Protein AF-A0A956I9Q0-F1 (afdb_monomer_lite)

Structure (mmCIF, N/CA/C/O backbone):
data_AF-A0A956I9Q0-F1
#
_entry.id   AF-A0A956I9Q0-F1
#
loop_
_atom_site.group_PDB
_atom_site.id
_atom_site.type_symbol
_atom_site.label_atom_id
_atom_site.label_alt_id
_atom_site.label_comp_id
_atom_site.label_asym_id
_atom_site.label_entity_id
_atom_site.label_seq_id
_atom_site.pdbx_PDB_ins_code
_atom_site.Cartn_x
_atom_site.Cartn_y
_atom_site.Cartn_z
_atom_site.occupancy
_atom_site.B_iso_or_equiv
_atom_site.auth_seq_id
_atom_site.auth_comp_id
_atom_site.auth_asym_id
_atom_site.auth_atom_id
_atom_site.pdbx_PDB_model_num
ATOM 1 N N . PRO A 1 1 ? -25.399 -12.339 43.043 1.00 72.00 1 PRO A N 1
ATOM 2 C CA . PRO A 1 1 ? -26.840 -12.114 43.314 1.00 72.00 1 PRO A CA 1
ATOM 3 C C . PRO A 1 1 ? -27.707 -13.395 43.262 1.00 72.00 1 PRO A C 1
ATOM 5 O O . PRO A 1 1 ? -27.665 -14.128 42.279 1.00 72.00 1 PRO A O 1
ATOM 8 N N . GLU A 1 2 ? -28.506 -13.649 44.307 1.00 80.75 2 GLU A N 1
ATOM 9 C CA . GLU A 1 2 ? -29.313 -14.880 44.484 1.00 80.75 2 GLU A CA 1
ATOM 10 C C . GLU A 1 2 ? -30.555 -14.966 43.573 1.00 80.75 2 GLU A C 1
ATOM 12 O O . GLU A 1 2 ? -30.972 -16.059 43.200 1.00 80.75 2 GLU A O 1
ATOM 17 N N . ASN A 1 3 ? -31.099 -13.822 43.142 1.00 86.69 3 ASN A N 1
ATOM 18 C CA . ASN A 1 3 ? -32.321 -13.751 42.321 1.00 86.69 3 ASN A CA 1
ATOM 19 C C . ASN A 1 3 ? -32.049 -13.821 40.808 1.00 86.69 3 ASN A C 1
ATOM 21 O O . ASN A 1 3 ? -32.914 -13.501 39.992 1.00 86.69 3 ASN A O 1
ATOM 25 N N . VAL A 1 4 ? -30.835 -14.214 40.416 1.00 90.00 4 VAL A N 1
ATOM 26 C CA . VAL A 1 4 ? -30.433 -14.373 39.016 1.00 90.00 4 VAL A CA 1
ATOM 27 C C . VAL A 1 4 ? -29.860 -15.769 38.820 1.00 90.00 4 VAL A C 1
ATOM 29 O O . VAL A 1 4 ? -28.863 -16.132 39.439 1.00 90.00 4 VAL A O 1
ATOM 32 N N . MET A 1 5 ? -30.474 -16.546 37.932 1.00 90.31 5 MET A N 1
ATOM 33 C CA . MET A 1 5 ? -30.002 -17.879 37.564 1.00 90.31 5 MET A CA 1
ATOM 34 C C . MET A 1 5 ? -29.316 -17.845 36.202 1.00 90.31 5 MET A C 1
ATOM 36 O O . MET A 1 5 ? -29.849 -17.278 35.248 1.00 90.31 5 MET A O 1
ATOM 40 N N . VAL A 1 6 ? -28.158 -18.501 36.112 1.00 91.88 6 VAL A N 1
ATOM 41 C CA . VAL A 1 6 ? -27.412 -18.682 34.863 1.00 91.88 6 VAL A CA 1
ATOM 42 C C . VAL A 1 6 ? -27.541 -20.137 34.412 1.00 91.88 6 VAL A C 1
ATOM 44 O O . VAL A 1 6 ? -27.189 -21.057 35.151 1.00 91.88 6 VAL A O 1
ATOM 47 N N . GLY A 1 7 ? -28.090 -20.341 33.218 1.00 91.12 7 GLY A N 1
ATOM 48 C CA . GLY A 1 7 ? -28.262 -21.646 32.585 1.00 91.12 7 GLY A CA 1
ATOM 49 C C . GLY A 1 7 ? -26.956 -22.231 32.042 1.00 91.12 7 GLY A C 1
ATOM 50 O O . GLY A 1 7 ? -25.926 -21.561 31.958 1.00 91.12 7 GLY A O 1
ATOM 51 N N . ALA A 1 8 ? -27.000 -23.505 31.638 1.00 90.50 8 ALA A N 1
ATOM 52 C CA . ALA A 1 8 ? -25.829 -24.235 31.142 1.00 90.50 8 ALA A CA 1
ATOM 53 C C . ALA A 1 8 ? -25.255 -23.672 29.827 1.00 90.50 8 ALA A C 1
ATOM 55 O O . ALA A 1 8 ? -24.097 -23.945 29.511 1.00 90.50 8 ALA A O 1
ATOM 56 N N . PHE A 1 9 ? -26.036 -22.887 29.078 1.00 90.25 9 PHE A N 1
ATOM 57 C CA . PHE A 1 9 ? -25.613 -22.262 27.825 1.00 90.25 9 PHE A CA 1
ATOM 58 C C . PHE A 1 9 ? -25.485 -20.736 27.944 1.00 90.25 9 PHE A C 1
ATOM 60 O O . PHE A 1 9 ? -25.370 -20.047 26.932 1.00 90.25 9 PHE A O 1
ATOM 67 N N . GLY A 1 10 ? -25.457 -20.206 29.173 1.00 88.50 10 GLY A N 1
ATOM 68 C CA . GLY A 1 10 ? -25.308 -18.776 29.443 1.00 88.50 10 GLY A CA 1
ATOM 69 C C . GLY A 1 10 ? -26.618 -17.987 29.411 1.00 88.50 10 GLY A C 1
ATOM 70 O O . GLY A 1 10 ? -26.581 -16.759 29.390 1.00 88.50 10 GLY A O 1
ATOM 71 N N . GLU A 1 11 ? -27.773 -18.656 29.412 1.00 91.25 11 GLU A N 1
ATOM 72 C CA . GLU A 1 11 ? -29.064 -17.987 29.563 1.00 91.25 11 GLU A CA 1
ATOM 73 C C . GLU A 1 11 ? -29.169 -17.342 30.948 1.00 91.25 11 GLU A C 1
ATOM 75 O O . GLU A 1 11 ? -28.807 -17.961 31.946 1.00 91.25 11 GLU A O 1
ATOM 80 N N . VAL A 1 12 ? -29.691 -16.119 31.026 1.00 91.19 12 VAL A N 1
ATOM 81 C CA . VAL A 1 12 ? -29.843 -15.387 32.290 1.00 91.19 12 VAL A CA 1
ATOM 82 C C . VAL A 1 12 ? -31.328 -15.229 32.598 1.00 91.19 12 VAL A C 1
ATOM 84 O O . VAL A 1 12 ? -32.067 -14.647 31.805 1.00 91.19 12 VAL A O 1
ATOM 87 N N . TYR A 1 13 ? -31.762 -15.739 33.750 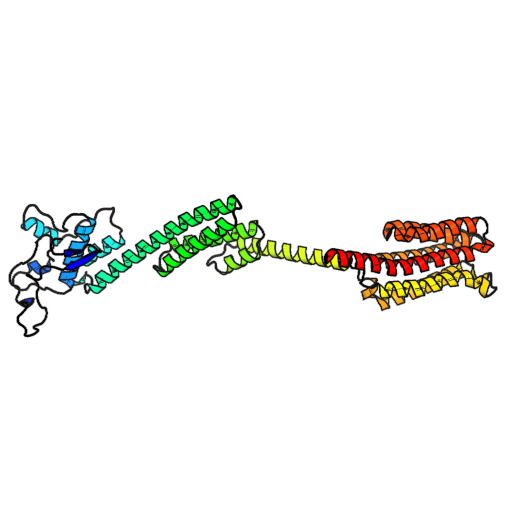1.00 90.06 13 TYR A N 1
ATOM 88 C CA . TYR A 1 13 ? -33.148 -15.673 34.213 1.00 90.06 13 TYR A CA 1
ATOM 89 C C . TYR A 1 13 ? -33.244 -14.854 35.494 1.00 90.06 13 TYR A C 1
ATOM 91 O O . TYR A 1 13 ? -32.544 -15.138 36.466 1.00 90.06 13 TYR A O 1
ATOM 99 N N . VAL A 1 14 ? -34.150 -13.877 35.506 1.00 90.50 14 VAL A N 1
ATOM 100 C CA . VAL A 1 14 ? -34.561 -13.195 36.736 1.00 90.50 14 VAL A CA 1
ATOM 101 C C . VAL A 1 14 ? -35.598 -14.065 37.435 1.00 90.50 14 VAL A C 1
ATOM 103 O O . VAL A 1 14 ? -36.591 -14.479 36.829 1.00 90.50 14 VAL A O 1
ATOM 106 N N . LEU A 1 15 ? -35.335 -14.369 38.698 1.00 88.19 15 LEU A N 1
ATOM 107 C CA . LEU A 1 15 ? -36.171 -15.198 39.551 1.00 88.19 15 LEU A CA 1
ATOM 108 C C . LEU A 1 15 ? -36.739 -14.365 40.703 1.00 88.19 15 LEU A C 1
ATOM 110 O O . LEU A 1 15 ? -36.291 -13.254 40.959 1.00 88.19 15 LEU A O 1
ATOM 114 N N . ASP A 1 16 ? -37.707 -14.955 41.401 1.00 82.62 16 ASP A N 1
ATOM 115 C CA . ASP A 1 16 ? -38.308 -14.424 42.627 1.00 82.62 16 ASP A CA 1
ATOM 116 C C . ASP A 1 16 ? -38.954 -13.031 42.490 1.00 82.62 16 ASP A C 1
ATOM 118 O O . ASP A 1 16 ? -38.408 -11.992 42.855 1.00 82.62 16 ASP A O 1
ATOM 122 N N . TRP A 1 17 ? -40.194 -13.036 41.997 1.00 82.69 17 TRP A N 1
ATOM 123 C CA . TRP A 1 17 ? -41.052 -11.852 41.899 1.00 82.69 17 TRP A CA 1
ATOM 124 C C . TRP A 1 17 ? -41.806 -11.555 43.209 1.00 82.69 17 TRP A C 1
ATOM 126 O O . TRP A 1 17 ? -42.760 -10.779 43.198 1.00 82.69 17 TRP A O 1
ATOM 136 N N . GLY A 1 18 ? -41.424 -12.174 44.336 1.00 80.88 18 GLY A N 1
ATOM 137 C CA . GLY A 1 18 ? -42.166 -12.111 45.602 1.00 80.88 18 GLY A CA 1
ATOM 138 C C . GLY A 1 18 ? -42.280 -10.715 46.228 1.00 80.88 18 GLY A C 1
ATOM 139 O O . GLY A 1 18 ? -43.140 -10.501 47.078 1.00 80.88 18 GLY A O 1
ATOM 140 N N . ILE A 1 19 ? -41.448 -9.768 45.788 1.00 82.44 19 ILE A N 1
ATOM 141 C CA . ILE A 1 19 ? -41.450 -8.359 46.220 1.00 82.44 19 ILE A CA 1
ATOM 142 C C . ILE A 1 19 ? -41.747 -7.380 45.071 1.00 82.44 19 ILE A C 1
ATOM 144 O O . ILE A 1 19 ? -41.508 -6.182 45.203 1.00 82.44 19 ILE A O 1
ATOM 148 N N . ALA A 1 20 ? -42.235 -7.876 43.931 1.00 86.00 20 ALA A N 1
ATOM 149 C CA . ALA A 1 20 ? -42.566 -7.034 42.787 1.00 86.00 20 ALA A CA 1
ATOM 150 C C . ALA A 1 20 ? -43.820 -6.185 43.055 1.00 86.00 20 ALA A C 1
ATOM 152 O O . ALA A 1 20 ? -44.776 -6.639 43.685 1.00 86.00 20 ALA A O 1
ATOM 153 N N . VAL A 1 21 ? -43.824 -4.962 42.525 1.00 85.44 21 VAL A N 1
ATOM 154 C CA . VAL A 1 21 ? -44.939 -4.011 42.629 1.00 85.44 21 VAL A CA 1
ATOM 155 C C . VAL A 1 21 ? -45.351 -3.515 41.243 1.00 85.44 21 VAL A C 1
ATOM 157 O O . VAL A 1 21 ? -44.524 -3.422 40.337 1.00 85.44 21 VAL A O 1
ATOM 160 N N . ALA A 1 22 ? -46.628 -3.183 41.072 1.00 85.44 22 ALA A N 1
ATOM 161 C CA . ALA A 1 22 ? -47.159 -2.578 39.856 1.00 85.44 22 ALA A CA 1
ATOM 162 C C . ALA A 1 22 ? -47.211 -1.048 39.983 1.00 85.44 22 ALA A C 1
ATOM 164 O O . ALA A 1 22 ? -47.628 -0.509 41.007 1.00 85.44 22 ALA A O 1
ATOM 1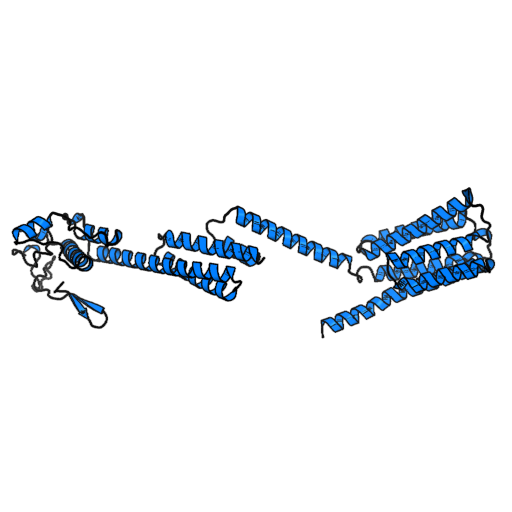65 N N . LEU A 1 23 ? -46.800 -0.330 38.936 1.00 85.06 23 LEU A N 1
ATOM 166 C CA . LEU A 1 23 ? -46.891 1.137 38.897 1.00 85.06 23 LEU A CA 1
ATOM 167 C C . LEU A 1 23 ? -48.314 1.620 38.576 1.00 85.06 23 LEU A C 1
ATOM 169 O O . LEU A 1 23 ? -48.721 2.689 39.023 1.00 85.06 23 LEU A O 1
ATOM 173 N N . GLU A 1 24 ? -49.072 0.815 37.832 1.00 83.50 24 GLU A N 1
ATOM 174 C CA . GLU A 1 24 ? -50.449 1.086 37.424 1.00 83.50 24 GLU A CA 1
ATOM 175 C C . GLU A 1 24 ? -51.358 -0.079 37.823 1.00 83.50 24 GLU A C 1
ATOM 177 O O . GLU A 1 24 ? -50.923 -1.230 37.881 1.00 83.50 24 GLU A O 1
ATOM 182 N N . ASP A 1 25 ? -52.627 0.226 38.097 1.00 81.81 25 ASP A N 1
ATOM 183 C CA . ASP A 1 25 ? -53.637 -0.788 38.395 1.00 81.81 25 ASP A CA 1
ATOM 184 C C . ASP A 1 25 ? -54.151 -1.406 37.093 1.00 81.81 25 ASP A C 1
ATOM 186 O O . ASP A 1 25 ? -54.862 -0.764 36.319 1.00 81.81 25 ASP A O 1
ATOM 190 N N . ASP A 1 26 ? -53.775 -2.660 36.852 1.00 80.94 26 ASP A N 1
ATOM 191 C CA . ASP A 1 26 ? -54.231 -3.442 35.703 1.00 80.94 26 ASP A CA 1
ATOM 192 C C . ASP A 1 26 ? -55.585 -4.137 35.952 1.00 80.94 26 ASP A C 1
ATOM 194 O O . ASP A 1 26 ? -56.075 -4.879 35.096 1.00 80.94 26 ASP A O 1
ATOM 198 N N . GLY A 1 27 ? -56.192 -3.928 37.128 1.00 76.25 27 GLY A N 1
ATOM 199 C CA . GLY A 1 27 ? -57.448 -4.542 37.550 1.00 76.25 27 GLY A CA 1
ATOM 200 C C . GLY A 1 27 ? -57.360 -6.051 37.801 1.00 76.25 27 GLY A C 1
ATOM 201 O O . GLY A 1 27 ? -58.377 -6.678 38.102 1.00 76.25 27 GLY A O 1
ATOM 202 N N . SER A 1 28 ? -56.174 -6.659 37.679 1.00 77.69 28 SER A N 1
ATOM 203 C CA . SER A 1 28 ? -55.968 -8.097 37.873 1.00 77.69 28 SER A CA 1
ATOM 204 C C . SER A 1 28 ? -55.763 -8.473 39.341 1.00 77.69 28 SER A C 1
ATOM 206 O O . SER A 1 28 ? -55.951 -9.636 39.704 1.00 77.69 28 SER A O 1
ATOM 208 N N . GLY A 1 29 ? -55.348 -7.508 40.173 1.00 73.56 29 GLY A N 1
ATOM 209 C CA . GLY A 1 29 ? -55.025 -7.709 41.588 1.00 73.56 29 GLY A CA 1
ATOM 210 C C . GLY A 1 29 ? -53.862 -8.679 41.835 1.00 73.56 29 GLY A C 1
ATOM 211 O O . GLY A 1 29 ? -53.705 -9.165 42.952 1.00 73.56 29 GLY A O 1
ATOM 212 N N . ARG A 1 30 ? -53.074 -9.013 40.801 1.00 78.69 30 ARG A N 1
ATOM 213 C CA . ARG A 1 30 ? -51.969 -9.984 40.895 1.00 78.69 30 ARG A CA 1
ATOM 214 C C . ARG A 1 30 ? -50.727 -9.423 41.575 1.00 78.69 30 ARG A C 1
ATOM 216 O O . ARG A 1 30 ? -50.000 -10.190 42.200 1.00 78.69 30 ARG A O 1
ATOM 223 N N . LEU A 1 31 ? -50.480 -8.124 41.429 1.00 79.25 31 LEU A N 1
ATOM 224 C CA . LEU A 1 31 ? -49.353 -7.418 42.030 1.00 79.25 31 LEU A CA 1
ATOM 225 C C . LEU A 1 31 ? -49.871 -6.270 42.908 1.00 79.25 31 LEU A C 1
ATOM 227 O O . LEU A 1 31 ? -50.819 -5.591 42.508 1.00 79.25 31 LEU A O 1
ATOM 231 N N . PRO A 1 32 ? -49.266 -6.033 44.083 1.00 80.69 32 PRO A N 1
ATOM 232 C CA . PRO A 1 32 ? -49.556 -4.846 44.880 1.00 80.69 32 PRO A CA 1
ATOM 233 C C . PRO A 1 32 ? -49.105 -3.582 44.137 1.00 80.69 32 PRO A C 1
ATOM 235 O O . PRO A 1 32 ? -48.103 -3.605 43.422 1.00 80.69 32 PRO A O 1
ATOM 238 N N . LEU A 1 33 ? -49.821 -2.468 44.309 1.00 80.69 33 LEU A N 1
ATOM 239 C CA . LEU A 1 33 ? -49.414 -1.193 43.714 1.00 80.69 33 LEU A CA 1
ATOM 240 C C . LEU A 1 33 ? -48.217 -0.608 44.469 1.00 80.69 33 LEU A C 1
ATOM 242 O O . LEU A 1 33 ? -48.161 -0.668 45.695 1.00 80.69 33 LEU A O 1
ATOM 246 N N . ALA A 1 34 ? -47.293 0.023 43.746 1.00 78.94 34 ALA A N 1
ATOM 247 C CA . ALA A 1 34 ? -46.089 0.635 44.312 1.00 78.94 34 ALA A CA 1
ATOM 248 C C . ALA A 1 34 ? -46.408 1.669 45.407 1.00 78.94 34 ALA A C 1
ATOM 250 O O . ALA A 1 34 ? -45.725 1.712 46.424 1.00 78.94 34 ALA A O 1
ATOM 251 N N . LYS A 1 35 ? -47.495 2.434 45.237 1.00 74.69 35 LYS A N 1
ATOM 252 C CA . LYS A 1 35 ? -47.996 3.418 46.216 1.00 74.69 35 LYS A CA 1
ATOM 253 C C . LYS A 1 35 ? -48.515 2.799 47.525 1.00 74.69 35 LYS A C 1
ATOM 255 O O . LYS A 1 35 ? -48.644 3.504 48.514 1.00 74.69 35 LYS A O 1
ATOM 260 N N . ASP A 1 36 ? -48.861 1.509 47.508 1.00 73.81 36 ASP A N 1
ATOM 261 C CA . ASP A 1 36 ? -49.438 0.786 48.648 1.00 73.81 36 ASP A CA 1
ATOM 262 C C . ASP A 1 36 ? -48.375 -0.073 49.371 1.00 73.81 36 ASP A C 1
ATOM 264 O O . ASP A 1 36 ? -48.669 -0.754 50.360 1.00 73.81 36 ASP A O 1
ATOM 268 N N . ALA A 1 37 ? -47.125 -0.052 48.892 1.00 70.19 37 ALA A N 1
ATOM 269 C CA . ALA A 1 37 ? -46.004 -0.723 49.533 1.00 70.19 37 ALA A CA 1
ATOM 270 C C . ALA A 1 37 ? -45.640 0.014 50.833 1.00 70.19 37 ALA A C 1
ATOM 272 O O . ALA A 1 37 ? -45.094 1.107 50.808 1.00 70.19 37 ALA A O 1
ATOM 273 N N . THR A 1 38 ? -45.962 -0.579 51.983 1.00 62.34 38 THR A N 1
ATOM 274 C CA . THR A 1 38 ? -45.810 0.053 53.313 1.00 62.34 38 THR A CA 1
ATOM 275 C C . THR A 1 38 ? -44.716 -0.582 54.175 1.00 62.34 38 THR A C 1
ATOM 277 O O . THR A 1 38 ? -44.393 -0.076 55.248 1.00 62.34 38 THR A O 1
ATOM 280 N N . SER A 1 39 ? -44.119 -1.690 53.728 1.00 63.91 39 SER A N 1
ATOM 281 C CA . SER A 1 39 ? -43.009 -2.354 54.411 1.00 63.91 39 SER A CA 1
ATOM 282 C C . SER A 1 39 ? -41.724 -2.260 53.595 1.00 63.91 39 SER A C 1
ATOM 284 O O . SER A 1 39 ? -41.708 -2.493 52.387 1.00 63.91 39 SER A O 1
ATOM 286 N N . VAL A 1 40 ? -40.619 -1.949 54.277 1.00 66.75 40 VAL A N 1
ATOM 287 C CA . VAL A 1 40 ? -39.274 -2.054 53.704 1.00 66.75 40 VAL A CA 1
ATOM 288 C C . VAL A 1 40 ? -39.027 -3.528 53.373 1.00 66.75 40 VAL A C 1
ATOM 290 O O . VAL A 1 40 ? -38.876 -4.354 54.275 1.00 66.75 40 VAL A O 1
ATOM 293 N N . ALA A 1 41 ? -39.027 -3.861 52.084 1.00 67.94 41 ALA A N 1
ATOM 294 C CA . ALA A 1 41 ? -38.857 -5.215 51.573 1.00 67.94 41 ALA A CA 1
ATOM 295 C C . ALA A 1 41 ? -37.655 -5.282 50.621 1.00 67.94 41 ALA A C 1
ATOM 297 O O . ALA A 1 41 ? -37.452 -4.392 49.797 1.00 67.94 41 ALA A O 1
ATOM 298 N N . GLY A 1 42 ? -36.863 -6.349 50.741 1.00 76.25 42 GLY A N 1
ATOM 299 C CA . GLY A 1 42 ? -35.652 -6.578 49.950 1.00 76.25 42 GLY A CA 1
ATOM 300 C C . GLY A 1 42 ? -34.390 -6.726 50.802 1.00 76.25 42 GLY A C 1
ATOM 301 O O . GLY A 1 42 ? -34.422 -6.637 52.029 1.00 76.25 42 GLY A O 1
ATOM 302 N N . THR A 1 43 ? -33.261 -6.971 50.138 1.00 84.12 43 THR A N 1
ATOM 303 C CA . THR A 1 43 ? -31.953 -7.150 50.783 1.00 84.12 43 THR A CA 1
ATOM 304 C C . THR A 1 43 ? -31.313 -5.781 51.045 1.00 84.12 43 THR A C 1
ATOM 306 O O . THR A 1 43 ? -30.970 -5.099 50.076 1.00 84.12 43 THR A O 1
ATOM 309 N N . PRO A 1 44 ? -31.084 -5.362 52.311 1.00 87.12 44 PRO A N 1
ATOM 310 C CA . PRO A 1 44 ? -30.593 -4.014 52.628 1.00 87.12 44 PRO A CA 1
ATOM 311 C C . PRO A 1 44 ? -29.305 -3.604 51.927 1.00 87.12 44 PRO A C 1
ATOM 313 O O . PRO A 1 44 ? -29.130 -2.436 51.605 1.00 87.12 44 PRO A O 1
ATOM 316 N N . ALA A 1 45 ? -28.445 -4.574 51.625 1.00 89.06 45 ALA A N 1
ATOM 317 C CA . ALA A 1 45 ? -27.189 -4.357 50.924 1.00 89.06 45 ALA A CA 1
ATOM 318 C C . ALA A 1 45 ? -27.347 -3.842 49.473 1.00 89.06 45 ALA A C 1
ATOM 320 O O . ALA A 1 45 ? -26.367 -3.392 48.888 1.00 89.06 45 ALA A O 1
ATOM 321 N N . TYR A 1 46 ? -28.554 -3.906 48.896 1.00 90.19 46 TYR A N 1
ATOM 322 C CA . TYR A 1 46 ? -28.852 -3.493 47.518 1.00 90.19 46 TYR A CA 1
ATOM 323 C C . TYR A 1 46 ? -29.904 -2.392 47.411 1.00 90.19 46 TYR A C 1
ATOM 325 O O . TYR A 1 46 ? -30.062 -1.846 46.325 1.00 90.19 46 TYR A O 1
ATOM 333 N N . MET A 1 47 ? -30.625 -2.082 48.494 1.00 89.62 47 MET A N 1
ATOM 334 C CA . MET A 1 47 ? -31.770 -1.167 48.450 1.00 89.62 47 MET A CA 1
ATOM 335 C C . MET A 1 47 ? -31.396 0.202 47.880 1.00 89.62 47 MET A C 1
ATOM 337 O O . MET A 1 47 ? -30.313 0.722 48.144 1.00 89.62 47 MET A O 1
ATOM 341 N N . ALA A 1 48 ? -32.322 0.796 47.129 1.00 91.00 48 ALA A N 1
ATOM 342 C CA . ALA A 1 48 ? -32.206 2.177 46.688 1.00 91.00 48 ALA A CA 1
ATOM 343 C C . ALA A 1 48 ? -32.621 3.144 47.819 1.00 91.00 48 ALA A C 1
ATOM 345 O O . ALA A 1 48 ? -33.530 2.817 48.592 1.00 91.00 48 ALA A O 1
ATOM 346 N N . PRO A 1 49 ? -32.018 4.346 47.924 1.00 89.44 49 PRO A N 1
ATOM 347 C CA . PRO A 1 49 ? -32.310 5.300 49.000 1.00 89.44 49 PRO A CA 1
ATOM 348 C C . PRO A 1 49 ? -33.795 5.657 49.145 1.00 89.44 49 PRO A C 1
ATOM 350 O O . PRO A 1 49 ? -34.291 5.822 50.259 1.00 89.44 49 PRO A O 1
ATOM 353 N N . GLU A 1 50 ? -34.530 5.743 48.035 1.00 87.56 50 GLU A N 1
ATOM 354 C CA . GLU A 1 50 ? -35.957 6.070 48.025 1.00 87.56 50 GLU A CA 1
ATOM 355 C C . GLU A 1 50 ? -36.865 4.970 48.604 1.00 87.56 50 GLU A C 1
ATOM 357 O O . GLU A 1 50 ? -37.986 5.270 49.014 1.00 87.56 50 GLU A O 1
ATOM 362 N N . GLN A 1 51 ? -36.390 3.721 48.697 1.00 86.12 51 GLN A N 1
ATOM 363 C CA . GLN A 1 51 ? -37.147 2.611 49.293 1.00 86.12 51 GLN A CA 1
ATOM 364 C C . GLN A 1 51 ? -37.219 2.701 50.827 1.00 86.12 51 GLN A C 1
ATOM 366 O O . GLN A 1 51 ? -37.999 1.990 51.455 1.00 86.12 51 GLN A O 1
ATOM 371 N N . LEU A 1 52 ? -36.430 3.589 51.443 1.00 80.12 52 LEU A N 1
ATOM 372 C CA . LEU A 1 52 ? -36.406 3.814 52.892 1.00 80.12 52 LEU A CA 1
ATOM 373 C C . LEU A 1 52 ? -37.4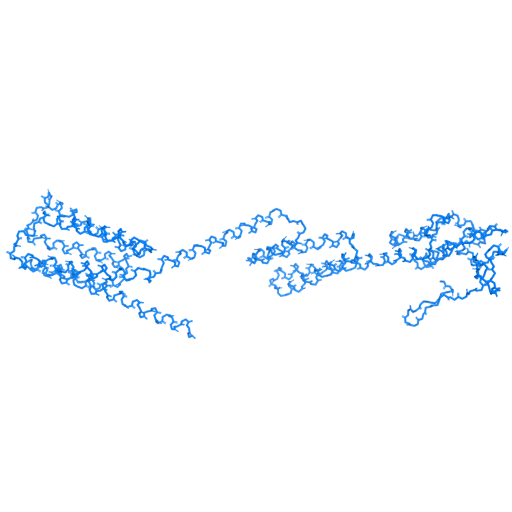72 4.814 53.378 1.00 80.12 52 LEU A C 1
ATOM 375 O O . LEU A 1 52 ? -37.555 5.068 54.577 1.00 80.12 52 LEU A O 1
ATOM 379 N N . GLY A 1 53 ? -38.261 5.399 52.469 1.00 66.06 53 GLY A N 1
ATOM 380 C CA . GLY A 1 53 ? -39.137 6.557 52.707 1.00 66.06 53 GLY A CA 1
ATOM 381 C C . GLY A 1 53 ? -40.312 6.381 53.681 1.00 66.06 53 GLY A C 1
ATOM 382 O O . GLY A 1 53 ? -41.059 7.336 53.881 1.00 66.06 53 GLY A O 1
ATOM 383 N N . GLY A 1 54 ? -40.485 5.218 54.314 1.00 64.31 54 GLY A N 1
ATOM 384 C CA . GLY A 1 54 ? -41.595 4.965 55.238 1.00 64.31 54 GLY A CA 1
ATOM 385 C C . GLY A 1 54 ? -42.927 4.798 54.502 1.00 64.31 54 GLY A C 1
ATOM 386 O O . GLY A 1 54 ? -43.059 3.873 53.709 1.00 64.31 54 GLY A O 1
ATOM 387 N N . ASP A 1 55 ? -43.896 5.679 54.769 1.00 55.66 55 ASP A N 1
ATOM 388 C CA . ASP A 1 55 ? -45.295 5.549 54.316 1.00 55.66 55 ASP A CA 1
ATOM 389 C C . ASP A 1 55 ? -45.537 5.915 52.831 1.00 55.66 55 ASP A C 1
ATOM 391 O O . ASP A 1 55 ? -46.647 5.726 52.339 1.00 55.66 55 ASP A O 1
ATOM 395 N N . ASP A 1 56 ? -44.536 6.448 52.117 1.00 62.31 56 ASP A N 1
ATOM 396 C CA . ASP A 1 56 ? -44.633 6.812 50.688 1.00 62.31 56 ASP A CA 1
ATOM 397 C C . ASP A 1 56 ? -43.318 6.512 49.935 1.00 62.31 56 ASP A C 1
ATOM 399 O O . ASP A 1 56 ? -42.528 7.420 49.628 1.00 62.31 56 ASP A O 1
ATOM 403 N N . PRO A 1 57 ? -42.997 5.229 49.682 1.00 67.62 57 PRO A N 1
ATOM 404 C CA . PRO A 1 57 ? -41.830 4.877 48.892 1.00 67.62 57 PRO A CA 1
ATOM 405 C C . PRO A 1 57 ? -42.069 5.244 47.421 1.00 67.62 57 PRO A C 1
ATOM 407 O O . PRO A 1 57 ? -42.905 4.668 46.726 1.00 67.62 57 PRO A O 1
ATOM 410 N N . ARG A 1 58 ? -41.278 6.197 46.914 1.00 78.38 58 ARG A N 1
ATOM 411 C CA . ARG A 1 58 ? -41.343 6.690 45.524 1.00 78.38 58 ARG A CA 1
ATOM 412 C C . ARG A 1 58 ? -40.659 5.725 44.549 1.00 78.38 58 ARG A C 1
ATOM 414 O O . ARG A 1 58 ? -39.702 6.094 43.868 1.00 78.38 58 ARG A O 1
ATOM 421 N N . ILE A 1 59 ? -41.129 4.480 44.518 1.00 85.50 59 ILE A N 1
ATOM 422 C CA . ILE A 1 59 ? -40.604 3.425 43.646 1.00 85.50 59 ILE A CA 1
ATOM 423 C C . ILE A 1 59 ? -40.956 3.756 42.196 1.00 85.50 59 ILE A C 1
ATOM 425 O O . ILE A 1 59 ? -42.105 4.030 41.856 1.00 85.50 59 ILE A O 1
ATOM 429 N N . THR A 1 60 ? -39.949 3.721 41.331 1.00 89.12 60 THR A N 1
ATOM 430 C CA . THR A 1 60 ? -40.075 3.993 39.892 1.00 89.12 60 THR A CA 1
ATOM 431 C C . THR A 1 60 ? -39.179 3.027 39.111 1.00 89.12 60 THR A C 1
ATOM 433 O O . THR A 1 60 ? -38.353 2.347 39.719 1.00 89.12 60 THR A O 1
ATOM 436 N N . PRO A 1 61 ? -39.223 2.990 37.765 1.00 91.31 61 PRO A N 1
ATOM 437 C CA . PRO A 1 61 ? -38.258 2.204 36.986 1.00 91.31 61 PRO A CA 1
ATOM 438 C C . PRO A 1 61 ? -36.784 2.555 37.276 1.00 91.31 61 PRO A C 1
ATOM 440 O O . PRO A 1 61 ? -35.891 1.733 37.083 1.00 91.31 61 PRO A O 1
ATOM 443 N N . ARG A 1 62 ? -36.508 3.768 37.778 1.00 94.56 62 ARG A N 1
ATOM 444 C CA . ARG A 1 62 ? -35.167 4.207 38.203 1.00 94.56 62 ARG A CA 1
ATOM 445 C C . ARG A 1 62 ? -34.701 3.523 39.496 1.00 94.56 62 ARG A C 1
ATOM 447 O O . ARG A 1 62 ? -33.501 3.510 39.775 1.00 94.56 62 ARG A O 1
ATOM 454 N N . THR A 1 63 ? -35.620 2.954 40.274 1.00 92.75 63 THR A N 1
ATOM 455 C CA . THR A 1 63 ? -35.307 2.095 41.422 1.00 92.75 63 THR A CA 1
ATOM 456 C C . THR A 1 63 ? -34.677 0.793 40.930 1.00 92.75 63 THR A C 1
ATOM 458 O O . THR A 1 63 ? -33.587 0.450 41.377 1.00 92.75 63 THR A O 1
ATOM 461 N N . ASP A 1 64 ? -35.249 0.147 39.908 1.00 93.06 64 ASP A N 1
ATOM 462 C CA . ASP A 1 64 ? -34.648 -1.049 39.295 1.00 93.06 64 ASP A CA 1
ATOM 463 C C . ASP A 1 64 ? -33.281 -0.759 38.661 1.00 93.06 64 ASP A C 1
ATOM 465 O O . ASP A 1 64 ? -32.365 -1.576 38.754 1.00 93.06 64 ASP A O 1
ATOM 469 N N . VAL A 1 65 ? -33.094 0.429 38.072 1.00 96.62 65 VAL A N 1
ATOM 470 C CA . VAL A 1 65 ? -31.779 0.878 37.573 1.00 96.62 65 VAL A CA 1
ATOM 471 C C . VAL A 1 65 ? -30.733 0.898 38.693 1.00 96.62 65 VAL A C 1
ATOM 473 O O . VAL A 1 65 ? -29.604 0.460 38.467 1.00 96.62 65 VAL A O 1
ATOM 476 N N . TYR A 1 66 ? -31.096 1.353 39.895 1.00 95.31 66 TYR A N 1
ATOM 477 C CA . TYR A 1 66 ? -30.200 1.338 41.054 1.00 95.31 66 TYR A CA 1
ATOM 478 C C . TYR A 1 66 ? -29.857 -0.086 41.482 1.00 95.31 66 TYR A C 1
ATOM 480 O O . TYR A 1 66 ? -28.680 -0.406 41.655 1.00 95.31 66 TYR A O 1
ATOM 488 N N . LEU A 1 67 ? -30.866 -0.956 41.597 1.00 93.62 67 LEU A N 1
ATOM 489 C CA . LEU A 1 67 ? -30.684 -2.359 41.983 1.00 93.62 67 LEU A CA 1
ATOM 490 C C . LEU A 1 67 ? -29.770 -3.098 40.991 1.00 93.62 67 LEU A C 1
ATOM 492 O O . LEU A 1 67 ? -28.844 -3.801 41.399 1.00 93.62 67 LEU A O 1
ATOM 496 N N . LEU A 1 68 ? -29.973 -2.888 39.686 1.00 95.25 68 LEU A N 1
ATOM 497 C CA . LEU A 1 68 ? -29.107 -3.423 38.631 1.00 95.25 68 LEU A CA 1
ATOM 498 C C . LEU A 1 68 ? -27.700 -2.814 38.671 1.00 95.25 68 LEU A C 1
ATOM 500 O O . LEU A 1 68 ? -26.722 -3.522 38.437 1.00 95.25 68 LEU A O 1
ATOM 504 N N . GLY A 1 69 ? -27.573 -1.527 39.005 1.00 95.50 69 GLY A N 1
ATOM 505 C CA . GLY A 1 69 ? -26.287 -0.880 39.263 1.00 95.50 69 GLY A CA 1
ATOM 506 C C . GLY A 1 69 ? -25.530 -1.534 40.421 1.00 95.50 69 GLY A C 1
ATOM 507 O O . GLY A 1 69 ? -24.346 -1.836 40.284 1.00 95.50 69 GLY A O 1
ATOM 508 N N . GLY A 1 70 ? -26.226 -1.833 41.521 1.00 93.94 70 GLY A N 1
ATOM 509 C CA . GLY A 1 70 ? -25.679 -2.556 42.670 1.00 93.94 70 GLY A CA 1
ATOM 510 C C . GLY A 1 70 ? -25.281 -3.992 42.339 1.00 93.94 70 GLY A C 1
ATOM 511 O O . GLY A 1 70 ? -24.242 -4.473 42.787 1.00 93.94 70 GLY A O 1
ATOM 512 N N . MET A 1 71 ? -26.056 -4.663 41.489 1.00 93.75 71 MET A N 1
ATOM 513 C CA . MET A 1 71 ? -25.707 -5.980 40.963 1.00 93.75 71 MET A CA 1
ATOM 514 C C . MET A 1 71 ? -24.438 -5.931 40.105 1.00 93.75 71 MET A C 1
ATOM 516 O O . MET A 1 71 ? -23.542 -6.755 40.272 1.00 93.75 71 MET A O 1
ATOM 520 N N . LEU A 1 72 ? -24.334 -4.948 39.207 1.00 94.38 72 LEU A N 1
ATOM 521 C CA . LEU A 1 72 ? -23.141 -4.737 38.392 1.00 94.38 72 LEU A CA 1
ATOM 522 C C . LEU A 1 72 ? -21.922 -4.401 39.263 1.00 94.38 72 LEU A C 1
ATOM 524 O O . LEU A 1 72 ? -20.833 -4.902 38.996 1.00 94.38 72 LEU A O 1
ATOM 528 N N . PHE A 1 73 ? -22.099 -3.614 40.327 1.00 94.19 73 PHE A N 1
ATOM 529 C CA . PHE A 1 73 ? -21.057 -3.364 41.323 1.00 94.19 73 PHE A CA 1
ATOM 530 C C . PHE A 1 73 ? -20.565 -4.667 41.972 1.00 94.19 73 PHE A C 1
ATOM 532 O O . PHE A 1 73 ? -19.354 -4.894 42.045 1.00 94.19 73 PHE A O 1
ATOM 539 N N . GLU A 1 74 ? -21.480 -5.542 42.406 1.00 93.19 74 GLU A N 1
ATOM 540 C CA . GLU A 1 74 ? -21.123 -6.841 42.996 1.00 93.19 74 GLU A CA 1
ATOM 541 C C . GLU A 1 74 ? -20.356 -7.712 41.999 1.00 93.19 74 GLU A C 1
ATOM 543 O O . GLU A 1 74 ? -19.333 -8.289 42.356 1.00 93.19 74 GLU A O 1
ATOM 548 N N . LEU A 1 75 ? -20.786 -7.764 40.736 1.00 91.94 75 LEU A N 1
ATOM 549 C CA . LEU A 1 75 ? -20.087 -8.528 39.699 1.00 91.94 75 LEU A CA 1
ATOM 550 C C . LEU A 1 75 ? -18.648 -8.046 39.470 1.00 91.94 75 LEU A C 1
ATOM 552 O O . LEU A 1 75 ? -17.783 -8.849 39.126 1.00 91.94 75 LEU A O 1
ATOM 556 N N . LEU A 1 76 ? -18.389 -6.750 39.652 1.00 92.81 76 LEU A N 1
ATOM 557 C CA . LEU A 1 76 ? -17.070 -6.155 39.431 1.00 92.81 76 LEU A CA 1
ATOM 558 C C . LEU A 1 76 ? -16.139 -6.274 40.633 1.00 92.81 76 LEU A C 1
ATOM 560 O O . LEU A 1 76 ? -14.929 -6.375 40.451 1.00 92.81 76 LEU A O 1
ATOM 564 N N . THR A 1 77 ? -16.689 -6.244 41.844 1.00 91.31 77 THR A N 1
ATOM 565 C CA . THR A 1 77 ? -15.904 -6.166 43.086 1.00 91.31 77 THR A CA 1
ATOM 566 C C . THR A 1 77 ? -15.955 -7.447 43.921 1.00 91.31 77 THR A C 1
ATOM 568 O O . THR A 1 77 ? -15.185 -7.602 44.866 1.00 91.31 77 THR A O 1
ATOM 571 N N . GLY A 1 78 ? -16.872 -8.366 43.608 1.00 90.69 78 GLY A N 1
ATOM 572 C CA . GLY A 1 78 ? -17.135 -9.584 44.377 1.00 90.69 78 GLY A CA 1
ATOM 573 C C . GLY A 1 78 ? -17.842 -9.355 45.718 1.00 90.69 78 GLY A C 1
ATOM 574 O O . GLY A 1 78 ? -17.960 -10.297 46.500 1.00 90.69 78 GLY A O 1
ATOM 575 N N . ARG A 1 79 ? -18.292 -8.127 46.014 1.00 90.81 79 ARG A N 1
ATOM 576 C CA . ARG A 1 79 ? -18.966 -7.749 47.267 1.00 90.81 79 ARG A CA 1
ATOM 577 C C . ARG A 1 79 ? -20.176 -6.848 46.995 1.00 90.81 79 ARG A C 1
ATOM 579 O O . ARG A 1 79 ? -20.138 -6.079 46.037 1.00 90.81 79 ARG A O 1
ATOM 586 N N . PRO A 1 80 ? -21.235 -6.892 47.822 1.00 91.25 80 PRO A N 1
ATOM 587 C CA . PRO A 1 80 ? -22.371 -5.991 47.659 1.00 91.25 80 PRO A CA 1
ATOM 588 C C . PRO A 1 80 ? -21.944 -4.520 47.806 1.00 91.25 80 PRO A C 1
ATOM 590 O O . PRO A 1 80 ? -20.953 -4.233 48.487 1.00 91.25 80 PRO A O 1
ATOM 593 N N . PRO A 1 81 ? -22.694 -3.577 47.207 1.00 91.75 81 PRO A N 1
ATOM 594 C CA . PRO A 1 81 ? -22.344 -2.158 47.236 1.00 91.75 81 PRO A CA 1
ATOM 595 C C . PRO A 1 81 ? -22.414 -1.553 48.639 1.00 91.75 81 PRO A C 1
ATOM 597 O O . PRO A 1 81 ? -21.592 -0.703 48.975 1.00 91.75 81 PRO A O 1
ATOM 600 N N . HIS A 1 82 ? -23.352 -2.020 49.467 1.00 91.56 82 HIS A N 1
ATOM 601 C CA . HIS A 1 82 ? -23.548 -1.530 50.830 1.00 91.56 82 HIS A CA 1
ATOM 602 C C . HIS A 1 82 ? -23.213 -2.611 51.846 1.00 91.56 82 HIS A C 1
ATOM 604 O O . HIS A 1 82 ? -23.796 -3.696 51.842 1.00 91.56 82 HIS A O 1
ATOM 610 N N . VAL A 1 83 ? -22.267 -2.305 52.731 1.00 87.38 83 VAL A N 1
ATOM 611 C CA . VAL A 1 83 ? -21.759 -3.211 53.768 1.00 87.38 83 VAL A CA 1
ATOM 612 C C . VAL A 1 83 ? -21.702 -2.488 55.110 1.00 87.38 83 VAL A C 1
ATOM 614 O O . VAL A 1 83 ? -21.438 -1.291 55.167 1.00 87.38 83 VAL A O 1
ATOM 617 N N . GLY A 1 84 ? -21.929 -3.219 56.199 1.00 86.44 84 GLY A N 1
ATOM 618 C CA . GLY A 1 84 ? -21.916 -2.670 57.553 1.00 86.44 84 GLY A CA 1
ATOM 619 C C . GLY A 1 84 ? -22.037 -3.765 58.611 1.00 86.44 84 GLY A C 1
ATOM 620 O O . GLY A 1 84 ? -22.487 -4.870 58.305 1.00 86.44 84 GLY A O 1
ATOM 621 N N . GLU A 1 85 ? -21.623 -3.472 59.846 1.00 87.44 85 GLU A N 1
ATOM 622 C CA . GLU A 1 85 ? -21.684 -4.433 60.959 1.00 87.44 85 GLU A CA 1
ATOM 623 C C . GLU A 1 85 ? -23.117 -4.615 61.474 1.00 87.44 85 GLU A C 1
ATOM 625 O O . GLU A 1 85 ? -23.486 -5.683 61.967 1.00 87.44 85 GLU A O 1
ATOM 630 N N . CYS A 1 86 ? -23.954 -3.586 61.327 1.00 88.56 86 CYS A N 1
ATOM 631 C CA . CYS A 1 86 ? -25.378 -3.651 61.613 1.00 88.56 86 CYS A CA 1
ATOM 632 C C . CYS A 1 86 ? -26.225 -2.961 60.532 1.00 88.56 86 CYS A C 1
ATOM 634 O O . CYS A 1 86 ? -25.721 -2.225 59.684 1.00 88.56 86 CYS A O 1
ATOM 636 N N . LEU A 1 87 ? -27.549 -3.158 60.587 1.00 85.88 87 LEU A N 1
ATOM 637 C CA . LEU A 1 87 ? -28.494 -2.551 59.640 1.00 85.88 87 LEU A CA 1
ATOM 638 C C . LEU A 1 87 ? -28.332 -1.026 59.550 1.00 85.88 87 LEU A C 1
ATOM 640 O O . LEU A 1 87 ? -28.417 -0.468 58.466 1.00 85.88 87 LEU A O 1
ATOM 644 N N . ARG A 1 88 ? -28.058 -0.349 60.671 1.00 86.25 88 ARG A N 1
ATOM 645 C CA . ARG A 1 88 ? -27.853 1.108 60.700 1.00 86.25 88 ARG A CA 1
ATOM 646 C C . ARG A 1 88 ? -26.656 1.539 59.851 1.00 86.25 88 ARG A C 1
ATOM 648 O O . ARG A 1 88 ? -26.747 2.562 59.183 1.00 86.25 88 ARG A O 1
ATOM 655 N N . ASP A 1 89 ? -25.575 0.766 59.877 1.00 87.56 89 ASP A N 1
ATOM 656 C CA . ASP A 1 89 ? -24.351 1.075 59.133 1.00 87.56 89 ASP A CA 1
ATOM 657 C C . ASP A 1 89 ? -24.568 0.877 57.633 1.00 87.56 89 ASP A C 1
ATOM 659 O O . ASP A 1 89 ? -24.189 1.736 56.842 1.00 87.56 89 ASP A O 1
ATOM 663 N N . ILE A 1 90 ? -25.265 -0.205 57.259 1.00 88.06 90 ILE A N 1
ATOM 664 C CA . ILE A 1 90 ? -25.682 -0.450 55.872 1.00 88.06 90 ILE A CA 1
ATOM 665 C C . ILE A 1 90 ? -26.558 0.708 55.398 1.00 88.06 90 ILE A C 1
ATOM 667 O O . ILE A 1 90 ? -26.288 1.283 54.355 1.00 88.06 90 ILE A O 1
ATOM 671 N N . LEU A 1 91 ? -27.560 1.113 56.188 1.00 86.88 91 LEU A N 1
ATOM 672 C CA . LEU A 1 91 ? -28.446 2.224 55.833 1.00 86.88 91 LEU A CA 1
ATOM 673 C C . LEU A 1 91 ? -27.710 3.563 55.682 1.00 86.88 91 LEU A C 1
ATOM 675 O O . LEU A 1 91 ? -28.071 4.372 54.830 1.00 86.88 91 LEU A O 1
ATOM 679 N N . ALA A 1 92 ? -26.668 3.796 56.482 1.00 86.38 92 ALA A N 1
ATOM 680 C CA . ALA A 1 92 ? -25.834 4.984 56.362 1.00 86.38 92 ALA A CA 1
ATOM 681 C C . ALA A 1 92 ? -24.995 4.984 55.071 1.00 86.38 92 ALA A C 1
ATOM 683 O O . ALA A 1 92 ? -24.762 6.057 54.510 1.00 86.38 92 ALA A O 1
ATOM 684 N N . SER A 1 93 ? -24.572 3.814 54.571 1.00 88.38 93 SER A N 1
ATOM 685 C CA . SER A 1 93 ? -23.767 3.729 53.348 1.00 88.38 93 SER A CA 1
ATOM 686 C C . SER A 1 93 ? -24.558 4.024 52.071 1.00 88.38 93 SER A C 1
ATOM 688 O O . SER A 1 93 ? -23.945 4.437 51.093 1.00 88.38 93 SER A O 1
ATOM 690 N N . LEU A 1 94 ? -25.898 3.920 52.076 1.00 86.62 94 LEU A N 1
ATOM 691 C CA . LEU A 1 94 ? -26.740 4.230 50.903 1.00 86.62 94 LEU A CA 1
ATOM 692 C C . LEU A 1 94 ? -26.542 5.648 50.351 1.00 86.62 94 LEU A C 1
ATOM 694 O O . LEU A 1 94 ? -26.746 5.881 49.160 1.00 86.62 94 LEU A O 1
ATOM 698 N N . PHE A 1 95 ? -26.168 6.594 51.212 1.00 84.62 95 PHE A N 1
ATOM 699 C CA . PHE A 1 95 ? -26.000 8.004 50.855 1.00 84.62 95 PHE A CA 1
ATOM 700 C C . PHE A 1 95 ? -24.569 8.354 50.430 1.00 84.62 95 PHE A C 1
ATOM 702 O O . PHE A 1 95 ? -24.279 9.518 50.149 1.00 84.62 95 PHE A O 1
ATOM 709 N N . ALA A 1 96 ? -23.675 7.365 50.377 1.00 82.06 96 ALA A N 1
ATOM 710 C CA . ALA A 1 96 ? -22.324 7.506 49.863 1.00 82.06 96 ALA A CA 1
ATOM 711 C C . ALA A 1 96 ? -22.148 6.612 48.624 1.00 82.06 96 ALA A C 1
ATOM 713 O O . ALA A 1 96 ? -22.531 5.442 48.650 1.00 82.06 96 ALA A O 1
ATOM 714 N N . PRO A 1 97 ? -21.558 7.118 47.527 1.00 75.19 97 PRO A N 1
ATOM 715 C CA . PRO A 1 97 ? -21.282 6.281 46.369 1.00 75.19 97 PRO A CA 1
ATOM 716 C C . PRO A 1 97 ? -20.284 5.175 46.757 1.00 75.19 97 PRO A C 1
ATOM 718 O O . PRO A 1 97 ? -19.230 5.484 47.325 1.00 75.19 97 PRO A O 1
ATOM 721 N N . PRO A 1 98 ? -20.581 3.898 46.459 1.00 80.81 98 PRO A N 1
ATOM 722 C CA . PRO A 1 98 ? -19.723 2.799 46.867 1.00 80.81 98 PRO A CA 1
ATOM 723 C C . PRO A 1 98 ? -18.385 2.853 46.105 1.00 80.81 98 PRO A C 1
ATOM 725 O O . PRO A 1 98 ? -18.363 3.149 44.903 1.00 80.81 98 PRO A O 1
ATOM 728 N N . PRO A 1 99 ? -17.248 2.602 46.777 1.00 84.75 99 PRO A N 1
ATOM 729 C CA . PRO A 1 99 ? -15.935 2.703 46.152 1.00 84.75 99 PRO A CA 1
ATOM 730 C C . PRO A 1 99 ? -15.716 1.558 45.156 1.00 84.75 99 PRO A C 1
ATOM 732 O O . PRO A 1 99 ? -15.924 0.393 45.488 1.00 84.75 99 PRO A O 1
ATOM 735 N N . LEU A 1 100 ? -15.260 1.891 43.947 1.00 87.75 100 LEU A N 1
ATOM 736 C CA . LEU A 1 100 ? -14.827 0.924 42.934 1.00 87.75 100 LEU A CA 1
ATOM 737 C C . LEU A 1 100 ? -13.301 0.816 42.934 1.00 87.75 100 LEU A C 1
ATOM 739 O O . LEU A 1 100 ? -12.613 1.827 43.085 1.00 87.75 100 LEU A O 1
ATOM 743 N N . ASP A 1 101 ? -12.790 -0.398 42.744 1.00 85.00 101 ASP A N 1
ATOM 744 C CA . ASP A 1 101 ? -11.352 -0.672 42.730 1.00 85.00 101 ASP A CA 1
ATOM 745 C C . ASP A 1 101 ? -10.673 -0.086 41.476 1.00 85.00 101 ASP A C 1
ATOM 747 O O . ASP A 1 101 ? -11.291 0.028 40.415 1.00 85.00 101 ASP A O 1
ATOM 751 N N . GLU A 1 102 ? -9.372 0.220 41.564 1.00 82.88 102 GLU A N 1
ATOM 752 C CA . GLU A 1 102 ? -8.582 0.807 40.460 1.00 82.88 102 GLU A CA 1
ATOM 753 C C . GLU A 1 102 ? -8.519 -0.074 39.196 1.00 82.88 102 GLU A C 1
ATOM 755 O O . GLU A 1 102 ? -8.205 0.413 38.113 1.00 82.88 102 GLU A O 1
ATOM 760 N N . GLY A 1 103 ? -8.825 -1.372 39.308 1.00 87.25 103 GLY A N 1
ATOM 761 C CA . GLY A 1 103 ? -8.847 -2.302 38.175 1.00 87.25 103 GLY A CA 1
ATOM 762 C C . GLY A 1 103 ? -10.102 -2.217 37.298 1.00 87.25 103 GLY A C 1
ATOM 763 O O . GLY A 1 103 ? -10.125 -2.809 36.218 1.00 87.25 103 GLY A O 1
ATOM 764 N N . VAL A 1 104 ? -11.151 -1.515 37.740 1.00 91.50 104 VAL A N 1
ATOM 765 C CA . VAL A 1 104 ? -12.404 -1.395 36.982 1.00 91.50 104 VAL A CA 1
ATOM 766 C C . VAL A 1 104 ? -12.239 -0.352 35.872 1.00 91.50 104 VAL A C 1
ATOM 768 O O . VAL A 1 104 ? -11.895 0.791 36.169 1.00 91.50 104 VAL A O 1
ATOM 771 N N . PRO A 1 105 ? -12.540 -0.679 34.598 1.00 92.75 105 PRO A N 1
ATOM 772 C CA . PRO A 1 105 ? -12.462 0.292 33.512 1.00 92.75 105 PRO A CA 1
ATOM 773 C C . PRO A 1 105 ? -13.308 1.540 33.785 1.00 92.75 105 PRO A C 1
ATOM 775 O O . PRO A 1 105 ? -14.494 1.433 34.105 1.00 92.75 105 PRO A O 1
ATOM 778 N N . ASP A 1 106 ? -12.731 2.726 33.580 1.00 92.44 106 ASP A N 1
ATOM 779 C CA . ASP A 1 106 ? -13.361 4.014 33.907 1.00 92.44 106 ASP A CA 1
ATOM 780 C C . ASP A 1 106 ? -14.762 4.195 33.316 1.00 92.44 106 ASP A C 1
ATOM 782 O O . ASP A 1 106 ? -15.644 4.788 33.938 1.00 92.44 106 ASP A O 1
ATOM 786 N N . GLU A 1 107 ? -14.970 3.711 32.092 1.00 94.25 107 GLU A N 1
ATOM 787 C CA . GLU A 1 107 ? -16.263 3.764 31.414 1.00 94.25 107 GLU A CA 1
ATOM 788 C C . GLU A 1 107 ? -17.324 2.948 32.151 1.00 94.25 107 GLU A C 1
ATOM 790 O O . GLU A 1 107 ? -18.404 3.464 32.439 1.00 94.25 107 GLU A O 1
ATOM 795 N N . LEU A 1 108 ? -16.986 1.720 32.538 1.00 95.56 108 LEU A N 1
ATOM 796 C CA . LEU A 1 108 ? -17.875 0.859 33.301 1.00 95.56 108 LEU A CA 1
ATOM 797 C C . LEU A 1 108 ? -18.098 1.401 34.717 1.00 95.56 108 LEU A C 1
ATOM 799 O O . LEU A 1 108 ? -19.224 1.404 35.210 1.00 95.56 108 LEU A O 1
ATOM 803 N N . ALA A 1 109 ? -17.058 1.965 35.333 1.00 94.88 109 ALA A N 1
ATOM 804 C CA . ALA A 1 109 ? -17.163 2.624 36.626 1.00 94.88 109 ALA A CA 1
ATOM 805 C C . ALA A 1 109 ? -18.108 3.839 36.591 1.00 94.88 109 ALA A C 1
ATOM 807 O O . ALA A 1 109 ? -18.876 4.057 37.527 1.00 94.88 109 ALA A O 1
ATOM 808 N N . ARG A 1 110 ? -18.104 4.625 35.503 1.00 95.62 110 ARG A N 1
ATOM 809 C CA . ARG A 1 110 ? -19.081 5.709 35.293 1.00 95.62 110 ARG A CA 1
ATOM 810 C C . ARG A 1 110 ? -20.505 5.179 35.135 1.00 95.62 110 ARG A C 1
ATOM 812 O O . ARG A 1 110 ? -21.416 5.803 35.670 1.00 95.62 110 ARG A O 1
ATOM 819 N N . ILE A 1 111 ? -20.694 4.058 34.434 1.00 96.94 111 ILE A N 1
ATOM 820 C CA . ILE A 1 111 ? -22.012 3.422 34.285 1.00 96.94 111 ILE A CA 1
ATOM 821 C C . ILE A 1 111 ? -22.552 3.006 35.657 1.00 96.94 111 ILE A C 1
ATOM 823 O O . ILE A 1 111 ? -23.673 3.377 35.991 1.00 96.94 111 ILE A O 1
ATOM 827 N N . VAL A 1 112 ? -21.745 2.319 36.473 1.00 96.38 112 VAL A N 1
ATOM 828 C CA . VAL A 1 112 ? -22.127 1.915 37.838 1.00 96.38 112 VAL A CA 1
ATOM 829 C C . VAL A 1 112 ? -22.453 3.130 38.702 1.00 96.38 112 VAL A C 1
ATOM 831 O O . VAL A 1 112 ? -23.533 3.189 39.283 1.00 96.38 112 VAL A O 1
ATOM 834 N N . ARG A 1 113 ? -21.569 4.138 38.736 1.00 95.06 113 ARG A N 1
ATOM 835 C CA . ARG A 1 113 ? -21.795 5.364 39.521 1.00 95.06 113 ARG A CA 1
ATOM 836 C C . ARG A 1 113 ? -23.079 6.086 39.123 1.00 95.06 113 ARG A C 1
ATOM 838 O O . ARG A 1 113 ? -23.797 6.540 40.000 1.00 95.06 113 ARG A O 1
ATOM 845 N N . ARG A 1 114 ? -23.381 6.169 37.823 1.00 96.56 114 ARG A N 1
ATOM 846 C CA . ARG A 1 114 ? -24.621 6.785 37.336 1.00 96.56 114 ARG A CA 1
ATOM 847 C C . ARG A 1 114 ? -25.849 5.948 37.678 1.00 96.56 114 ARG A C 1
ATOM 849 O O . ARG A 1 114 ? -26.862 6.501 38.079 1.00 96.56 114 ARG A O 1
ATOM 856 N N . ALA A 1 115 ? -25.786 4.629 37.507 1.00 97.06 115 ALA A N 1
ATOM 857 C CA . ALA A 1 115 ? -26.899 3.746 37.848 1.00 97.06 115 ALA A CA 1
ATOM 858 C C . ALA A 1 115 ? -27.240 3.823 39.345 1.00 97.06 115 ALA A C 1
ATOM 860 O O . ALA A 1 115 ? -28.413 3.803 39.702 1.00 97.06 115 ALA A O 1
ATOM 861 N N . MET A 1 116 ? -26.218 3.973 40.191 1.00 95.75 116 MET A N 1
ATOM 862 C CA . MET A 1 116 ? -26.329 4.039 41.648 1.00 95.75 116 MET A CA 1
ATOM 863 C C . MET A 1 116 ? -26.336 5.466 42.219 1.00 95.75 116 MET A C 1
ATOM 865 O O . MET A 1 116 ? -25.974 5.658 43.381 1.00 95.75 116 MET A O 1
ATOM 869 N N . ASP A 1 117 ? -26.716 6.477 41.431 1.00 94.81 117 ASP A N 1
ATOM 870 C CA . ASP A 1 117 ? -26.825 7.844 41.949 1.00 94.81 117 ASP A CA 1
ATOM 871 C C . ASP A 1 117 ? -27.862 7.905 43.085 1.00 94.81 117 ASP A C 1
ATOM 873 O O . ASP A 1 117 ? -28.891 7.219 43.053 1.00 94.81 117 ASP A O 1
ATOM 877 N N . VAL A 1 118 ? -27.585 8.704 44.117 1.00 91.88 118 VAL A N 1
ATOM 878 C CA . VAL A 1 118 ? -28.494 8.854 45.259 1.00 91.88 118 VAL A CA 1
ATOM 879 C C . VAL A 1 118 ? -29.806 9.492 44.803 1.00 91.88 118 VAL A C 1
ATOM 881 O O . VAL A 1 118 ? -30.870 9.059 45.243 1.00 91.88 118 VAL A O 1
ATOM 884 N N . ASP A 1 119 ? -29.741 10.465 43.891 1.00 91.56 119 ASP A N 1
ATOM 885 C CA . ASP A 1 119 ? -30.912 11.072 43.265 1.00 91.56 119 ASP A CA 1
ATOM 886 C C . ASP A 1 119 ? -31.398 10.196 42.094 1.00 91.56 119 ASP A C 1
ATOM 888 O O . ASP A 1 119 ? -30.651 10.000 41.129 1.00 91.56 119 ASP A O 1
ATOM 892 N N . PRO A 1 120 ? -32.646 9.682 42.114 1.00 92.31 120 PRO A N 1
ATOM 893 C CA . PRO A 1 120 ? -33.210 8.946 40.987 1.00 92.31 120 PRO A CA 1
ATOM 894 C C . PRO A 1 120 ? -33.080 9.677 39.643 1.00 92.31 120 PRO A C 1
ATOM 896 O O . PRO A 1 120 ? -32.827 9.026 38.626 1.00 92.31 120 PRO A O 1
ATOM 899 N N . GLU A 1 121 ? -33.191 11.010 39.616 1.00 93.56 121 GLU A N 1
ATOM 900 C CA . GLU A 1 121 ? -33.071 11.790 38.376 1.00 93.56 121 GLU A CA 1
ATOM 901 C C . GLU A 1 121 ? -31.636 11.841 37.824 1.00 93.56 121 GLU A C 1
ATOM 903 O O . GLU A 1 121 ? -31.449 11.992 36.614 1.00 93.56 121 GLU A O 1
ATOM 908 N N . GLY A 1 122 ? -30.620 11.620 38.666 1.00 94.69 122 GLY A N 1
ATOM 909 C CA . GLY A 1 122 ? -29.225 11.452 38.242 1.00 94.69 122 GLY A CA 1
ATOM 910 C C . GLY A 1 122 ? -28.965 10.133 37.498 1.00 94.69 122 GLY A C 1
ATOM 911 O O . GLY A 1 122 ? -27.983 10.008 36.755 1.00 94.69 122 GLY A O 1
ATOM 912 N N . ARG A 1 123 ? -29.868 9.152 37.639 1.00 96.19 123 ARG A N 1
ATOM 913 C CA . ARG A 1 123 ? -29.735 7.808 37.057 1.00 96.19 123 ARG A CA 1
ATOM 914 C C . ARG A 1 123 ? -30.127 7.763 35.581 1.00 96.19 123 ARG A C 1
ATOM 916 O O . ARG A 1 123 ? -30.614 8.731 34.990 1.00 96.19 123 ARG A O 1
ATOM 923 N N . PHE A 1 124 ? -29.911 6.606 34.958 1.00 97.25 124 PHE A N 1
ATOM 924 C CA . PHE A 1 124 ? -30.524 6.304 33.664 1.00 97.25 124 PHE A CA 1
ATOM 925 C C . PHE A 1 124 ? -32.048 6.349 33.787 1.00 97.25 124 PHE A C 1
ATOM 927 O O . PHE A 1 124 ? -32.598 5.952 34.812 1.00 97.25 124 PHE A O 1
ATOM 934 N N . GLU A 1 125 ? -32.721 6.833 32.746 1.00 95.06 125 GLU A N 1
ATOM 935 C CA . GLU A 1 125 ? -34.179 7.005 32.747 1.00 95.06 125 GLU A CA 1
ATOM 936 C C . GLU A 1 125 ? -34.919 5.675 32.922 1.00 95.06 125 GLU A C 1
ATOM 938 O O . GLU A 1 125 ? -35.976 5.609 33.542 1.00 95.06 125 GLU A O 1
ATOM 943 N N . ASN A 1 126 ? -34.342 4.603 32.381 1.00 95.19 126 ASN A N 1
ATOM 944 C CA . ASN A 1 126 ? -34.886 3.257 32.410 1.00 95.19 126 ASN A CA 1
ATOM 945 C C . ASN A 1 126 ? -33.774 2.214 32.205 1.00 95.19 126 ASN A C 1
ATOM 947 O O . ASN A 1 126 ? -32.623 2.538 31.889 1.00 95.19 126 ASN A O 1
ATOM 951 N N . VAL A 1 127 ? -34.143 0.942 32.363 1.00 95.50 127 VAL A N 1
ATOM 952 C CA . VAL A 1 127 ? -33.237 -0.205 32.205 1.00 95.50 127 VAL A CA 1
ATOM 953 C C . VAL A 1 127 ? -32.678 -0.308 30.782 1.00 95.50 127 VAL A C 1
ATOM 955 O O . VAL A 1 127 ? -31.527 -0.702 30.612 1.00 95.50 127 VAL A O 1
ATOM 958 N N . ASP A 1 128 ? -33.428 0.107 29.758 1.00 96.75 128 ASP A N 1
ATOM 959 C CA . ASP A 1 128 ? -32.946 0.095 28.373 1.00 96.75 128 ASP A CA 1
ATOM 960 C C . ASP A 1 128 ? -31.763 1.042 28.151 1.00 96.75 128 ASP A C 1
ATOM 962 O O . ASP A 1 128 ? -30.799 0.678 27.477 1.00 96.75 128 ASP A O 1
ATOM 966 N N . GLN A 1 129 ? -31.775 2.232 28.753 1.00 97.44 129 GLN A N 1
ATOM 967 C CA . GLN A 1 129 ? -30.629 3.145 28.688 1.00 97.44 129 GLN A CA 1
ATOM 968 C C . GLN A 1 129 ? -29.396 2.583 29.411 1.00 97.44 129 GLN A C 1
ATOM 970 O O . GLN A 1 129 ? -28.271 2.739 28.921 1.00 97.44 129 GLN A O 1
ATOM 975 N N . LEU A 1 130 ? -29.592 1.901 30.547 1.00 97.44 130 LEU A N 1
ATOM 976 C CA . LEU A 1 130 ? -28.510 1.200 31.243 1.00 97.44 130 LEU A CA 1
ATOM 977 C C . LEU A 1 130 ? -27.943 0.074 30.363 1.00 97.44 130 LEU A C 1
ATOM 979 O O . LEU A 1 130 ? -26.730 0.015 30.156 1.00 97.44 130 LEU A O 1
ATOM 983 N N . ARG A 1 131 ? -28.812 -0.762 29.779 1.00 96.94 131 ARG A N 1
ATOM 984 C CA . ARG A 1 131 ? -28.442 -1.837 28.847 1.00 96.94 131 ARG A CA 1
ATOM 985 C C . ARG A 1 131 ? -27.623 -1.301 27.678 1.00 96.94 131 ARG A C 1
ATOM 987 O O . ARG A 1 131 ? -26.530 -1.799 27.430 1.00 96.94 131 ARG A O 1
ATOM 994 N N . LEU A 1 132 ? -28.106 -0.261 26.995 1.00 97.50 132 LEU A N 1
ATOM 995 C CA . LEU A 1 132 ? -27.404 0.354 25.863 1.00 97.50 132 LEU A CA 1
ATOM 996 C C . LEU A 1 132 ? -26.021 0.893 26.252 1.00 97.50 132 LEU A C 1
ATOM 998 O O . LEU A 1 132 ? -25.090 0.817 25.449 1.00 97.50 132 LEU A O 1
ATOM 1002 N N . SER A 1 133 ? -25.876 1.406 27.477 1.00 97.50 133 SER A N 1
ATOM 1003 C CA . SER A 1 133 ? -24.594 1.893 27.996 1.00 97.50 133 SER A CA 1
ATOM 1004 C C . SER A 1 133 ? -23.611 0.748 28.250 1.00 97.50 133 SER A C 1
ATOM 1006 O O . SER A 1 133 ? -22.457 0.833 27.833 1.00 97.50 133 SER A O 1
ATOM 1008 N N . VAL A 1 134 ? -24.066 -0.349 28.867 1.00 96.94 134 VAL A N 1
ATOM 1009 C CA . VAL A 1 134 ? -23.245 -1.554 29.089 1.00 96.94 134 VAL A CA 1
ATOM 1010 C C . VAL A 1 134 ? -22.867 -2.214 27.758 1.00 96.94 134 VAL A C 1
ATOM 1012 O O . VAL A 1 134 ? -21.703 -2.542 27.545 1.00 96.94 134 VAL A O 1
ATOM 1015 N N . GLU A 1 135 ? -23.807 -2.346 26.821 1.00 96.38 135 GLU A N 1
ATOM 1016 C CA . GLU A 1 135 ? -23.524 -2.835 25.466 1.00 96.38 135 GLU A CA 1
ATOM 1017 C C . GLU A 1 135 ? -22.527 -1.936 24.722 1.00 96.38 135 GLU A C 1
ATOM 1019 O O . GLU A 1 135 ? -21.672 -2.435 23.994 1.00 96.38 135 GLU A O 1
ATOM 1024 N N . GLY A 1 136 ? -22.618 -0.615 24.901 1.00 96.44 136 GLY A N 1
ATOM 1025 C CA . GLY A 1 136 ? -21.646 0.344 24.375 1.00 96.44 136 GLY A CA 1
ATOM 1026 C C . GLY A 1 136 ? -20.240 0.065 24.894 1.00 96.44 136 GLY A C 1
ATOM 1027 O O . GLY A 1 136 ? -19.321 -0.114 24.097 1.00 96.44 136 GLY A O 1
ATOM 1028 N N . PHE A 1 137 ? -20.097 -0.081 26.212 1.00 95.94 137 PHE A N 1
ATOM 1029 C CA . PHE A 1 137 ? -18.829 -0.448 26.841 1.00 95.94 137 PHE A CA 1
ATOM 1030 C C . PHE A 1 137 ? -18.261 -1.775 26.299 1.00 95.94 137 PHE A C 1
ATOM 1032 O O . PHE A 1 137 ? -17.062 -1.863 26.011 1.00 95.94 137 PHE A O 1
ATOM 1039 N N . LEU A 1 138 ? -19.105 -2.797 26.114 1.00 95.62 138 LEU A N 1
ATOM 1040 C CA . LEU A 1 138 ? -18.686 -4.082 25.541 1.00 95.62 138 LEU A CA 1
ATOM 1041 C C . LEU A 1 138 ? -18.192 -3.918 24.097 1.00 95.62 138 LEU A C 1
ATOM 1043 O O . LEU A 1 138 ? -17.094 -4.370 23.780 1.00 95.62 138 LEU A O 1
ATOM 1047 N N . ARG A 1 139 ? -18.930 -3.183 23.252 1.00 95.81 139 ARG A N 1
ATOM 1048 C CA . ARG A 1 139 ? -18.506 -2.868 21.875 1.00 95.81 139 ARG A CA 1
ATOM 1049 C C . ARG A 1 139 ? -17.168 -2.130 21.840 1.00 95.81 139 ARG A C 1
ATOM 1051 O O . ARG A 1 139 ? -16.305 -2.476 21.036 1.00 95.81 139 ARG A O 1
ATOM 1058 N N . HIS A 1 140 ? -16.967 -1.143 22.715 1.00 95.44 140 HIS A N 1
ATOM 1059 C CA . HIS A 1 140 ? -15.697 -0.418 22.806 1.00 95.44 140 HIS A CA 1
ATOM 1060 C C . HIS A 1 140 ? -14.550 -1.343 23.240 1.00 95.44 140 HIS A C 1
ATOM 1062 O O . HIS A 1 140 ? -13.442 -1.256 22.714 1.00 95.44 140 HIS A O 1
ATOM 1068 N N . THR A 1 141 ? -14.808 -2.254 24.180 1.00 95.06 141 THR A N 1
ATOM 1069 C CA . THR A 1 141 ? -13.824 -3.241 24.649 1.00 95.06 141 THR A CA 1
ATOM 1070 C C . THR A 1 141 ? -13.436 -4.222 23.541 1.00 95.06 141 THR A C 1
ATOM 1072 O O . THR A 1 141 ? -12.245 -4.449 23.312 1.00 95.06 141 THR A O 1
ATOM 1075 N N . ASP A 1 142 ? -14.411 -4.745 22.798 1.00 95.12 142 ASP A N 1
ATOM 1076 C CA . ASP A 1 142 ? -14.166 -5.634 21.660 1.00 95.12 142 ASP A CA 1
ATOM 1077 C C . ASP A 1 142 ? -13.393 -4.925 20.542 1.00 95.12 142 ASP A C 1
ATOM 1079 O O . ASP A 1 142 ? -12.429 -5.480 20.007 1.00 95.12 142 ASP A O 1
ATOM 1083 N N . ALA A 1 143 ? -13.746 -3.672 20.240 1.00 96.56 143 ALA A N 1
ATOM 1084 C CA . ALA A 1 143 ? -13.020 -2.847 19.280 1.00 96.56 143 ALA A CA 1
ATOM 1085 C C . ALA A 1 143 ? -11.548 -2.657 19.688 1.00 96.56 143 ALA A C 1
ATOM 1087 O O . ALA A 1 143 ? -10.650 -2.887 18.876 1.00 96.56 143 ALA A O 1
ATOM 1088 N N . ARG A 1 144 ? -11.273 -2.329 20.960 1.00 95.50 144 ARG A N 1
ATOM 1089 C CA . ARG A 1 144 ? -9.896 -2.219 21.480 1.00 95.50 144 ARG A CA 1
ATOM 1090 C C . ARG A 1 144 ? -9.135 -3.539 21.381 1.00 95.50 144 ARG A C 1
ATOM 1092 O O . ARG A 1 144 ? -7.964 -3.553 21.007 1.00 95.50 144 ARG A O 1
ATOM 1099 N N . ARG A 1 145 ? -9.790 -4.669 21.659 1.00 96.38 145 ARG A N 1
ATOM 1100 C CA . ARG A 1 145 ? -9.178 -6.000 21.528 1.00 96.38 145 ARG A CA 1
ATOM 1101 C C . ARG A 1 145 ? -8.828 -6.333 20.076 1.00 96.38 145 ARG A C 1
ATOM 1103 O O . ARG A 1 145 ? -7.771 -6.911 19.816 1.00 96.38 145 ARG A O 1
ATOM 1110 N N . LEU A 1 146 ? -9.701 -5.979 19.132 1.00 97.31 146 LEU A N 1
ATOM 1111 C CA . LEU A 1 146 ? -9.441 -6.128 17.700 1.00 97.31 146 LEU A CA 1
ATOM 1112 C C . LEU A 1 146 ? -8.270 -5.250 17.247 1.00 97.31 146 LEU A C 1
ATOM 1114 O O . LEU A 1 146 ? -7.409 -5.746 16.520 1.00 97.31 146 LEU A O 1
ATOM 1118 N N . ALA A 1 147 ? -8.195 -4.003 17.721 1.00 97.69 147 ALA A N 1
ATOM 1119 C CA . ALA A 1 147 ? -7.070 -3.108 17.455 1.00 97.69 147 ALA A CA 1
ATOM 1120 C C . ALA A 1 147 ? -5.746 -3.688 17.984 1.00 97.69 147 ALA A C 1
ATOM 1122 O O . ALA A 1 147 ? -4.800 -3.825 17.219 1.00 97.69 147 ALA A O 1
ATOM 1123 N N . ALA A 1 148 ? -5.714 -4.185 19.225 1.00 97.44 148 ALA A N 1
ATOM 1124 C CA . ALA A 1 148 ? -4.521 -4.825 19.790 1.00 97.44 148 ALA A CA 1
ATOM 1125 C C . ALA A 1 148 ? -4.075 -6.074 19.000 1.00 97.44 148 ALA A C 1
ATOM 1127 O O . ALA A 1 148 ? -2.882 -6.337 18.823 1.00 97.44 148 ALA A O 1
ATOM 1128 N N . LYS A 1 149 ? -5.029 -6.864 18.484 1.00 97.88 149 LYS A N 1
ATOM 1129 C CA . LYS A 1 149 ? -4.718 -7.979 17.576 1.00 97.88 149 LYS A CA 1
ATOM 1130 C C . LYS A 1 149 ? -4.131 -7.473 16.254 1.00 97.88 149 LYS A C 1
ATOM 1132 O O . LYS A 1 149 ? -3.206 -8.095 15.728 1.00 97.88 149 LYS A O 1
ATOM 1137 N N . ALA A 1 150 ? -4.667 -6.380 15.718 1.00 98.31 150 ALA A N 1
ATOM 1138 C CA . ALA A 1 150 ? -4.165 -5.746 14.508 1.00 98.31 150 ALA A CA 1
ATOM 1139 C C . ALA A 1 150 ? -2.740 -5.204 14.702 1.00 98.31 150 ALA A C 1
ATOM 1141 O O . ALA A 1 150 ? -1.905 -5.437 13.834 1.00 98.31 150 ALA A O 1
ATOM 1142 N N . ASP A 1 151 ? -2.424 -4.617 15.861 1.00 98.31 151 ASP A N 1
ATOM 1143 C CA . ASP A 1 151 ? -1.069 -4.167 16.211 1.00 98.31 151 ASP A CA 1
ATOM 1144 C C . ASP A 1 151 ? -0.071 -5.335 16.183 1.00 98.31 151 ASP A C 1
ATOM 1146 O O . ASP A 1 151 ? 1.003 -5.251 15.581 1.00 98.31 151 ASP A O 1
ATOM 1150 N N . ALA A 1 152 ? -0.446 -6.475 16.775 1.00 98.31 152 ALA A N 1
ATOM 1151 C CA . ALA A 1 152 ? 0.382 -7.679 16.766 1.00 98.31 152 ALA A CA 1
ATOM 1152 C C . ALA A 1 152 ? 0.613 -8.224 15.343 1.00 98.31 152 ALA A C 1
ATOM 1154 O O . ALA A 1 152 ? 1.695 -8.730 15.036 1.00 98.31 152 ALA A O 1
ATOM 1155 N N . LEU A 1 153 ? -0.385 -8.120 14.460 1.00 98.56 153 LEU A N 1
ATOM 1156 C CA . LEU A 1 153 ? -0.244 -8.464 13.042 1.00 98.56 153 LEU A CA 1
ATOM 1157 C C . LEU A 1 153 ? 0.611 -7.435 12.289 1.00 98.56 153 LEU A C 1
ATOM 1159 O O . LEU A 1 153 ? 1.435 -7.826 11.467 1.00 98.56 153 LEU A O 1
ATOM 1163 N N . GLY A 1 154 ? 0.488 -6.146 12.610 1.00 98.25 154 GLY A N 1
ATOM 1164 C CA . GLY A 1 154 ? 1.331 -5.077 12.077 1.00 98.25 154 GLY A CA 1
ATOM 1165 C C . GLY A 1 154 ? 2.811 -5.289 12.403 1.00 98.25 154 GLY A C 1
ATOM 1166 O O . GLY A 1 154 ? 3.668 -5.147 11.532 1.00 98.25 154 GLY A O 1
ATOM 1167 N N . ALA A 1 155 ? 3.124 -5.739 13.620 1.00 98.25 155 ALA A N 1
ATOM 1168 C CA . ALA A 1 155 ? 4.486 -6.116 13.993 1.00 98.25 155 ALA A CA 1
ATOM 1169 C C . ALA A 1 155 ? 5.021 -7.294 13.153 1.00 98.25 155 ALA A C 1
ATOM 1171 O O . ALA A 1 155 ? 6.173 -7.269 12.712 1.00 98.25 155 ALA A O 1
ATOM 1172 N N . LYS A 1 156 ? 4.183 -8.306 12.879 1.00 98.38 156 LYS A N 1
ATOM 1173 C CA . LYS A 1 156 ? 4.542 -9.440 12.004 1.00 98.38 156 LYS A CA 1
ATOM 1174 C C . LYS A 1 156 ? 4.721 -9.021 10.548 1.00 98.38 156 LYS A C 1
ATOM 1176 O O . LYS A 1 156 ? 5.637 -9.507 9.894 1.00 98.38 156 LYS A O 1
ATOM 1181 N N . LEU A 1 157 ? 3.891 -8.100 10.059 1.00 98.50 157 LEU A N 1
ATOM 1182 C CA . LEU A 1 157 ? 4.047 -7.483 8.744 1.00 98.50 157 LEU A CA 1
ATOM 1183 C C . LEU A 1 157 ? 5.439 -6.841 8.619 1.00 98.50 157 LEU A C 1
ATOM 1185 O O . LEU A 1 157 ? 6.173 -7.167 7.690 1.00 98.50 157 LEU A O 1
ATOM 1189 N N . VAL A 1 158 ? 5.838 -6.005 9.583 1.00 98.00 158 VAL A N 1
ATOM 1190 C CA . VAL A 1 158 ? 7.154 -5.339 9.561 1.00 98.00 158 VAL A CA 1
ATOM 1191 C C . VAL A 1 158 ? 8.305 -6.350 9.583 1.00 98.00 158 VAL A C 1
ATOM 1193 O O . VAL A 1 158 ? 9.309 -6.148 8.898 1.00 98.00 158 VAL A O 1
ATOM 1196 N N . ALA A 1 159 ? 8.177 -7.445 10.337 1.00 98.00 159 ALA A N 1
ATOM 1197 C CA . ALA A 1 159 ? 9.166 -8.522 10.332 1.00 98.00 159 ALA A CA 1
ATOM 1198 C C . ALA A 1 159 ? 9.266 -9.200 8.952 1.00 98.00 159 ALA A C 1
ATOM 1200 O O . ALA A 1 159 ? 10.353 -9.261 8.381 1.00 98.00 159 ALA A O 1
ATOM 1201 N N . ALA A 1 160 ? 8.132 -9.603 8.371 1.00 97.94 160 ALA A N 1
ATOM 1202 C CA . ALA A 1 160 ? 8.079 -10.234 7.052 1.00 97.94 160 ALA A CA 1
ATOM 1203 C C . ALA A 1 160 ? 8.647 -9.333 5.939 1.00 97.94 160 ALA A C 1
ATOM 1205 O O . ALA A 1 160 ? 9.366 -9.811 5.064 1.00 97.94 160 ALA A O 1
ATOM 1206 N N . GLN A 1 161 ? 8.389 -8.022 6.000 1.00 97.31 161 GLN A N 1
ATOM 1207 C CA . GLN A 1 161 ? 8.954 -7.035 5.071 1.00 97.31 161 GLN A CA 1
ATOM 1208 C C . GLN A 1 161 ? 10.486 -6.995 5.124 1.00 97.31 161 GLN A C 1
ATOM 1210 O O . GLN A 1 161 ? 11.140 -6.974 4.084 1.00 97.31 161 GLN A O 1
ATOM 1215 N N . ARG A 1 162 ? 11.074 -7.026 6.327 1.00 96.38 162 ARG A N 1
ATOM 1216 C CA . ARG A 1 162 ? 12.538 -7.037 6.508 1.00 96.38 162 ARG A CA 1
ATOM 1217 C C . ARG A 1 162 ? 13.181 -8.324 6.003 1.00 96.38 162 ARG A C 1
ATOM 1219 O O . ARG A 1 162 ? 14.312 -8.295 5.530 1.00 96.38 162 ARG A O 1
ATOM 1226 N N . GLU A 1 163 ? 12.464 -9.435 6.108 1.00 96.81 163 GLU A N 1
ATOM 1227 C CA . GLU A 1 163 ? 12.899 -10.748 5.627 1.00 96.81 163 GLU A CA 1
ATOM 1228 C C . GLU A 1 163 ? 12.680 -10.933 4.113 1.00 96.81 163 GLU A C 1
ATOM 1230 O O . GLU A 1 163 ? 13.132 -11.925 3.546 1.00 96.81 163 GLU A O 1
ATOM 1235 N N . GLY A 1 164 ? 12.003 -9.990 3.442 1.00 95.12 164 GLY A N 1
ATOM 1236 C CA . GLY A 1 164 ? 11.639 -10.101 2.026 1.00 95.12 164 GLY A CA 1
ATOM 1237 C C . GLY A 1 164 ? 10.572 -11.169 1.746 1.00 95.12 164 GLY A C 1
ATOM 1238 O O . GLY A 1 164 ? 10.436 -11.628 0.612 1.00 95.12 164 GLY A O 1
ATOM 1239 N N . ALA A 1 165 ? 9.824 -11.591 2.769 1.00 96.88 165 ALA A N 1
ATOM 1240 C CA . ALA A 1 165 ? 8.775 -12.599 2.673 1.00 96.88 165 ALA A CA 1
ATOM 1241 C C . ALA A 1 165 ? 7.448 -11.965 2.220 1.00 96.88 165 ALA A C 1
ATOM 1243 O O . ALA A 1 165 ? 6.507 -11.795 2.998 1.00 96.88 165 ALA A O 1
ATOM 1244 N N . GLU A 1 166 ? 7.377 -11.594 0.943 1.00 94.75 166 GLU A N 1
ATOM 1245 C CA . GLU A 1 166 ? 6.341 -10.688 0.434 1.00 94.75 166 GLU A CA 1
ATOM 1246 C C . GLU A 1 166 ? 4.910 -11.254 0.502 1.00 94.75 166 GLU A C 1
ATOM 1248 O O . GLU A 1 166 ? 3.965 -10.518 0.775 1.00 94.75 166 GLU A O 1
ATOM 1253 N N . GLU A 1 167 ? 4.743 -12.567 0.336 1.00 96.12 167 GLU A N 1
ATOM 1254 C CA . GLU A 1 167 ? 3.444 -13.245 0.469 1.00 96.12 167 GLU A CA 1
ATOM 1255 C C . GLU A 1 167 ? 2.921 -13.221 1.918 1.00 96.12 167 GLU A C 1
ATOM 1257 O O . GLU A 1 167 ? 1.738 -12.961 2.169 1.00 96.12 167 GLU A O 1
ATOM 1262 N N . LEU A 1 168 ? 3.816 -13.423 2.893 1.00 97.25 168 LEU A N 1
ATOM 1263 C CA . LEU A 1 168 ? 3.486 -13.313 4.316 1.00 97.25 168 LEU A CA 1
ATOM 1264 C C . LEU A 1 168 ? 3.193 -11.862 4.701 1.00 97.25 168 LEU A C 1
ATOM 1266 O O . LEU A 1 168 ? 2.246 -11.606 5.444 1.00 97.25 168 LEU A O 1
ATOM 1270 N N . ALA A 1 169 ? 3.961 -10.909 4.164 1.00 97.50 169 ALA A N 1
ATOM 1271 C CA . ALA A 1 169 ? 3.721 -9.488 4.373 1.00 97.50 169 ALA A CA 1
ATOM 1272 C C . ALA A 1 169 ? 2.326 -9.078 3.869 1.00 97.50 169 ALA A C 1
ATOM 1274 O O . ALA A 1 169 ? 1.571 -8.453 4.610 1.00 97.50 169 ALA A O 1
ATOM 1275 N N . GLU A 1 170 ? 1.935 -9.479 2.657 1.00 96.69 170 GLU A N 1
ATOM 1276 C CA . GLU A 1 170 ? 0.588 -9.212 2.132 1.00 96.69 170 GLU A CA 1
ATOM 1277 C C . GLU A 1 170 ? -0.513 -9.832 3.003 1.00 96.69 170 GLU A C 1
ATOM 1279 O O . GLU A 1 170 ? -1.500 -9.164 3.322 1.00 96.69 170 GLU A O 1
ATOM 1284 N N . THR A 1 171 ? -0.319 -11.069 3.466 1.00 98.25 171 THR A N 1
ATOM 1285 C CA . THR A 1 171 ? -1.273 -11.749 4.356 1.00 98.25 171 THR A CA 1
ATOM 1286 C C . THR A 1 171 ? -1.452 -10.986 5.670 1.00 98.25 171 THR A C 1
ATOM 1288 O O . THR A 1 171 ? -2.571 -10.630 6.044 1.00 98.25 171 THR A O 1
ATOM 1291 N N . HIS A 1 172 ? -0.352 -10.660 6.356 1.00 98.44 172 HIS A N 1
ATOM 1292 C CA . HIS A 1 172 ? -0.399 -9.922 7.619 1.00 98.44 172 HIS A CA 1
ATOM 1293 C C . HIS A 1 172 ? -0.957 -8.506 7.453 1.00 98.44 172 HIS A C 1
ATOM 1295 O O . HIS A 1 172 ? -1.716 -8.051 8.309 1.00 98.44 172 HIS A O 1
ATOM 1301 N N . PHE A 1 173 ? -0.646 -7.824 6.346 1.00 98.31 173 PHE A N 1
ATOM 1302 C CA . PHE A 1 173 ? -1.220 -6.517 6.033 1.00 98.31 173 PHE A CA 1
ATOM 1303 C C . PHE A 1 173 ? -2.738 -6.589 5.852 1.00 98.31 173 PHE A C 1
ATOM 1305 O O . PHE A 1 173 ? -3.463 -5.781 6.438 1.00 98.31 173 PHE A O 1
ATOM 1312 N N . ALA A 1 174 ? -3.232 -7.554 5.072 1.00 98.00 174 ALA A N 1
ATOM 1313 C CA . ALA A 1 174 ? -4.659 -7.726 4.829 1.00 98.00 174 ALA A CA 1
ATOM 1314 C C . ALA A 1 174 ? -5.426 -8.039 6.125 1.00 98.00 174 ALA A C 1
ATOM 1316 O O . ALA A 1 174 ? -6.444 -7.399 6.402 1.00 98.00 174 ALA A O 1
ATOM 1317 N N . GLU A 1 175 ? -4.916 -8.962 6.944 1.00 98.56 175 GLU A N 1
ATOM 1318 C CA . GLU A 1 175 ? -5.528 -9.332 8.224 1.00 98.56 175 GLU A CA 1
ATOM 1319 C C . GLU A 1 175 ? -5.522 -8.174 9.233 1.00 98.56 175 GLU A C 1
ATOM 1321 O O . GLU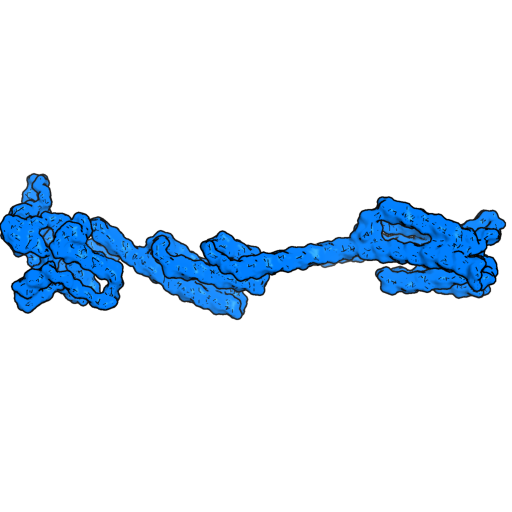 A 1 175 ? -6.553 -7.895 9.849 1.00 98.56 175 GLU A O 1
ATOM 1326 N N . ALA A 1 176 ? -4.394 -7.467 9.382 1.00 98.56 176 ALA A N 1
ATOM 1327 C CA . ALA A 1 176 ? -4.286 -6.321 10.286 1.00 98.56 176 ALA A CA 1
ATOM 1328 C C . ALA A 1 176 ? -5.250 -5.204 9.871 1.00 98.56 176 ALA A C 1
ATOM 1330 O O . ALA A 1 176 ? -6.032 -4.700 10.677 1.00 98.56 176 ALA A O 1
ATOM 1331 N N . ARG A 1 177 ? -5.256 -4.858 8.579 1.00 97.88 177 ARG A N 1
ATOM 1332 C CA . ARG A 1 177 ? -6.145 -3.832 8.030 1.00 97.88 177 ARG A CA 1
ATOM 1333 C C . ARG A 1 177 ? -7.617 -4.197 8.212 1.00 97.88 177 ARG A C 1
ATOM 1335 O O . ARG A 1 177 ? -8.424 -3.315 8.504 1.00 97.88 177 ARG A O 1
ATOM 1342 N N . PHE A 1 178 ? -7.981 -5.465 8.026 1.00 98.12 178 PHE A N 1
ATOM 1343 C CA . PHE A 1 178 ? -9.343 -5.937 8.270 1.00 98.12 178 PHE A CA 1
ATOM 1344 C C . PHE A 1 178 ? -9.732 -5.796 9.746 1.00 98.12 178 PHE A C 1
ATOM 1346 O O . PHE A 1 178 ? -10.810 -5.284 10.048 1.00 98.12 178 PHE A O 1
ATOM 1353 N N . ALA A 1 179 ? -8.845 -6.190 10.663 1.00 98.12 179 ALA A N 1
ATOM 1354 C CA . ALA A 1 179 ? -9.084 -6.086 12.097 1.00 98.12 179 ALA A CA 1
ATOM 1355 C C . ALA A 1 179 ? -9.269 -4.628 12.555 1.00 98.12 179 ALA A C 1
ATOM 1357 O O . ALA A 1 179 ? -10.248 -4.347 13.245 1.00 98.12 179 ALA A O 1
ATOM 1358 N N . TYR A 1 180 ? -8.426 -3.687 12.106 1.00 98.06 180 TYR A N 1
ATOM 1359 C CA . TYR A 1 180 ? -8.623 -2.262 12.410 1.00 98.06 180 TYR A CA 1
ATOM 1360 C C . TYR A 1 180 ? -9.941 -1.717 11.860 1.00 98.06 180 TYR A C 1
ATOM 1362 O O . TYR A 1 180 ? -10.654 -1.008 12.562 1.00 98.06 180 TYR A O 1
ATOM 1370 N N . ARG A 1 181 ? -10.299 -2.049 10.612 1.00 96.94 181 ARG A N 1
ATOM 1371 C CA . ARG A 1 181 ? -11.572 -1.596 10.026 1.00 96.94 181 ARG A CA 1
ATOM 1372 C C . ARG A 1 181 ? -12.769 -2.128 10.802 1.00 96.94 181 ARG A C 1
ATOM 1374 O O . ARG A 1 181 ? -13.652 -1.356 11.136 1.00 96.94 181 ARG A O 1
ATOM 1381 N N . THR A 1 182 ? -12.735 -3.405 11.172 1.00 97.62 182 THR A N 1
ATOM 1382 C CA . THR A 1 182 ? -13.786 -4.023 11.990 1.00 97.62 182 THR A CA 1
ATOM 1383 C C . THR A 1 182 ? -13.892 -3.349 13.362 1.00 97.62 182 THR A C 1
ATOM 1385 O O . THR A 1 182 ? -14.995 -3.102 13.843 1.00 97.62 182 THR A O 1
ATOM 1388 N N . ALA A 1 183 ? -12.758 -3.003 13.982 1.00 97.94 183 ALA A N 1
ATOM 1389 C CA . ALA A 1 183 ? -12.740 -2.249 15.234 1.00 97.94 183 ALA A CA 1
ATOM 1390 C C . ALA A 1 183 ? -13.381 -0.860 15.079 1.00 97.94 183 ALA A C 1
ATOM 1392 O O . ALA A 1 183 ? -14.189 -0.463 15.913 1.00 97.94 183 ALA A O 1
ATOM 1393 N N . LEU A 1 184 ? -13.062 -0.143 13.998 1.00 96.69 184 LEU A N 1
ATOM 1394 C CA . LEU A 1 184 ? -13.605 1.187 13.710 1.00 96.69 184 LEU A CA 1
ATOM 1395 C C . LEU A 1 184 ? -15.087 1.163 13.317 1.00 96.69 184 LEU A C 1
ATOM 1397 O O . LEU A 1 184 ? -15.801 2.112 13.626 1.00 96.69 184 LEU A O 1
ATOM 1401 N N . ASP A 1 185 ? -15.559 0.093 12.679 1.00 96.44 185 ASP A N 1
ATOM 1402 C CA . ASP A 1 185 ? -16.983 -0.103 12.393 1.00 96.44 185 ASP A CA 1
ATOM 1403 C C . ASP A 1 185 ? -17.771 -0.346 13.692 1.00 96.44 185 ASP A C 1
ATOM 1405 O O . ASP A 1 185 ? -18.873 0.177 13.862 1.00 96.44 185 ASP A O 1
ATOM 1409 N N . ALA A 1 186 ? -17.192 -1.097 14.638 1.00 94.75 186 ALA A N 1
ATOM 1410 C CA . ALA A 1 186 ? -17.784 -1.335 15.955 1.00 94.75 186 ALA A CA 1
ATOM 1411 C C . ALA A 1 186 ? -17.737 -0.092 16.863 1.00 94.75 186 ALA A C 1
ATOM 1413 O O . ALA A 1 186 ? -18.681 0.164 17.614 1.00 94.75 186 ALA A O 1
ATOM 1414 N N . TRP A 1 187 ? -16.651 0.683 16.794 1.00 96.31 187 TRP A N 1
ATOM 1415 C CA . TRP A 1 187 ? -16.465 1.917 17.550 1.00 96.31 187 TRP A CA 1
ATOM 1416 C C . TRP A 1 187 ? -15.754 2.998 16.713 1.00 96.31 187 TRP A C 1
ATOM 1418 O O . TRP A 1 187 ? -14.525 3.116 16.739 1.00 96.31 187 TRP A O 1
ATOM 1428 N N . PRO A 1 188 ? -16.516 3.869 16.022 1.00 94.62 188 PRO A N 1
ATOM 1429 C CA . PRO A 1 188 ? -15.943 4.925 15.182 1.00 94.62 188 PRO A CA 1
ATOM 1430 C C . PRO A 1 188 ? -15.122 5.977 15.939 1.00 94.62 188 PRO A C 1
ATOM 1432 O O . PRO A 1 188 ? -14.367 6.722 15.314 1.00 94.62 188 PRO A O 1
ATOM 1435 N N . GLY A 1 189 ? -15.269 6.072 17.262 1.00 92.88 189 GLY A N 1
ATOM 1436 C CA . GLY A 1 189 ? -14.514 6.994 18.114 1.00 92.88 189 GLY A CA 1
ATOM 1437 C C . GLY A 1 189 ? -13.170 6.454 18.614 1.00 92.88 189 GLY A C 1
ATOM 1438 O O . GLY A 1 189 ? -12.492 7.171 19.341 1.00 92.88 189 GLY A O 1
ATOM 1439 N N . GLY A 1 190 ? -12.795 5.217 18.266 1.00 93.75 190 GLY A N 1
ATOM 1440 C CA . GLY A 1 190 ? -11.530 4.613 18.693 1.00 93.75 190 GLY A CA 1
ATOM 1441 C C . GLY A 1 190 ? -10.335 5.179 17.931 1.00 93.75 190 GLY A C 1
ATOM 1442 O O . GLY A 1 190 ? -9.982 4.665 16.868 1.00 93.75 190 GLY A O 1
ATOM 1443 N N . GLU A 1 191 ? -9.718 6.234 18.465 1.00 93.62 191 GLU A N 1
ATOM 1444 C CA . GLU A 1 191 ? -8.532 6.860 17.864 1.00 93.62 191 GLU A CA 1
ATOM 1445 C C . GLU A 1 191 ? -7.345 5.893 17.804 1.00 93.62 191 GLU A C 1
ATOM 1447 O O . GLU A 1 191 ? -6.637 5.877 16.804 1.00 93.62 191 GLU A O 1
ATOM 1452 N N . GLU A 1 192 ? -7.190 4.984 18.772 1.00 93.75 192 GLU A N 1
ATOM 1453 C CA . GLU A 1 192 ? -6.086 4.015 18.772 1.00 93.75 192 GLU A CA 1
ATOM 1454 C C . GLU A 1 192 ? -6.130 3.096 17.537 1.00 93.75 192 GLU A C 1
ATOM 1456 O O . GLU A 1 192 ? -5.118 2.849 16.882 1.00 93.75 192 GLU A O 1
ATOM 1461 N N . ALA A 1 193 ? -7.326 2.624 17.164 1.00 96.50 193 ALA A N 1
ATOM 1462 C CA . ALA A 1 193 ? -7.514 1.799 15.970 1.00 96.50 193 ALA A CA 1
ATOM 1463 C C . ALA A 1 193 ? -7.310 2.599 14.674 1.00 96.50 193 ALA A C 1
ATOM 1465 O O . ALA A 1 193 ? -6.891 2.046 13.654 1.00 96.50 193 ALA A O 1
ATOM 1466 N N . ARG A 1 194 ? -7.624 3.898 14.703 1.00 95.44 194 ARG A N 1
ATOM 1467 C CA . ARG A 1 194 ? -7.474 4.799 13.560 1.00 95.44 194 ARG A CA 1
ATOM 1468 C C . ARG A 1 194 ? -6.009 5.119 13.300 1.00 95.44 194 ARG A C 1
ATOM 1470 O O . ARG A 1 194 ? -5.541 4.896 12.187 1.00 95.44 194 ARG A O 1
ATOM 1477 N N . GLU A 1 195 ? -5.289 5.544 14.332 1.00 94.88 195 GLU A N 1
ATOM 1478 C CA . GLU A 1 195 ? -3.848 5.797 14.282 1.00 94.88 195 GLU A CA 1
ATOM 1479 C C . GLU A 1 195 ? -3.075 4.533 13.883 1.00 94.88 195 GLU A C 1
ATOM 1481 O O . GLU A 1 195 ? -2.199 4.590 13.018 1.00 94.88 195 GLU A O 1
ATOM 1486 N N . GLY A 1 196 ? -3.446 3.373 14.440 1.00 96.31 196 GLY A N 1
ATOM 1487 C CA . GLY A 1 196 ? -2.852 2.085 14.077 1.00 96.31 196 GLY A CA 1
ATOM 1488 C C . GLY A 1 196 ? -3.049 1.728 12.599 1.00 96.31 196 GLY A C 1
ATOM 1489 O O . GLY A 1 196 ? -2.102 1.315 11.925 1.00 96.31 196 GLY A O 1
ATOM 1490 N N . LEU A 1 197 ? -4.251 1.947 12.053 1.00 96.75 197 LEU A N 1
ATOM 1491 C CA . LEU A 1 197 ? -4.529 1.723 10.632 1.00 96.75 197 LEU A CA 1
ATOM 1492 C C . LEU A 1 197 ? -3.712 2.653 9.727 1.00 96.75 197 LEU A C 1
ATOM 1494 O O . LEU A 1 197 ? -3.157 2.192 8.725 1.00 96.75 197 LEU A O 1
ATOM 1498 N N . ASP A 1 198 ? -3.629 3.938 10.066 1.00 94.75 198 ASP A N 1
ATOM 1499 C CA . ASP A 1 198 ? -2.852 4.910 9.296 1.00 94.75 198 ASP A CA 1
ATOM 1500 C C . ASP A 1 198 ? -1.357 4.542 9.313 1.00 94.75 198 ASP A C 1
ATOM 1502 O O . ASP A 1 198 ? -0.722 4.458 8.256 1.00 94.75 198 ASP A O 1
ATOM 1506 N N . ALA A 1 199 ? -0.809 4.195 10.481 1.00 95.38 199 ALA A N 1
ATOM 1507 C CA . ALA A 1 199 ? 0.570 3.728 10.617 1.00 95.38 199 ALA A CA 1
ATOM 1508 C C . ALA A 1 199 ? 0.844 2.447 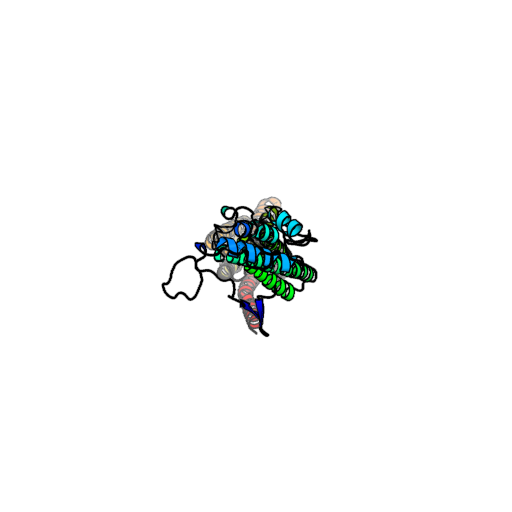9.805 1.00 95.38 199 ALA A C 1
ATOM 1510 O O . ALA A 1 199 ? 1.869 2.347 9.121 1.00 95.38 199 ALA A O 1
ATOM 1511 N N . LEU A 1 200 ? -0.085 1.484 9.820 1.00 97.50 200 LEU A N 1
ATOM 1512 C CA . LEU A 1 200 ? -0.001 0.245 9.043 1.00 97.50 200 LEU A CA 1
ATOM 1513 C C . LEU A 1 200 ? 0.077 0.529 7.533 1.00 97.50 200 LEU A C 1
ATOM 1515 O O . LEU A 1 200 ? 0.926 -0.030 6.831 1.00 97.50 200 LEU A O 1
ATOM 1519 N N . VAL A 1 201 ? -0.796 1.408 7.028 1.00 97.00 201 VAL A N 1
ATOM 1520 C CA . VAL A 1 201 ? -0.844 1.784 5.606 1.00 97.00 201 VAL A CA 1
ATOM 1521 C C . VAL A 1 201 ? 0.437 2.499 5.187 1.00 97.00 201 VAL A C 1
ATOM 1523 O O . VAL A 1 201 ? 1.009 2.157 4.149 1.00 97.00 201 VAL A O 1
ATOM 1526 N N . LEU A 1 202 ? 0.919 3.449 5.991 1.00 96.31 202 LEU A N 1
ATOM 1527 C CA . LEU A 1 202 ? 2.156 4.180 5.710 1.00 96.31 202 LEU A CA 1
ATOM 1528 C C . LEU A 1 202 ? 3.386 3.264 5.728 1.00 96.31 202 LEU A C 1
ATOM 1530 O O . LEU A 1 202 ? 4.251 3.387 4.856 1.00 96.31 202 LEU A O 1
ATOM 1534 N N . SER A 1 203 ? 3.443 2.310 6.661 1.00 96.44 203 SER A N 1
ATOM 1535 C CA . SER A 1 203 ? 4.517 1.315 6.727 1.00 96.44 203 SER A CA 1
ATOM 1536 C C . SER A 1 203 ? 4.553 0.435 5.472 1.00 96.44 203 SER A C 1
ATOM 1538 O O . SER A 1 203 ? 5.597 0.317 4.820 1.00 96.44 203 SER A O 1
ATOM 1540 N N . ARG A 1 204 ? 3.400 -0.105 5.041 1.00 97.69 204 ARG A N 1
ATOM 1541 C CA . ARG A 1 204 ? 3.319 -0.898 3.801 1.00 97.69 204 ARG A CA 1
ATOM 1542 C C . ARG A 1 204 ? 3.660 -0.058 2.570 1.00 97.69 204 ARG A C 1
ATOM 1544 O O . ARG A 1 204 ? 4.433 -0.504 1.727 1.00 97.69 204 ARG A O 1
ATOM 1551 N N . ALA A 1 205 ? 3.133 1.162 2.466 1.00 97.31 205 ALA A N 1
ATOM 1552 C CA . ALA A 1 205 ? 3.403 2.050 1.335 1.00 97.31 205 ALA A CA 1
ATOM 1553 C C . ALA A 1 205 ? 4.892 2.413 1.211 1.00 97.31 205 ALA A C 1
ATOM 1555 O O . ALA A 1 205 ? 5.416 2.466 0.097 1.00 97.31 205 ALA A O 1
ATOM 1556 N N . THR A 1 206 ? 5.575 2.628 2.338 1.00 97.19 206 THR A N 1
ATOM 1557 C CA . THR A 1 206 ? 7.014 2.929 2.369 1.00 97.19 206 THR A CA 1
ATOM 1558 C C . THR A 1 206 ? 7.835 1.765 1.820 1.00 97.19 206 THR A C 1
ATOM 1560 O O . THR A 1 206 ? 8.674 1.969 0.948 1.00 97.19 206 THR A O 1
ATOM 1563 N N . HIS A 1 207 ? 7.534 0.535 2.233 1.00 97.62 207 HIS A N 1
ATOM 1564 C CA . HIS A 1 207 ? 8.210 -0.655 1.707 1.00 97.62 207 HIS A CA 1
ATOM 1565 C C . HIS A 1 207 ? 7.930 -0.906 0.228 1.00 97.62 207 HIS A C 1
ATOM 1567 O O . HIS A 1 207 ? 8.851 -1.200 -0.527 1.00 97.62 207 HIS A O 1
ATOM 1573 N N . LEU A 1 208 ? 6.682 -0.728 -0.227 1.00 97.25 208 LEU A N 1
ATOM 1574 C CA . LEU A 1 208 ? 6.352 -0.847 -1.654 1.00 97.25 208 LEU A CA 1
ATOM 1575 C C . LEU A 1 208 ? 7.174 0.130 -2.507 1.00 97.25 208 LEU A C 1
ATOM 1577 O O . LEU A 1 208 ? 7.611 -0.211 -3.606 1.00 97.25 208 LEU A O 1
ATOM 1581 N N . LEU A 1 209 ? 7.435 1.333 -1.988 1.00 97.06 209 LEU A N 1
ATOM 1582 C CA . LEU A 1 209 ? 8.320 2.294 -2.639 1.00 97.06 209 LEU A CA 1
ATOM 1583 C C . LEU A 1 209 ? 9.777 1.801 -2.690 1.00 97.06 209 LEU A C 1
ATOM 1585 O O . LEU A 1 209 ? 10.441 1.990 -3.712 1.00 97.06 209 LEU A O 1
ATOM 1589 N N . GLU A 1 210 ? 10.267 1.163 -1.625 1.00 96.06 210 GLU A N 1
ATOM 1590 C CA . GLU A 1 210 ? 11.623 0.597 -1.547 1.00 96.06 210 GLU A CA 1
ATOM 1591 C C . GLU A 1 210 ? 11.833 -0.542 -2.550 1.00 96.06 210 GLU A C 1
ATOM 1593 O O . GLU A 1 210 ? 12.818 -0.526 -3.291 1.00 96.06 210 GLU A O 1
ATOM 1598 N N . ILE A 1 211 ? 10.868 -1.458 -2.675 1.00 95.69 211 ILE A N 1
ATOM 1599 C CA . ILE A 1 211 ? 10.907 -2.547 -3.668 1.00 95.69 211 ILE A CA 1
ATOM 1600 C C . ILE A 1 211 ? 10.511 -2.097 -5.088 1.00 95.69 211 ILE A C 1
ATOM 1602 O O . ILE A 1 211 ? 10.370 -2.920 -5.990 1.00 95.69 211 ILE A O 1
ATOM 1606 N N . ARG A 1 212 ? 10.349 -0.782 -5.306 1.00 95.38 212 ARG A N 1
ATOM 1607 C CA . ARG A 1 212 ? 9.981 -0.145 -6.584 1.00 95.38 212 ARG A CA 1
ATOM 1608 C C . ARG A 1 212 ? 8.605 -0.551 -7.144 1.00 95.38 212 ARG A C 1
ATOM 1610 O O . ARG A 1 212 ? 8.339 -0.293 -8.320 1.00 95.38 212 ARG A O 1
ATOM 1617 N N . ASP A 1 213 ? 7.684 -1.055 -6.320 1.00 96.62 213 ASP A N 1
ATOM 1618 C CA . ASP A 1 213 ? 6.259 -1.143 -6.675 1.00 96.62 213 ASP A CA 1
ATOM 1619 C C . ASP A 1 213 ? 5.570 0.220 -6.488 1.00 96.62 213 ASP A C 1
ATOM 1621 O O . ASP A 1 213 ? 4.827 0.493 -5.538 1.00 96.62 213 ASP A O 1
ATOM 1625 N N . LEU A 1 214 ? 5.825 1.111 -7.447 1.00 97.12 214 LEU A N 1
ATOM 1626 C CA . LEU A 1 214 ? 5.299 2.477 -7.433 1.00 97.12 214 LEU A CA 1
ATOM 1627 C C . LEU A 1 214 ? 3.769 2.517 -7.552 1.00 97.12 214 LEU A C 1
ATOM 1629 O O . LEU A 1 214 ? 3.134 3.449 -7.057 1.00 97.12 214 LEU A O 1
ATOM 1633 N N . ALA A 1 215 ? 3.173 1.529 -8.224 1.00 96.12 215 ALA A N 1
ATOM 1634 C CA . ALA A 1 215 ? 1.732 1.469 -8.425 1.00 96.12 215 ALA A CA 1
ATOM 1635 C C . ALA A 1 215 ? 1.020 1.025 -7.141 1.00 96.12 215 ALA A C 1
ATOM 1637 O O . ALA A 1 215 ? 0.011 1.625 -6.768 1.00 96.12 215 ALA A O 1
ATOM 1638 N N . GLY A 1 216 ? 1.550 0.007 -6.457 1.00 95.56 216 GLY A N 1
ATOM 1639 C CA . GLY A 1 216 ? 1.077 -0.421 -5.143 1.00 95.56 216 GLY A CA 1
ATOM 1640 C C . GLY A 1 216 ? 1.186 0.687 -4.102 1.00 95.56 216 GLY A C 1
ATOM 1641 O O . GLY A 1 216 ? 0.188 1.010 -3.455 1.00 95.56 216 GLY A O 1
ATOM 1642 N N . CYS A 1 217 ? 2.349 1.340 -4.023 1.00 97.19 217 CYS A N 1
ATOM 1643 C CA . CYS A 1 217 ? 2.568 2.486 -3.140 1.00 97.19 217 CYS A CA 1
ATOM 1644 C C . CYS A 1 217 ? 1.521 3.594 -3.372 1.00 97.19 217 CYS A C 1
ATOM 1646 O O . CYS A 1 217 ? 0.835 4.008 -2.437 1.00 97.19 217 CYS A O 1
ATOM 1648 N N . ALA A 1 218 ? 1.317 4.014 -4.628 1.00 96.00 218 ALA A N 1
ATOM 1649 C CA . ALA A 1 218 ? 0.350 5.059 -4.968 1.00 96.00 218 ALA A CA 1
ATOM 1650 C C . ALA A 1 218 ? -1.094 4.704 -4.569 1.00 96.00 218 ALA A C 1
ATOM 1652 O O . ALA A 1 218 ? -1.814 5.559 -4.055 1.00 96.00 218 ALA A O 1
ATOM 1653 N N . ARG A 1 219 ? -1.521 3.447 -4.777 1.00 95.62 219 ARG A N 1
ATOM 1654 C CA . ARG A 1 219 ? -2.869 2.989 -4.395 1.00 95.62 219 ARG A CA 1
ATOM 1655 C C . ARG A 1 219 ? -3.094 3.055 -2.888 1.00 95.62 219 ARG A C 1
ATOM 1657 O O . ARG A 1 219 ? -4.174 3.454 -2.464 1.00 95.62 219 ARG A O 1
ATOM 1664 N N . LEU A 1 220 ? -2.098 2.664 -2.092 1.00 95.38 220 LEU A N 1
ATOM 1665 C CA . LEU A 1 220 ? -2.203 2.714 -0.635 1.00 95.38 220 LEU A CA 1
ATOM 1666 C C . LEU A 1 220 ? -2.268 4.154 -0.127 1.00 95.38 220 LEU A C 1
ATOM 1668 O O . LEU A 1 220 ? -3.173 4.475 0.643 1.00 95.38 220 LEU A O 1
ATOM 1672 N N . LEU A 1 221 ? -1.386 5.030 -0.616 1.00 94.44 221 LEU A N 1
ATOM 1673 C CA . LEU A 1 221 ? -1.376 6.440 -0.213 1.00 94.44 221 LEU A CA 1
ATOM 1674 C C . LEU A 1 221 ? -2.659 7.180 -0.603 1.00 94.44 221 LEU A C 1
ATOM 1676 O O . LEU A 1 221 ? -3.105 8.035 0.148 1.00 94.44 221 LEU A O 1
ATOM 1680 N N . ALA A 1 222 ? -3.297 6.825 -1.722 1.00 92.25 222 ALA A N 1
ATOM 1681 C CA . ALA A 1 222 ? -4.586 7.404 -2.109 1.00 92.25 222 ALA A CA 1
ATOM 1682 C C . ALA A 1 222 ? -5.730 7.071 -1.131 1.00 92.25 222 ALA A C 1
ATOM 1684 O O . ALA A 1 222 ? -6.744 7.762 -1.119 1.00 92.25 222 ALA A O 1
ATOM 1685 N N . SER A 1 223 ? -5.582 6.005 -0.338 1.00 87.38 223 SER A N 1
ATOM 1686 C CA . SER A 1 223 ? -6.554 5.601 0.685 1.00 87.38 223 SER A CA 1
ATOM 1687 C C . SER A 1 223 ? -6.192 6.048 2.102 1.00 87.38 223 SER A C 1
ATOM 1689 O O . SER A 1 223 ? -6.995 5.845 3.010 1.00 87.38 223 SER A O 1
ATOM 1691 N N . ALA A 1 224 ? -4.998 6.613 2.298 1.00 88.31 224 ALA A N 1
ATOM 1692 C CA . ALA A 1 224 ? -4.538 7.096 3.593 1.00 88.31 224 ALA A CA 1
ATOM 1693 C C . ALA A 1 224 ? -5.151 8.468 3.897 1.00 88.31 224 ALA A C 1
ATOM 1695 O O . ALA A 1 224 ? -5.302 9.298 2.999 1.00 88.31 224 ALA A O 1
ATOM 1696 N N . ARG A 1 225 ? -5.493 8.706 5.167 1.00 85.19 225 ARG A N 1
ATOM 1697 C CA . ARG A 1 225 ? -6.053 9.985 5.617 1.00 85.19 225 ARG A CA 1
ATOM 1698 C C . ARG A 1 225 ? -5.006 11.095 5.563 1.00 85.19 225 ARG A C 1
ATOM 1700 O O . ARG A 1 225 ? -5.232 12.118 4.923 1.00 85.19 225 ARG A O 1
ATOM 1707 N N . ASP A 1 226 ? -3.861 10.845 6.193 1.00 87.94 226 ASP A N 1
ATOM 1708 C CA . ASP A 1 226 ? -2.759 11.791 6.315 1.00 87.94 226 ASP A CA 1
ATOM 1709 C C . ASP A 1 226 ? -1.490 11.194 5.706 1.00 87.94 226 ASP A C 1
ATOM 1711 O O . ASP A 1 226 ? -0.904 10.236 6.209 1.00 87.94 226 ASP A O 1
ATOM 1715 N N . VAL A 1 227 ? -1.065 11.760 4.576 1.00 91.75 227 VAL A N 1
ATOM 1716 C CA . VAL A 1 227 ? 0.134 11.311 3.863 1.00 91.75 227 VAL A CA 1
ATOM 1717 C C . VAL A 1 227 ? 1.300 12.245 4.185 1.00 91.75 227 VAL A C 1
ATOM 1719 O O . VAL A 1 227 ? 1.229 13.435 3.861 1.00 91.75 227 VAL A O 1
ATOM 1722 N N . PRO A 1 228 ? 2.413 11.737 4.752 1.00 94.62 228 PRO A N 1
ATOM 1723 C CA . PRO A 1 228 ? 3.613 12.531 4.958 1.00 94.62 228 PRO A CA 1
ATOM 1724 C C . PRO A 1 228 ? 4.121 13.119 3.641 1.00 94.62 228 PRO A C 1
ATOM 1726 O O . PRO A 1 228 ? 4.325 12.404 2.653 1.00 94.62 228 PRO A O 1
ATOM 1729 N N . LYS A 1 229 ? 4.377 14.432 3.640 1.00 94.50 229 LYS A N 1
ATOM 1730 C CA . LYS A 1 229 ? 4.828 15.161 2.447 1.00 94.50 229 LYS A CA 1
ATOM 1731 C C . LYS A 1 229 ? 6.078 14.528 1.830 1.00 94.50 229 LYS A C 1
ATOM 1733 O O . LYS A 1 229 ? 6.117 14.314 0.621 1.00 94.50 229 LYS A O 1
ATOM 1738 N N . GLU A 1 230 ? 7.043 14.146 2.662 1.00 94.94 230 GLU A N 1
ATOM 1739 C CA . GLU A 1 230 ? 8.280 13.486 2.234 1.00 94.94 230 GLU A CA 1
ATOM 1740 C C . GLU A 1 230 ? 8.013 12.208 1.420 1.00 94.94 230 GLU A C 1
ATOM 1742 O O . GLU A 1 230 ? 8.596 12.013 0.353 1.00 94.94 230 GLU A O 1
ATOM 1747 N N . LEU A 1 231 ? 7.092 11.353 1.875 1.00 94.06 231 LEU A N 1
ATOM 1748 C CA . LEU A 1 231 ? 6.773 10.100 1.192 1.00 94.06 231 LEU A CA 1
ATOM 1749 C C . LEU A 1 231 ? 6.122 10.358 -0.176 1.00 94.06 231 LEU A C 1
ATOM 1751 O O . LEU A 1 231 ? 6.474 9.710 -1.164 1.00 94.06 231 LEU A O 1
ATOM 1755 N N . SER A 1 232 ? 5.236 11.355 -0.257 1.00 94.44 232 SER A N 1
ATOM 1756 C CA . SER A 1 232 ? 4.619 11.771 -1.524 1.00 94.44 232 SER A CA 1
ATOM 1757 C C . SER A 1 232 ? 5.643 12.334 -2.522 1.00 94.44 232 SER A C 1
ATOM 1759 O O . SER A 1 232 ? 5.610 11.999 -3.710 1.00 94.44 232 SER A O 1
ATOM 1761 N N . GLU A 1 233 ? 6.608 13.126 -2.044 1.00 96.44 233 GLU A N 1
ATOM 1762 C CA . GLU A 1 233 ? 7.678 13.696 -2.865 1.00 96.44 233 GLU A CA 1
ATOM 1763 C C . GLU A 1 233 ? 8.624 12.603 -3.381 1.00 96.44 233 GLU A C 1
ATOM 1765 O O . GLU A 1 233 ? 8.985 12.608 -4.564 1.00 96.44 233 GLU A O 1
ATOM 1770 N N . ARG A 1 234 ? 8.967 11.620 -2.535 1.00 97.19 234 ARG A N 1
ATOM 1771 C CA . ARG A 1 234 ? 9.776 10.452 -2.921 1.00 97.19 234 ARG A CA 1
ATOM 1772 C C . ARG A 1 234 ? 9.080 9.600 -3.984 1.00 97.19 234 ARG A C 1
ATOM 1774 O O . ARG A 1 234 ? 9.718 9.241 -4.975 1.00 97.19 234 ARG A O 1
ATOM 1781 N N . LEU A 1 235 ? 7.782 9.319 -3.834 1.00 97.19 235 LEU A N 1
ATOM 1782 C CA . LEU A 1 235 ? 7.005 8.589 -4.843 1.00 97.19 235 LEU A CA 1
ATOM 1783 C C . LEU A 1 235 ? 6.971 9.348 -6.178 1.00 97.19 235 LEU A C 1
ATOM 1785 O O . LEU A 1 235 ? 7.246 8.765 -7.228 1.00 97.19 235 LEU A O 1
ATOM 1789 N N . ALA A 1 236 ? 6.704 10.656 -6.149 1.00 96.19 236 ALA A N 1
ATOM 1790 C CA . ALA A 1 236 ? 6.686 11.485 -7.353 1.00 96.19 236 ALA A CA 1
ATOM 1791 C C . ALA A 1 236 ? 8.062 11.543 -8.043 1.00 96.19 236 ALA A C 1
ATOM 1793 O O . ALA A 1 236 ? 8.156 11.519 -9.273 1.00 96.19 236 ALA A O 1
ATOM 1794 N N . ALA A 1 237 ? 9.153 11.607 -7.273 1.00 96.62 237 ALA A N 1
ATOM 1795 C CA . ALA A 1 237 ? 10.510 11.523 -7.806 1.00 96.62 237 ALA A CA 1
ATOM 1796 C C . ALA A 1 237 ? 10.770 10.169 -8.487 1.00 96.62 237 ALA A C 1
ATOM 1798 O O . ALA A 1 237 ? 11.197 10.151 -9.643 1.00 96.62 237 ALA A O 1
ATOM 1799 N N . ALA A 1 238 ? 10.428 9.059 -7.829 1.00 95.62 238 ALA A N 1
ATOM 1800 C CA . ALA A 1 238 ? 10.600 7.715 -8.378 1.00 95.62 238 ALA A CA 1
ATOM 1801 C C . ALA A 1 238 ? 9.767 7.485 -9.653 1.00 95.62 238 ALA A C 1
ATOM 1803 O O . ALA A 1 238 ? 10.252 6.891 -10.615 1.00 95.62 238 ALA A O 1
ATOM 1804 N N . GLN A 1 239 ? 8.536 8.003 -9.713 1.00 96.38 239 GLN A N 1
ATOM 1805 C CA . GLN A 1 239 ? 7.693 7.927 -10.912 1.00 96.38 239 GLN A CA 1
ATOM 1806 C C . GLN A 1 239 ? 8.270 8.732 -12.084 1.00 96.38 239 GLN A C 1
ATOM 1808 O O . GLN A 1 239 ? 8.251 8.262 -13.224 1.00 96.38 239 GLN A O 1
ATOM 1813 N N . ARG A 1 240 ? 8.815 9.930 -11.822 1.00 95.94 240 ARG A N 1
ATOM 1814 C CA . ARG A 1 240 ? 9.500 10.736 -12.847 1.00 95.94 240 ARG A CA 1
ATOM 1815 C C . ARG A 1 240 ? 10.741 10.029 -13.381 1.00 95.94 240 ARG A C 1
ATOM 1817 O O . ARG A 1 240 ? 10.943 10.005 -14.593 1.00 95.94 240 ARG A O 1
ATOM 1824 N N . GLU A 1 241 ? 11.534 9.429 -12.497 1.00 95.00 241 GLU A N 1
ATOM 1825 C CA . GLU A 1 241 ? 12.707 8.635 -12.867 1.00 95.00 241 GLU A CA 1
ATOM 1826 C C . GLU A 1 241 ? 12.318 7.440 -13.750 1.00 95.00 241 GLU A C 1
ATOM 1828 O O . GLU A 1 241 ? 12.872 7.274 -14.837 1.00 95.00 241 GLU A O 1
ATOM 1833 N N . ALA A 1 242 ? 11.315 6.658 -13.336 1.00 92.88 242 ALA A N 1
ATOM 1834 C CA . ALA A 1 242 ? 10.830 5.503 -14.088 1.00 92.88 242 ALA A CA 1
ATOM 1835 C C . ALA A 1 242 ? 10.290 5.894 -15.474 1.00 92.88 242 ALA A C 1
ATOM 1837 O O . ALA A 1 242 ? 10.593 5.237 -16.473 1.00 92.88 242 ALA A O 1
ATOM 1838 N N . LYS A 1 243 ? 9.538 7.000 -15.561 1.00 93.94 243 LYS A N 1
ATOM 1839 C CA . LYS A 1 243 ? 9.042 7.533 -16.837 1.00 93.94 243 LYS A CA 1
ATOM 1840 C C . LYS A 1 243 ? 10.192 7.954 -17.753 1.00 93.94 243 LYS A C 1
ATOM 1842 O O . LYS A 1 243 ? 10.220 7.547 -18.911 1.00 93.94 243 LYS A O 1
ATOM 1847 N N . ALA A 1 244 ? 11.162 8.704 -17.232 1.00 94.19 244 ALA A N 1
ATOM 1848 C CA . ALA A 1 244 ? 12.325 9.134 -18.003 1.00 94.19 244 ALA A CA 1
ATOM 1849 C C . ALA A 1 244 ? 13.178 7.944 -18.474 1.00 94.19 244 ALA A C 1
ATOM 1851 O O . ALA A 1 244 ? 13.671 7.943 -19.600 1.00 94.19 244 ALA A O 1
ATOM 1852 N N . ALA A 1 245 ? 13.343 6.912 -17.641 1.00 91.00 245 ALA A N 1
ATOM 1853 C CA . ALA A 1 245 ? 14.046 5.688 -18.017 1.00 91.00 245 ALA A CA 1
ATOM 1854 C C . ALA A 1 245 ? 13.335 4.955 -19.165 1.00 91.00 245 ALA A C 1
ATOM 1856 O O . ALA A 1 245 ? 13.986 4.566 -20.136 1.00 91.00 245 ALA A O 1
ATOM 1857 N N . LYS A 1 246 ? 12.003 4.839 -19.097 1.00 90.31 246 LYS A N 1
ATOM 1858 C CA . LYS A 1 246 ? 11.189 4.254 -20.169 1.00 90.31 246 LYS A CA 1
ATOM 1859 C C . LYS A 1 246 ? 11.308 5.047 -21.471 1.00 90.31 246 LYS A C 1
ATOM 1861 O O . LYS A 1 246 ? 11.583 4.464 -22.513 1.00 90.31 246 LYS A O 1
ATOM 1866 N N . GLU A 1 247 ? 11.179 6.371 -21.415 1.00 91.06 247 GLU A N 1
ATOM 1867 C CA . GLU A 1 247 ? 11.318 7.236 -22.593 1.00 91.06 247 GLU A CA 1
ATOM 1868 C C . GLU A 1 247 ? 12.711 7.129 -23.231 1.00 91.06 247 GLU A C 1
ATOM 1870 O O . GLU A 1 247 ? 12.824 7.113 -24.457 1.00 91.06 247 GLU A O 1
ATOM 1875 N N . ARG A 1 248 ? 13.774 7.013 -22.422 1.00 88.38 248 ARG A N 1
ATOM 1876 C CA . ARG A 1 248 ? 15.144 6.786 -22.912 1.00 88.38 248 ARG A CA 1
ATOM 1877 C C . ARG A 1 248 ? 15.302 5.421 -23.575 1.00 88.38 248 ARG A C 1
ATOM 1879 O O . ARG A 1 248 ? 15.951 5.346 -24.615 1.00 88.38 248 ARG A O 1
ATOM 1886 N N . ALA A 1 249 ? 14.725 4.368 -22.996 1.00 82.69 249 ALA A N 1
ATOM 1887 C CA . ALA A 1 249 ? 14.739 3.032 -23.588 1.00 82.69 249 ALA A CA 1
ATOM 1888 C C . ALA A 1 249 ? 14.017 3.031 -24.944 1.00 82.69 249 A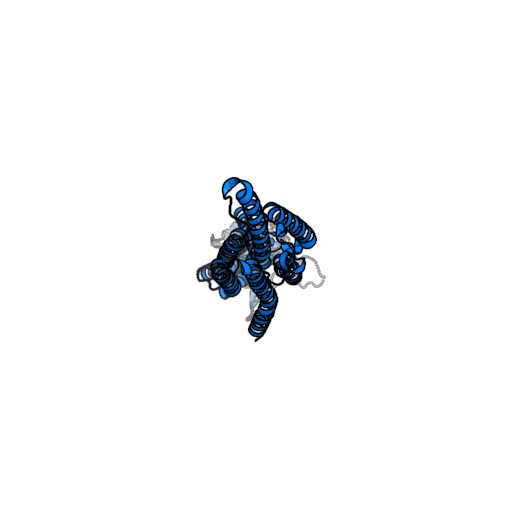LA A C 1
ATOM 1890 O O . ALA A 1 249 ? 14.594 2.629 -25.948 1.00 82.69 249 ALA A O 1
ATOM 1891 N N . GLU A 1 250 ? 12.818 3.612 -25.011 1.00 83.38 250 GLU A N 1
ATOM 1892 C CA . GLU A 1 250 ? 12.075 3.744 -26.267 1.00 83.38 250 GLU A CA 1
ATOM 1893 C C . GLU A 1 250 ? 12.798 4.630 -27.292 1.00 83.38 250 GLU A C 1
ATOM 1895 O O . GLU A 1 250 ? 12.750 4.366 -28.491 1.00 83.38 250 GLU A O 1
ATOM 1900 N N . ALA A 1 251 ? 13.463 5.704 -26.854 1.00 81.88 251 ALA A N 1
ATOM 1901 C CA . ALA A 1 251 ? 14.259 6.547 -27.742 1.00 81.88 251 ALA A CA 1
ATOM 1902 C C . ALA A 1 251 ? 15.453 5.785 -28.325 1.00 81.88 251 ALA A C 1
ATOM 1904 O O . ALA A 1 251 ? 15.727 5.932 -29.515 1.00 81.88 251 ALA A O 1
ATOM 1905 N N . ARG A 1 252 ? 16.120 4.954 -27.517 1.00 77.19 252 ARG A N 1
ATOM 1906 C CA . ARG A 1 252 ? 17.205 4.080 -27.970 1.00 77.19 252 ARG A CA 1
ATOM 1907 C C . ARG A 1 252 ? 16.707 3.057 -28.989 1.00 77.19 252 ARG A C 1
ATOM 1909 O O . ARG A 1 252 ? 17.294 2.965 -30.061 1.00 77.19 252 ARG A O 1
ATOM 1916 N N . ASP A 1 253 ? 15.598 2.380 -28.702 1.00 76.38 253 ASP A N 1
ATOM 1917 C CA . ASP A 1 253 ? 14.997 1.406 -29.620 1.00 76.38 253 ASP A CA 1
ATOM 1918 C C . ASP A 1 253 ? 14.605 2.060 -30.956 1.00 76.38 253 ASP A C 1
ATOM 1920 O O . ASP A 1 253 ? 14.858 1.508 -32.024 1.00 76.38 253 ASP A O 1
ATOM 1924 N N . ARG A 1 254 ? 14.054 3.284 -30.920 1.00 72.06 254 ARG A N 1
ATOM 1925 C CA . ARG A 1 254 ? 13.748 4.061 -32.135 1.00 72.06 254 ARG A CA 1
ATOM 1926 C C . ARG A 1 254 ? 14.993 4.456 -32.932 1.00 72.06 254 ARG A C 1
ATOM 1928 O O . ARG A 1 254 ? 14.918 4.520 -34.157 1.00 72.06 254 ARG A O 1
ATOM 1935 N N . ASP A 1 255 ? 16.104 4.772 -32.269 1.00 70.00 255 ASP A N 1
ATOM 1936 C CA . ASP A 1 255 ? 17.355 5.167 -32.932 1.00 70.00 255 ASP A CA 1
ATOM 1937 C C . ASP A 1 255 ? 18.122 3.962 -33.519 1.00 70.00 255 ASP A C 1
ATOM 1939 O O . ASP A 1 255 ? 18.901 4.149 -34.462 1.00 70.00 255 ASP A O 1
ATOM 1943 N N . GLU A 1 256 ? 17.885 2.753 -32.992 1.00 68.31 256 GLU A N 1
ATOM 1944 C CA . GLU A 1 256 ? 18.450 1.471 -33.448 1.00 68.31 256 GLU A CA 1
ATOM 1945 C C . GLU A 1 256 ? 17.564 0.739 -34.487 1.00 68.31 256 GLU A C 1
ATOM 1947 O O . GLU A 1 256 ? 17.996 -0.264 -35.056 1.00 68.31 256 GLU A O 1
ATOM 1952 N N . ASP A 1 257 ? 16.362 1.245 -34.802 1.00 70.81 257 ASP A N 1
ATOM 1953 C CA . ASP A 1 257 ? 15.459 0.657 -35.804 1.00 70.81 257 ASP A CA 1
ATOM 1954 C C . ASP A 1 257 ? 16.051 0.724 -37.228 1.00 70.81 257 ASP A C 1
ATOM 1956 O O . ASP A 1 257 ? 16.081 1.766 -37.897 1.00 70.81 257 ASP A O 1
ATOM 1960 N N . LEU A 1 258 ? 16.513 -0.429 -37.714 1.00 68.25 258 LEU A N 1
ATOM 1961 C CA . LEU A 1 258 ? 17.116 -0.586 -39.036 1.00 68.25 258 LEU A CA 1
ATOM 1962 C C . LEU A 1 258 ? 16.080 -0.607 -40.169 1.00 68.25 258 LEU A C 1
ATOM 1964 O O . LEU A 1 258 ? 16.447 -0.369 -41.326 1.00 68.25 258 LEU A O 1
ATOM 1968 N N . GLU A 1 259 ? 14.799 -0.858 -39.893 1.00 70.88 259 GLU A N 1
ATOM 1969 C CA . GLU A 1 259 ? 13.759 -0.875 -40.925 1.00 70.88 259 GLU A CA 1
ATOM 1970 C C . GLU A 1 259 ? 13.382 0.542 -41.363 1.00 70.88 259 GLU A C 1
ATOM 1972 O O . GLU A 1 259 ? 13.107 0.785 -42.552 1.00 70.88 259 GLU A O 1
ATOM 1977 N N . LYS A 1 260 ? 13.439 1.504 -40.435 1.00 75.44 260 LYS A N 1
ATOM 1978 C CA . LYS A 1 260 ? 13.110 2.901 -40.711 1.00 75.44 260 LYS A CA 1
ATOM 1979 C C . LYS A 1 260 ? 14.047 3.495 -41.768 1.00 75.44 260 LYS A C 1
ATOM 1981 O O . LYS A 1 260 ? 15.265 3.608 -41.608 1.00 75.44 260 LYS A O 1
ATOM 1986 N N . GLY A 1 261 ? 13.453 3.871 -42.899 1.00 77.88 261 GLY A N 1
ATOM 1987 C CA . GLY A 1 261 ? 14.151 4.459 -44.041 1.00 77.88 261 GLY A CA 1
ATOM 1988 C C . GLY A 1 261 ? 14.917 3.481 -44.933 1.00 77.88 261 GLY A C 1
ATOM 1989 O O . GLY A 1 261 ? 15.609 3.925 -45.846 1.00 77.88 261 GLY A O 1
ATOM 1990 N N . ARG A 1 262 ? 14.760 2.161 -44.751 1.00 82.31 262 ARG A N 1
ATOM 1991 C CA . ARG A 1 262 ? 15.420 1.130 -45.579 1.00 82.31 262 ARG A CA 1
ATOM 1992 C C . ARG A 1 262 ? 15.163 1.295 -47.078 1.00 82.31 262 ARG A C 1
ATOM 1994 O O . ARG A 1 262 ? 16.101 1.261 -47.867 1.00 82.31 262 ARG A O 1
ATOM 2001 N N . ARG A 1 263 ? 13.900 1.491 -47.482 1.00 84.25 263 ARG A N 1
ATOM 2002 C CA . ARG A 1 263 ? 13.532 1.673 -48.903 1.00 84.25 263 ARG A CA 1
ATOM 2003 C C . ARG A 1 263 ? 14.177 2.925 -49.491 1.00 84.25 263 ARG A C 1
ATOM 2005 O O . ARG A 1 263 ? 14.714 2.874 -50.590 1.00 84.25 263 ARG A O 1
ATOM 2012 N N . THR A 1 264 ? 14.170 4.011 -48.728 1.00 86.12 264 THR A N 1
ATOM 2013 C CA . THR A 1 264 ? 14.811 5.274 -49.094 1.00 86.12 264 THR A CA 1
ATOM 2014 C C . THR A 1 264 ? 16.320 5.102 -49.252 1.00 86.12 264 THR A C 1
ATOM 2016 O O . THR A 1 264 ? 16.868 5.523 -50.263 1.00 86.12 264 THR A O 1
ATOM 2019 N N . ARG A 1 265 ? 16.992 4.404 -48.323 1.00 86.88 265 ARG A N 1
ATOM 2020 C CA . ARG A 1 265 ? 18.424 4.085 -48.441 1.00 86.88 265 ARG A CA 1
ATOM 2021 C C . ARG A 1 265 ? 18.731 3.249 -49.679 1.00 86.88 265 ARG A C 1
ATOM 2023 O O . ARG A 1 265 ? 19.684 3.557 -50.382 1.00 86.88 265 ARG A O 1
ATOM 2030 N N . ALA A 1 266 ? 17.929 2.222 -49.962 1.00 86.44 266 ALA A N 1
ATOM 2031 C CA . ALA A 1 266 ? 18.103 1.389 -51.151 1.00 86.44 266 ALA A CA 1
ATOM 2032 C C . ALA A 1 266 ? 17.893 2.190 -52.447 1.00 86.44 266 ALA A C 1
ATOM 2034 O O . ALA A 1 266 ? 18.673 2.049 -53.384 1.00 86.44 266 ALA A O 1
ATOM 2035 N N . PHE A 1 267 ? 16.893 3.077 -52.482 1.00 88.69 267 PHE A N 1
ATOM 2036 C CA . PHE A 1 267 ? 16.671 3.996 -53.598 1.00 88.69 267 PHE A CA 1
ATOM 2037 C C . PHE A 1 267 ? 17.863 4.944 -53.795 1.00 88.69 267 PHE A C 1
ATOM 2039 O O . PHE A 1 267 ? 18.352 5.084 -54.911 1.00 88.69 267 PHE A O 1
ATOM 2046 N N . PHE A 1 268 ? 18.385 5.536 -52.715 1.00 88.19 268 PHE A N 1
ATOM 2047 C CA . PHE A 1 268 ? 19.544 6.433 -52.776 1.00 88.19 268 PHE A CA 1
ATOM 2048 C C . PHE A 1 268 ? 20.788 5.677 -53.242 1.00 88.19 268 PHE A C 1
ATOM 2050 O O . PHE A 1 268 ? 21.494 6.163 -54.118 1.00 88.19 268 PHE A O 1
ATOM 2057 N N . ALA A 1 269 ? 21.024 4.474 -52.710 1.00 87.44 269 ALA A N 1
ATOM 2058 C CA . ALA A 1 269 ? 22.118 3.608 -53.133 1.00 87.44 269 ALA A CA 1
ATOM 2059 C C . ALA A 1 269 ? 22.015 3.256 -54.624 1.00 87.44 269 ALA A C 1
ATOM 2061 O O . ALA A 1 269 ? 23.013 3.353 -55.328 1.00 87.44 269 ALA A O 1
ATOM 2062 N N . ALA A 1 270 ? 20.820 2.923 -55.123 1.00 89.12 270 ALA A N 1
ATOM 2063 C CA . ALA A 1 270 ? 20.601 2.619 -56.535 1.00 89.12 270 ALA A CA 1
ATOM 2064 C C . ALA A 1 270 ? 20.843 3.839 -57.435 1.00 89.12 270 ALA A C 1
ATOM 2066 O O . ALA A 1 270 ? 21.607 3.749 -58.393 1.00 89.12 270 ALA A O 1
ATOM 2067 N N . VAL A 1 271 ? 20.222 4.982 -57.128 1.00 89.19 271 VAL A N 1
ATOM 2068 C CA . VAL A 1 271 ? 20.313 6.197 -57.953 1.00 89.19 271 VAL A CA 1
ATOM 2069 C C . VAL A 1 271 ? 21.726 6.773 -57.921 1.00 89.19 271 VAL A C 1
ATOM 2071 O O . VAL A 1 271 ? 22.346 6.933 -58.970 1.00 89.19 271 VAL A O 1
ATOM 2074 N N . LEU A 1 272 ? 22.260 7.048 -56.727 1.00 88.31 272 LEU A N 1
ATOM 2075 C CA . LEU A 1 272 ? 23.593 7.632 -56.583 1.00 88.31 272 LEU A CA 1
ATOM 2076 C C . LEU A 1 272 ? 24.660 6.631 -57.025 1.00 88.31 272 LEU A C 1
ATOM 2078 O O . LEU A 1 272 ? 25.511 6.982 -57.828 1.00 88.31 272 LEU A O 1
ATOM 2082 N N . GLY A 1 273 ? 24.589 5.368 -56.602 1.00 87.88 273 GLY A N 1
ATOM 2083 C CA . GLY A 1 273 ? 25.582 4.372 -57.000 1.00 87.88 273 GLY A CA 1
ATOM 2084 C C . GLY A 1 273 ? 25.636 4.165 -58.516 1.00 87.88 273 GLY A C 1
ATOM 2085 O O . GLY A 1 273 ? 26.727 4.115 -59.073 1.00 87.88 273 GLY A O 1
ATOM 2086 N N . THR A 1 274 ? 24.495 4.160 -59.217 1.00 90.38 274 THR A N 1
ATOM 2087 C CA . THR A 1 274 ? 24.487 4.088 -60.692 1.00 90.38 274 THR A CA 1
ATOM 2088 C C . THR A 1 274 ? 25.157 5.312 -61.316 1.00 90.38 274 THR A C 1
ATOM 2090 O O . THR A 1 274 ? 25.999 5.168 -62.203 1.00 90.38 274 THR A O 1
ATOM 2093 N N . LEU A 1 275 ? 24.841 6.518 -60.827 1.00 88.38 275 LEU A N 1
ATOM 2094 C CA . LEU A 1 275 ? 25.489 7.746 -61.295 1.00 88.38 275 LEU A CA 1
ATOM 2095 C C . LEU A 1 275 ? 27.008 7.714 -61.053 1.00 88.38 275 LEU A C 1
ATOM 2097 O O . LEU A 1 275 ? 27.769 8.073 -61.947 1.00 88.38 275 LEU A O 1
ATOM 2101 N N . TRP A 1 276 ? 27.458 7.226 -59.894 1.00 87.75 276 TRP A N 1
ATOM 2102 C CA . TRP A 1 276 ? 28.879 7.101 -59.543 1.00 87.75 276 TRP A CA 1
ATOM 2103 C C . TRP A 1 276 ? 29.622 6.035 -60.352 1.00 87.75 276 TRP A C 1
ATOM 2105 O O . TRP A 1 276 ? 30.818 6.178 -60.595 1.00 87.75 276 TRP A O 1
ATOM 2115 N N . VAL A 1 277 ? 28.945 4.973 -60.790 1.00 91.31 277 VAL A N 1
ATOM 2116 C CA . VAL A 1 277 ? 29.534 3.964 -61.684 1.00 91.31 277 VAL A CA 1
ATOM 2117 C C . VAL A 1 277 ? 29.718 4.532 -63.089 1.00 91.31 277 VAL A C 1
ATOM 2119 O O . VAL A 1 277 ? 30.779 4.361 -63.688 1.00 91.31 277 VAL A O 1
ATOM 2122 N N . VAL A 1 278 ? 28.709 5.228 -63.615 1.00 89.31 278 VAL A N 1
ATOM 2123 C CA . VAL A 1 278 ? 28.713 5.720 -65.001 1.00 89.31 278 VAL A CA 1
ATOM 2124 C C . VAL A 1 278 ? 29.594 6.958 -65.166 1.00 89.31 278 VAL A C 1
ATOM 2126 O O . VAL A 1 278 ? 30.279 7.086 -66.180 1.00 89.31 278 VAL A O 1
ATOM 2129 N N . PHE A 1 279 ? 29.616 7.861 -64.182 1.00 87.00 279 PHE A N 1
ATOM 2130 C CA . PHE A 1 279 ? 30.274 9.160 -64.319 1.00 87.00 279 PHE A CA 1
ATOM 2131 C C . PHE A 1 279 ? 31.774 9.076 -64.688 1.00 87.00 279 PHE A C 1
ATOM 2133 O O . PHE A 1 279 ? 32.161 9.716 -65.669 1.00 87.00 279 PHE A O 1
ATOM 2140 N N . PRO A 1 280 ? 32.619 8.254 -64.027 1.00 86.94 280 PRO A N 1
ATOM 2141 C CA . PRO A 1 280 ? 34.031 8.105 -64.396 1.00 86.94 280 PRO A CA 1
ATOM 2142 C C . PRO A 1 280 ? 34.255 7.591 -65.827 1.00 86.94 280 PRO A C 1
ATOM 2144 O O . PRO A 1 280 ? 35.311 7.824 -66.406 1.00 86.94 280 PRO A O 1
ATOM 2147 N N . LEU A 1 281 ? 33.270 6.913 -66.427 1.00 86.88 281 LEU A N 1
ATOM 2148 C CA . LEU A 1 281 ? 33.352 6.407 -67.802 1.00 86.88 281 LEU A CA 1
ATOM 2149 C C . LEU A 1 281 ? 32.984 7.465 -68.852 1.00 86.88 281 LEU A C 1
ATOM 2151 O O . LEU A 1 281 ? 33.289 7.283 -70.029 1.00 86.88 281 LEU A O 1
ATOM 2155 N N . THR A 1 282 ? 32.370 8.585 -68.458 1.00 84.19 282 THR A N 1
ATOM 2156 C CA . THR A 1 282 ? 31.918 9.627 -69.397 1.00 84.19 282 THR A CA 1
ATOM 2157 C C . THR A 1 282 ? 33.014 10.202 -70.307 1.00 84.19 282 THR A C 1
ATOM 2159 O O . THR A 1 282 ? 32.714 10.372 -71.491 1.00 84.19 282 THR A O 1
ATOM 2162 N N . PRO A 1 283 ? 34.279 10.407 -69.870 1.00 81.19 283 PRO A N 1
ATOM 2163 C CA . PRO A 1 283 ? 35.347 10.866 -70.764 1.00 81.19 283 PRO A CA 1
ATOM 2164 C C . PRO A 1 283 ? 35.615 9.882 -71.914 1.00 81.19 283 PRO A C 1
ATOM 2166 O O . PRO A 1 283 ? 35.875 10.291 -73.044 1.00 81.19 283 PRO A O 1
ATOM 2169 N N . HIS A 1 284 ? 35.491 8.576 -71.642 1.00 81.12 284 HIS A N 1
ATOM 2170 C CA . HIS A 1 284 ? 35.666 7.512 -72.633 1.00 81.12 284 HIS A CA 1
ATOM 2171 C C . HIS A 1 284 ? 34.457 7.403 -73.565 1.00 81.12 284 HIS A C 1
ATOM 2173 O O . HIS A 1 284 ? 34.624 7.292 -74.775 1.00 81.12 284 HIS A O 1
ATOM 2179 N N . LEU A 1 285 ? 33.242 7.481 -73.013 1.00 81.56 285 LEU A N 1
ATOM 2180 C CA . LEU A 1 285 ? 31.996 7.394 -73.783 1.00 81.56 285 LEU A CA 1
ATOM 2181 C C . LEU A 1 285 ? 31.804 8.581 -74.737 1.00 81.56 285 LEU A C 1
ATOM 2183 O O . LEU A 1 285 ? 31.238 8.417 -75.813 1.00 81.56 285 LEU A O 1
ATOM 2187 N N . LEU A 1 286 ? 32.268 9.770 -74.345 1.00 81.94 286 LEU A N 1
ATOM 2188 C CA . LEU A 1 286 ? 32.140 11.001 -75.128 1.00 81.94 286 LEU A CA 1
ATOM 2189 C C . LEU A 1 286 ? 33.393 11.331 -75.953 1.00 81.94 286 LEU A C 1
ATOM 2191 O O . LEU A 1 286 ? 33.391 12.325 -76.676 1.00 81.94 286 LEU A O 1
ATOM 2195 N N . GLY A 1 287 ? 34.462 10.534 -75.837 1.00 76.06 287 GLY A N 1
ATOM 2196 C CA . GLY A 1 287 ? 35.731 10.766 -76.533 1.00 76.06 287 GLY A CA 1
ATOM 2197 C C . GLY A 1 287 ? 36.424 12.083 -76.156 1.00 76.06 287 GLY A C 1
ATOM 2198 O O . GLY A 1 287 ? 37.184 12.618 -76.959 1.00 76.06 287 GLY A O 1
ATOM 2199 N N . ARG A 1 288 ? 36.152 12.631 -74.962 1.00 73.50 288 ARG A N 1
ATOM 2200 C CA . ARG A 1 288 ? 36.677 13.925 -74.488 1.00 73.50 288 ARG A CA 1
ATOM 2201 C C . ARG A 1 288 ? 37.598 13.720 -73.291 1.00 73.50 288 ARG A C 1
ATOM 2203 O O . ARG A 1 288 ? 37.128 13.360 -72.215 1.00 73.50 288 ARG A O 1
ATOM 2210 N N . ARG A 1 289 ? 38.898 13.983 -73.464 1.00 63.12 289 ARG A N 1
ATOM 2211 C CA . ARG A 1 289 ? 39.897 13.900 -72.379 1.00 63.12 289 ARG A CA 1
ATOM 2212 C C . ARG A 1 289 ? 39.864 15.112 -71.444 1.00 63.12 289 ARG A C 1
ATOM 2214 O O . ARG A 1 289 ? 40.133 14.964 -70.264 1.00 63.12 289 ARG A O 1
ATOM 2221 N N . ASP A 1 290 ? 39.376 16.253 -71.919 1.00 61.59 290 ASP A N 1
ATOM 2222 C CA . ASP A 1 290 ? 39.286 17.525 -71.181 1.00 61.59 290 ASP A CA 1
ATOM 2223 C C . ASP A 1 290 ? 38.392 17.451 -69.918 1.00 61.59 290 ASP A C 1
ATOM 2225 O O . ASP A 1 290 ? 38.385 18.357 -69.083 1.00 61.59 290 ASP A O 1
ATOM 2229 N N . MET A 1 291 ? 37.620 16.367 -69.771 1.00 64.50 291 MET A N 1
ATOM 2230 C CA . MET A 1 291 ? 36.707 16.116 -68.652 1.00 64.50 291 MET A CA 1
ATOM 2231 C C . MET A 1 291 ? 37.407 15.643 -67.367 1.00 64.50 291 MET A C 1
ATOM 2233 O O . MET A 1 291 ? 36.747 15.508 -66.337 1.00 64.50 291 MET A O 1
ATOM 2237 N N . THR A 1 292 ? 38.721 15.397 -67.394 1.00 69.81 292 THR A N 1
ATOM 2238 C CA . THR A 1 292 ? 39.513 15.010 -66.212 1.00 69.81 292 THR A CA 1
ATOM 2239 C C . THR A 1 292 ? 40.267 16.176 -65.575 1.00 69.81 292 THR A C 1
ATOM 2241 O O . THR A 1 292 ? 41.173 15.945 -64.785 1.00 69.81 292 THR A O 1
ATOM 2244 N N . ASN A 1 293 ? 39.907 17.429 -65.874 1.00 76.44 293 ASN A N 1
ATOM 2245 C CA . ASN A 1 293 ? 40.546 18.594 -65.263 1.00 76.44 293 ASN A CA 1
ATOM 2246 C C . ASN A 1 293 ? 39.966 18.934 -63.862 1.00 76.44 293 ASN A C 1
ATOM 2248 O O . ASN A 1 293 ? 38.839 18.548 -63.525 1.00 76.44 293 ASN A O 1
ATOM 2252 N N . PRO A 1 294 ? 40.699 19.693 -63.025 1.00 80.25 294 PRO A N 1
ATOM 2253 C CA . PRO A 1 294 ? 40.285 19.990 -61.646 1.00 80.25 294 PRO A CA 1
ATOM 2254 C C . PRO A 1 294 ? 38.969 20.768 -61.558 1.00 80.25 294 PRO A C 1
ATOM 2256 O O . PRO A 1 294 ? 38.160 20.537 -60.660 1.00 80.25 294 PRO A O 1
ATOM 2259 N N . THR A 1 295 ? 38.724 21.667 -62.514 1.00 81.75 295 THR A N 1
ATOM 2260 C CA . THR A 1 295 ? 37.496 22.469 -62.580 1.00 81.75 295 THR A CA 1
ATOM 2261 C C . THR A 1 295 ? 36.271 21.603 -62.858 1.00 81.75 295 THR A C 1
ATOM 2263 O O . THR A 1 295 ? 35.245 21.782 -62.205 1.00 81.75 295 THR A O 1
ATOM 2266 N N . THR A 1 296 ? 36.376 20.612 -63.746 1.00 81.06 296 THR A N 1
ATOM 2267 C CA . THR A 1 296 ? 35.297 19.653 -64.016 1.00 81.06 296 THR A CA 1
ATOM 2268 C C . THR A 1 296 ? 35.015 18.805 -62.782 1.00 81.06 296 THR A C 1
ATOM 2270 O O . THR A 1 296 ? 33.855 18.663 -62.405 1.00 81.06 296 THR A O 1
ATOM 2273 N N . ILE A 1 297 ? 36.043 18.316 -62.081 1.00 80.12 297 ILE A N 1
ATOM 2274 C CA . ILE A 1 297 ? 35.844 17.550 -60.838 1.00 80.12 297 ILE A CA 1
ATOM 2275 C C . ILE A 1 297 ? 35.172 18.409 -59.757 1.00 80.12 297 ILE A C 1
ATOM 2277 O O . ILE A 1 297 ? 34.262 17.930 -59.081 1.00 80.12 297 ILE A O 1
ATOM 2281 N N . ALA A 1 298 ? 35.555 19.682 -59.618 1.00 84.06 298 ALA A N 1
ATOM 2282 C CA . ALA A 1 298 ? 34.925 20.603 -58.672 1.00 84.06 298 ALA A CA 1
ATOM 2283 C C . ALA A 1 298 ? 33.449 20.875 -59.021 1.00 84.06 298 ALA A C 1
ATOM 2285 O O . ALA A 1 298 ? 32.587 20.847 -58.137 1.00 84.06 298 ALA A O 1
ATOM 2286 N N . LEU A 1 299 ? 33.131 21.083 -60.305 1.00 86.56 299 LEU A N 1
ATOM 2287 C CA . LEU A 1 299 ? 31.751 21.255 -60.777 1.00 86.56 299 LEU A CA 1
ATOM 2288 C C . LEU A 1 299 ? 30.906 20.006 -60.512 1.00 86.56 299 LEU A C 1
ATOM 2290 O O . LEU A 1 299 ? 29.766 20.112 -60.067 1.00 86.56 299 LEU A O 1
ATOM 2294 N N . VAL A 1 300 ? 31.479 18.824 -60.722 1.00 83.62 300 VAL A N 1
ATOM 2295 C CA . VAL A 1 300 ? 30.822 17.536 -60.479 1.00 83.62 300 VAL A CA 1
ATOM 2296 C C . VAL A 1 300 ? 30.580 17.312 -58.991 1.00 83.62 300 VAL A C 1
ATOM 2298 O O . VAL A 1 300 ? 29.466 16.963 -58.603 1.00 83.62 300 VAL A O 1
ATOM 2301 N N . ALA A 1 301 ? 31.579 17.563 -58.143 1.00 85.94 301 ALA A N 1
ATOM 2302 C CA . ALA A 1 301 ? 31.427 17.479 -56.693 1.00 85.94 301 ALA A CA 1
ATOM 2303 C C . ALA A 1 301 ? 30.345 18.450 -56.189 1.00 85.94 301 ALA A C 1
ATOM 2305 O O . ALA A 1 301 ? 29.501 18.068 -55.380 1.00 85.94 301 ALA A O 1
ATOM 2306 N N . THR A 1 302 ? 30.305 19.673 -56.729 1.00 90.31 302 THR A N 1
ATOM 2307 C CA . THR A 1 302 ? 29.273 20.676 -56.418 1.00 90.31 302 THR A CA 1
ATOM 2308 C C . THR A 1 302 ? 27.884 20.224 -56.872 1.00 90.31 302 THR A C 1
ATOM 2310 O O . THR A 1 302 ? 26.918 20.338 -56.117 1.00 90.31 302 THR A O 1
ATOM 2313 N N . PHE A 1 303 ? 27.774 19.662 -58.079 1.00 90.00 303 PHE A N 1
ATOM 2314 C CA . PHE A 1 303 ? 26.528 19.105 -58.598 1.00 90.00 303 PHE A CA 1
ATOM 2315 C C . PHE A 1 303 ? 26.005 17.976 -57.702 1.00 90.00 303 PHE A C 1
ATOM 2317 O O . PHE A 1 303 ? 24.853 18.016 -57.269 1.00 90.00 303 PHE A O 1
ATOM 2324 N N . PHE A 1 304 ? 26.849 17.004 -57.353 1.00 88.56 304 PHE A N 1
ATOM 2325 C CA . PHE A 1 304 ? 26.445 15.910 -56.473 1.00 88.56 304 PHE A CA 1
ATOM 2326 C C . PHE A 1 304 ? 26.118 16.382 -55.056 1.00 88.56 304 PHE A C 1
ATOM 2328 O O . PHE A 1 304 ? 25.176 15.866 -54.459 1.00 88.56 304 PHE A O 1
ATOM 2335 N N . LEU A 1 305 ? 26.819 17.390 -54.531 1.00 91.62 305 LEU A N 1
ATOM 2336 C CA . LEU A 1 305 ? 26.486 18.005 -53.248 1.00 91.62 305 LEU A CA 1
ATOM 2337 C C . LEU A 1 305 ? 25.082 18.624 -53.276 1.00 91.62 305 LEU A C 1
ATOM 2339 O O . LEU A 1 305 ? 24.306 18.412 -52.343 1.00 91.62 305 LEU A O 1
ATOM 2343 N N . ALA A 1 306 ? 24.720 19.322 -54.356 1.00 91.94 306 ALA A N 1
ATOM 2344 C CA . ALA A 1 306 ? 23.380 19.878 -54.537 1.00 91.94 306 ALA A CA 1
ATOM 2345 C C . ALA A 1 306 ? 22.310 18.778 -54.667 1.00 91.94 306 ALA A C 1
ATOM 2347 O O . ALA A 1 306 ? 21.272 18.853 -54.008 1.00 91.94 306 ALA A O 1
ATOM 2348 N N . VAL A 1 307 ? 22.578 17.726 -55.450 1.00 90.06 307 VAL A N 1
ATOM 2349 C CA . VAL A 1 307 ? 21.665 16.581 -55.623 1.00 90.06 307 VAL A CA 1
ATOM 2350 C C . VAL A 1 307 ? 21.446 15.845 -54.301 1.00 90.06 307 VAL A C 1
ATOM 2352 O O . VAL A 1 307 ? 20.301 15.627 -53.906 1.00 90.06 307 VAL A O 1
ATOM 2355 N N . VAL A 1 308 ? 22.517 15.499 -53.580 1.00 90.44 308 VAL A N 1
ATOM 2356 C CA . VAL A 1 308 ? 22.427 14.822 -52.277 1.00 90.44 308 VAL A CA 1
ATOM 2357 C C . VAL A 1 308 ? 21.717 15.706 -51.255 1.00 90.44 308 VAL A C 1
ATOM 2359 O O . VAL A 1 308 ? 20.860 15.208 -50.528 1.00 90.44 308 VAL A O 1
ATOM 2362 N N . SER A 1 309 ? 21.984 17.015 -51.242 1.00 92.06 309 SER A N 1
ATOM 2363 C CA . SER A 1 309 ? 21.265 17.964 -50.379 1.00 92.06 309 SER A CA 1
ATOM 2364 C C . SER A 1 309 ? 19.769 17.989 -50.678 1.00 92.06 309 SER A C 1
ATOM 2366 O O . SER A 1 309 ? 18.965 17.861 -49.758 1.00 92.06 309 SER A O 1
ATOM 2368 N N . GLY A 1 310 ? 19.384 18.081 -51.954 1.00 91.75 310 GLY A N 1
ATOM 2369 C CA . GLY A 1 310 ? 17.982 18.043 -52.370 1.00 91.75 310 GLY A CA 1
ATOM 2370 C C . GLY A 1 310 ? 17.291 16.735 -51.982 1.00 91.75 310 GLY A C 1
ATOM 2371 O O . GLY A 1 310 ? 16.198 16.759 -51.419 1.00 91.75 310 GLY A O 1
ATOM 2372 N N . LEU A 1 311 ? 17.952 15.595 -52.201 1.00 90.12 311 LEU A N 1
ATOM 2373 C CA . LEU A 1 311 ? 17.430 14.277 -51.840 1.00 90.12 311 LEU A CA 1
ATOM 2374 C C . LEU A 1 311 ? 17.277 14.106 -50.320 1.00 90.12 311 LEU A C 1
ATOM 2376 O O . LEU A 1 311 ? 16.244 13.622 -49.860 1.00 90.12 311 LEU A O 1
ATOM 2380 N N . VAL A 1 312 ? 18.266 14.523 -49.523 1.00 91.00 312 VAL A N 1
ATOM 2381 C CA . VAL A 1 312 ? 18.206 14.440 -48.053 1.00 91.00 312 VAL A CA 1
ATOM 2382 C C . VAL A 1 312 ? 17.130 15.364 -47.487 1.00 91.00 312 VAL A C 1
ATOM 2384 O O . VAL A 1 312 ? 16.425 14.956 -46.567 1.00 91.00 312 VAL A O 1
ATOM 2387 N N . LEU A 1 313 ? 16.960 16.570 -48.041 1.00 91.25 313 LEU A N 1
ATOM 2388 C CA . LEU A 1 313 ? 15.874 17.475 -47.654 1.00 91.25 313 LEU A CA 1
ATOM 2389 C C . LEU A 1 313 ? 14.503 16.898 -48.023 1.00 91.25 313 LEU A C 1
ATOM 2391 O O . LEU A 1 313 ? 13.589 16.940 -47.202 1.00 91.25 313 LEU A O 1
ATOM 2395 N N . TRP A 1 314 ? 14.374 16.309 -49.215 1.00 92.62 314 TRP A N 1
ATOM 2396 C CA . TRP A 1 314 ? 13.147 15.648 -49.661 1.00 92.62 314 TRP A CA 1
ATOM 2397 C C . TRP A 1 314 ? 12.772 14.453 -48.775 1.00 92.62 314 TRP A C 1
ATOM 2399 O O . TRP A 1 314 ? 11.608 14.274 -48.430 1.00 92.62 314 TRP A O 1
ATOM 2409 N N . ALA A 1 315 ? 13.757 13.661 -48.348 1.00 90.00 315 ALA A N 1
ATOM 2410 C CA . ALA A 1 315 ? 13.549 12.477 -47.520 1.00 90.00 315 ALA A CA 1
ATOM 2411 C C . ALA A 1 315 ? 13.969 12.670 -46.052 1.00 90.00 315 ALA A C 1
ATOM 2413 O O . ALA A 1 315 ? 14.406 11.710 -45.406 1.00 90.00 315 ALA A O 1
ATOM 2414 N N . ARG A 1 316 ? 13.843 13.891 -45.513 1.00 89.00 316 ARG A N 1
ATOM 2415 C CA . ARG A 1 316 ? 14.369 14.287 -44.193 1.00 89.00 316 ARG A CA 1
ATOM 2416 C C . ARG A 1 316 ? 13.974 13.325 -43.072 1.00 89.00 316 ARG A C 1
ATOM 2418 O O . ARG A 1 316 ? 14.842 12.835 -42.350 1.00 89.00 316 ARG A O 1
ATOM 2425 N N . ASP A 1 317 ? 12.687 13.013 -42.961 1.00 84.81 317 ASP A N 1
ATOM 2426 C CA . ASP A 1 317 ? 12.144 12.192 -41.867 1.00 84.81 317 ASP A CA 1
ATOM 2427 C C . ASP A 1 317 ? 12.628 10.737 -41.925 1.00 84.81 317 ASP A C 1
ATOM 2429 O O . ASP A 1 317 ? 12.755 10.053 -40.906 1.00 84.81 317 ASP A O 1
ATOM 2433 N N . SER A 1 318 ? 12.954 10.275 -43.132 1.00 85.31 318 SER A N 1
ATOM 2434 C CA . SER A 1 318 ? 13.510 8.952 -43.379 1.00 85.31 318 SER A CA 1
ATOM 2435 C C . SER A 1 318 ? 15.024 8.923 -43.156 1.00 85.31 318 SER A C 1
ATOM 2437 O O . SER A 1 318 ? 15.527 8.002 -42.517 1.00 85.31 318 SER A O 1
ATOM 2439 N N . MET A 1 319 ? 15.768 9.898 -43.687 1.00 84.88 319 MET A N 1
ATOM 2440 C CA . MET A 1 319 ? 17.238 9.889 -43.732 1.00 84.88 319 MET A CA 1
ATOM 2441 C C . MET A 1 319 ? 17.907 10.500 -42.494 1.00 84.88 319 MET A C 1
ATOM 2443 O O . MET A 1 319 ? 19.071 10.216 -42.237 1.00 84.88 319 MET A O 1
ATOM 2447 N N . LEU A 1 320 ? 17.198 11.294 -41.692 1.00 85.00 320 LEU A N 1
ATOM 2448 C CA . LEU A 1 320 ? 17.723 11.834 -40.427 1.00 85.00 320 LEU A CA 1
ATOM 2449 C C . LEU A 1 320 ? 17.084 11.184 -39.191 1.00 85.00 320 LEU A C 1
ATOM 2451 O O . LEU A 1 320 ? 17.467 11.478 -38.056 1.00 85.00 320 LEU A O 1
ATOM 2455 N N . GLY A 1 321 ? 16.133 10.273 -39.413 1.00 81.56 321 GLY A N 1
ATOM 2456 C CA . GLY A 1 321 ? 15.297 9.683 -38.374 1.00 81.56 321 GLY A CA 1
ATOM 2457 C C . GLY A 1 321 ? 15.968 8.639 -37.477 1.00 81.56 321 GLY A C 1
ATOM 2458 O O . GLY A 1 321 ? 15.350 8.281 -36.482 1.00 81.56 321 GLY A O 1
ATOM 2459 N N . THR A 1 322 ? 17.173 8.159 -37.809 1.00 83.88 322 THR A N 1
ATOM 2460 C CA . THR A 1 322 ? 17.932 7.168 -37.016 1.00 83.88 322 THR A CA 1
ATOM 2461 C C . THR A 1 322 ? 19.419 7.517 -36.979 1.00 83.88 322 THR A C 1
ATOM 2463 O O . THR A 1 322 ? 19.919 8.231 -37.857 1.00 83.88 322 THR A O 1
ATOM 2466 N N . ARG A 1 323 ? 20.154 6.998 -35.985 1.00 81.38 323 ARG A N 1
ATOM 2467 C CA . ARG A 1 323 ? 21.603 7.240 -35.857 1.00 81.38 323 ARG A CA 1
ATOM 2468 C C . ARG A 1 323 ? 22.375 6.730 -37.074 1.00 81.38 323 ARG A C 1
ATOM 2470 O O . ARG A 1 323 ? 23.213 7.459 -37.596 1.00 81.38 323 ARG A O 1
ATOM 2477 N N . LEU A 1 324 ? 22.048 5.529 -37.560 1.00 80.81 324 LEU A N 1
ATOM 2478 C CA . LEU A 1 324 ? 22.670 4.946 -38.752 1.00 80.81 324 LEU A CA 1
ATOM 2479 C C . LEU A 1 324 ? 22.476 5.839 -39.985 1.00 80.81 324 LEU A C 1
ATOM 2481 O O . LEU A 1 324 ? 23.439 6.121 -40.697 1.00 80.81 324 LEU A O 1
ATOM 2485 N N . ASN A 1 325 ? 21.253 6.326 -40.221 1.00 84.50 325 ASN A N 1
ATOM 2486 C CA . ASN A 1 325 ? 20.971 7.140 -41.404 1.00 84.50 325 ASN A CA 1
ATOM 2487 C C . ASN A 1 325 ? 21.701 8.487 -41.331 1.00 84.50 325 ASN A C 1
ATOM 2489 O O . ASN A 1 325 ? 22.297 8.903 -42.323 1.00 84.50 325 ASN A O 1
ATOM 2493 N N . ARG A 1 326 ? 21.751 9.116 -40.147 1.00 88.06 326 ARG A N 1
ATOM 2494 C CA . ARG A 1 326 ? 22.538 10.340 -39.922 1.00 88.06 326 ARG A CA 1
ATOM 2495 C C . ARG A 1 326 ? 24.032 10.119 -40.177 1.00 88.06 326 ARG A C 1
ATOM 2497 O O . ARG A 1 326 ? 24.647 10.964 -40.819 1.00 88.06 326 ARG A O 1
ATOM 2504 N N . SER A 1 327 ? 24.600 8.990 -39.743 1.00 84.44 327 SER A N 1
ATOM 2505 C CA . SER A 1 327 ? 26.003 8.643 -40.022 1.00 84.44 327 SER A CA 1
ATOM 2506 C C . SER A 1 327 ? 26.270 8.448 -41.519 1.00 84.44 327 SER A C 1
ATOM 2508 O O . SER A 1 327 ? 27.257 8.973 -42.028 1.00 84.44 327 SER A O 1
ATOM 2510 N N . ILE A 1 328 ? 25.378 7.756 -42.241 1.00 83.88 328 ILE A N 1
ATOM 2511 C CA . ILE A 1 328 ? 25.486 7.567 -43.700 1.00 83.88 328 ILE A CA 1
ATOM 2512 C C . ILE A 1 328 ? 25.426 8.918 -44.423 1.00 83.88 328 ILE A C 1
ATOM 2514 O O . ILE A 1 328 ? 26.275 9.205 -45.262 1.00 83.88 328 ILE A O 1
ATOM 2518 N N . VAL A 1 329 ? 24.452 9.768 -44.077 1.00 88.75 329 VAL A N 1
ATOM 2519 C CA . VAL A 1 329 ? 24.317 11.116 -44.650 1.00 88.75 329 VAL A CA 1
ATOM 2520 C C . VAL A 1 329 ? 25.568 11.943 -44.363 1.00 88.75 329 VAL A C 1
ATOM 2522 O O . VAL A 1 329 ? 26.158 12.486 -45.292 1.00 88.75 329 VAL A O 1
ATOM 2525 N N . GLY A 1 330 ? 26.016 11.994 -43.106 1.00 87.62 330 GLY A N 1
ATOM 2526 C CA . GLY A 1 330 ? 27.219 12.728 -42.713 1.00 87.62 330 GLY A CA 1
ATOM 2527 C C . GLY A 1 330 ? 28.464 12.278 -43.479 1.00 87.62 330 GLY A C 1
ATOM 2528 O O . GLY A 1 330 ? 29.238 13.119 -43.925 1.00 87.62 330 GLY A O 1
ATOM 2529 N N . MET A 1 331 ? 28.624 10.972 -43.708 1.00 83.06 331 MET A N 1
ATOM 2530 C CA . MET A 1 331 ? 29.745 10.425 -44.473 1.00 83.06 331 MET A CA 1
ATOM 2531 C C . MET A 1 331 ? 29.668 10.755 -45.968 1.00 83.06 331 MET A C 1
ATOM 2533 O O . MET A 1 331 ? 30.686 11.109 -46.558 1.00 83.06 331 MET A O 1
ATOM 2537 N N . LEU A 1 332 ? 28.477 10.704 -46.574 1.00 87.12 332 LEU A N 1
ATOM 2538 C CA . LEU A 1 332 ? 28.271 11.126 -47.965 1.00 87.12 332 LEU A CA 1
ATOM 2539 C C . LEU A 1 332 ? 28.612 12.610 -48.156 1.00 87.12 332 LEU A C 1
ATOM 2541 O O . LEU A 1 332 ? 29.306 12.968 -49.107 1.00 87.12 332 LEU A O 1
ATOM 2545 N N . PHE A 1 333 ? 28.174 13.468 -47.231 1.00 90.12 333 PHE A N 1
ATOM 2546 C CA . PHE A 1 333 ? 28.527 14.887 -47.239 1.00 90.12 333 PHE A CA 1
ATOM 2547 C C . PHE A 1 333 ? 30.026 15.105 -47.030 1.00 90.12 333 PHE A C 1
ATOM 2549 O O . PHE A 1 333 ? 30.632 15.862 -47.782 1.00 90.12 333 PHE A O 1
ATOM 2556 N N . ALA A 1 334 ? 30.640 14.420 -46.062 1.00 86.19 334 ALA A N 1
ATOM 2557 C CA . ALA A 1 334 ? 32.077 14.513 -45.818 1.00 86.19 334 ALA A CA 1
ATOM 2558 C C . ALA A 1 334 ? 32.892 14.093 -47.051 1.00 86.19 334 ALA A C 1
ATOM 2560 O O . ALA A 1 334 ? 33.834 14.790 -47.418 1.00 86.19 334 ALA A O 1
ATOM 2561 N N . MET A 1 335 ? 32.496 13.012 -47.733 1.00 86.12 335 MET A N 1
ATOM 2562 C CA . MET A 1 335 ? 33.117 12.562 -48.981 1.00 86.12 335 MET A CA 1
ATOM 2563 C C . MET A 1 335 ? 33.046 13.635 -50.070 1.00 86.12 335 MET A C 1
ATOM 2565 O O . MET A 1 335 ? 34.071 13.979 -50.654 1.00 86.12 335 MET A O 1
ATOM 2569 N N . LEU A 1 336 ? 31.857 14.188 -50.323 1.00 88.56 336 LEU A N 1
ATOM 2570 C CA . LEU A 1 336 ? 31.637 15.189 -51.370 1.00 88.56 336 LEU A CA 1
ATOM 2571 C C . LEU A 1 336 ? 32.346 16.515 -51.084 1.00 88.56 336 LEU A C 1
ATOM 2573 O O . LEU A 1 336 ? 32.953 17.098 -51.981 1.00 88.56 336 LEU A O 1
ATOM 2577 N N . VAL A 1 337 ? 32.307 16.980 -49.833 1.00 89.06 337 VAL A N 1
ATOM 2578 C CA . VAL A 1 337 ? 33.025 18.187 -49.402 1.00 89.06 337 VAL A CA 1
ATOM 2579 C C . VAL A 1 337 ? 34.525 17.982 -49.543 1.00 89.06 337 VAL A C 1
ATOM 2581 O O . VAL A 1 337 ? 35.203 18.837 -50.104 1.00 89.06 337 VAL A O 1
ATOM 2584 N N . MET A 1 338 ? 35.054 16.843 -49.098 1.00 83.44 338 MET A N 1
ATOM 2585 C CA . MET A 1 338 ? 36.477 16.559 -49.250 1.00 83.44 338 MET A CA 1
ATOM 2586 C C . MET A 1 338 ? 36.885 16.419 -50.717 1.00 83.44 338 MET A C 1
ATOM 2588 O O . MET A 1 338 ? 37.952 16.895 -51.083 1.00 83.44 338 MET A O 1
ATOM 2592 N N . GLN A 1 339 ? 36.041 15.839 -51.573 1.00 84.00 339 GLN A N 1
ATOM 2593 C CA . GLN A 1 339 ? 36.290 15.781 -53.014 1.00 84.00 339 GLN A CA 1
ATOM 2594 C C . GLN A 1 339 ? 36.326 17.182 -53.642 1.00 84.00 339 GLN A C 1
ATOM 2596 O O . GLN A 1 339 ? 37.179 17.450 -54.487 1.00 84.00 339 GLN A O 1
ATOM 2601 N N . LEU A 1 340 ? 35.445 18.087 -53.211 1.00 86.38 340 LEU A N 1
ATOM 2602 C CA . LEU A 1 340 ? 35.450 19.486 -53.639 1.00 86.38 340 LEU A CA 1
ATOM 2603 C C . LEU A 1 340 ? 36.715 20.218 -53.165 1.00 86.38 340 LEU A C 1
ATOM 2605 O O . LEU A 1 340 ? 37.374 20.881 -53.963 1.00 86.38 340 LEU A O 1
ATOM 2609 N N . VAL A 1 341 ? 37.084 20.061 -51.889 1.00 84.88 341 VAL A N 1
ATOM 2610 C CA . VAL A 1 341 ? 38.321 20.621 -51.316 1.00 84.88 341 VAL A CA 1
ATOM 2611 C C . VAL A 1 341 ? 39.544 20.092 -52.058 1.00 84.88 341 VAL A C 1
ATOM 2613 O O . VAL A 1 341 ? 40.430 20.867 -52.408 1.00 84.88 341 VAL A O 1
ATOM 2616 N N . PHE A 1 342 ? 39.573 18.792 -52.349 1.00 81.25 342 PHE A N 1
ATOM 2617 C CA . PHE A 1 342 ? 40.640 18.154 -53.108 1.00 81.25 342 PHE A CA 1
ATOM 2618 C C . PHE A 1 342 ? 40.731 18.720 -54.533 1.00 81.25 342 PHE A C 1
ATOM 2620 O O . PHE A 1 342 ? 41.816 19.098 -54.966 1.00 81.25 342 PHE A O 1
ATOM 2627 N N . ALA A 1 343 ? 39.604 18.861 -55.237 1.00 79.56 343 ALA A N 1
ATOM 2628 C CA . ALA A 1 343 ? 39.566 19.411 -56.592 1.00 79.56 343 ALA A CA 1
ATOM 2629 C C . ALA A 1 343 ? 40.034 20.878 -56.660 1.00 79.56 343 ALA A C 1
ATOM 2631 O O . ALA A 1 343 ? 40.777 21.248 -57.569 1.00 79.56 343 ALA A O 1
ATOM 2632 N N . ILE A 1 344 ? 39.652 21.706 -55.682 1.00 80.31 344 ILE A N 1
ATOM 2633 C CA . ILE A 1 344 ? 40.091 23.109 -55.584 1.00 80.31 344 ILE A CA 1
ATOM 2634 C C . ILE A 1 344 ? 41.577 23.187 -55.199 1.00 80.31 344 ILE A C 1
ATOM 2636 O O . ILE A 1 344 ? 42.347 23.910 -55.830 1.00 80.31 344 ILE A O 1
ATOM 2640 N N . GLY A 1 345 ? 42.001 22.414 -54.194 1.00 75.31 345 GLY A N 1
ATOM 2641 C CA . GLY A 1 345 ? 43.385 22.383 -53.716 1.00 75.31 345 GLY A CA 1
ATOM 2642 C C . GLY A 1 345 ? 44.373 21.901 -54.779 1.00 75.31 345 GLY A C 1
ATOM 2643 O O . GLY A 1 345 ? 45.490 22.407 -54.867 1.00 75.31 345 GLY A O 1
ATOM 2644 N N . PHE A 1 346 ? 43.948 20.985 -55.646 1.00 72.56 346 PHE A N 1
ATOM 2645 C CA . PHE A 1 346 ? 44.741 20.501 -56.768 1.00 72.56 346 PHE A CA 1
ATOM 2646 C C . PHE A 1 346 ? 45.127 21.614 -57.749 1.00 72.56 346 PHE A C 1
ATOM 2648 O O . PHE A 1 346 ? 46.297 21.735 -58.110 1.00 72.56 346 PHE A O 1
ATOM 2655 N N . GLY A 1 347 ? 44.153 22.442 -58.151 1.00 61.50 347 GLY A N 1
ATOM 2656 C CA . GLY A 1 347 ? 44.362 23.517 -59.124 1.00 61.50 347 GLY A CA 1
ATOM 2657 C C . GLY A 1 347 ? 45.229 24.664 -58.602 1.00 61.50 347 GLY A C 1
ATOM 2658 O O . GLY A 1 347 ? 45.816 25.390 -59.399 1.00 61.50 347 GLY A O 1
ATOM 2659 N N . SER A 1 348 ? 45.328 24.826 -57.279 1.00 65.69 348 SER A N 1
ATOM 2660 C CA . SER A 1 348 ? 46.051 25.943 -56.657 1.00 65.69 348 SER A CA 1
ATOM 2661 C C . SER A 1 348 ? 47.359 25.556 -55.957 1.00 65.69 348 SER A C 1
ATOM 2663 O O . SER A 1 348 ? 48.219 26.421 -55.826 1.00 65.69 348 SER A O 1
ATOM 2665 N N . PHE A 1 349 ? 47.543 24.300 -55.522 1.00 68.25 349 PHE A N 1
ATOM 2666 C CA . PHE A 1 349 ? 48.682 23.913 -54.670 1.00 68.25 349 PHE A CA 1
ATOM 2667 C C . PHE A 1 349 ? 49.505 22.713 -55.155 1.00 68.25 349 PHE A C 1
ATOM 2669 O O . PHE A 1 349 ? 50.723 22.747 -55.008 1.00 68.25 349 PHE A O 1
ATOM 2676 N N . LEU A 1 350 ? 48.887 21.653 -55.692 1.00 71.44 350 LEU A N 1
ATOM 2677 C CA . LEU A 1 350 ? 49.594 20.382 -55.948 1.00 71.44 350 LEU A CA 1
ATOM 2678 C C . LEU A 1 350 ? 50.058 20.178 -57.396 1.00 71.44 350 LEU A C 1
ATOM 2680 O O . LEU A 1 350 ? 50.910 19.325 -57.612 1.00 71.44 350 LEU A O 1
ATOM 2684 N N . GLN A 1 351 ? 49.529 20.942 -58.362 1.00 74.75 351 GLN A N 1
ATOM 2685 C CA . GLN A 1 351 ? 49.928 20.908 -59.782 1.00 74.75 351 GLN A CA 1
ATOM 2686 C C . GLN A 1 351 ? 50.058 19.492 -60.387 1.00 74.75 351 GLN A C 1
ATOM 2688 O O . GLN A 1 351 ? 50.896 19.287 -61.265 1.00 74.75 351 GLN A O 1
ATOM 2693 N N . LEU A 1 352 ? 49.273 18.504 -59.932 1.00 76.19 352 LEU A N 1
ATOM 2694 C CA . LEU A 1 352 ? 49.374 17.167 -60.525 1.00 76.19 352 LEU A CA 1
ATOM 2695 C C . LEU A 1 352 ? 48.863 17.217 -61.975 1.00 76.19 352 LEU A C 1
ATOM 2697 O O . LEU A 1 352 ? 48.072 18.087 -62.354 1.00 76.19 352 LEU A O 1
ATOM 2701 N N . ASP A 1 353 ? 49.329 16.291 -62.800 1.00 75.44 353 ASP A N 1
ATOM 2702 C CA . ASP A 1 353 ? 48.902 16.202 -64.194 1.00 75.44 353 ASP A CA 1
ATOM 2703 C C . ASP A 1 353 ? 47.542 15.477 -64.342 1.00 75.44 353 ASP A C 1
ATOM 2705 O O . ASP A 1 353 ? 46.970 14.934 -63.388 1.00 75.44 353 ASP A O 1
ATOM 2709 N N . GLU A 1 354 ? 46.995 15.467 -65.562 1.00 75.62 354 GLU A N 1
ATOM 2710 C CA . GLU A 1 354 ? 45.711 14.815 -65.882 1.00 75.62 354 GLU A CA 1
ATOM 2711 C C . GLU A 1 354 ? 45.724 13.290 -65.654 1.00 75.62 354 GLU A C 1
ATOM 2713 O O . GLU A 1 354 ? 44.668 12.657 -65.626 1.00 75.62 354 GLU A O 1
ATOM 2718 N N . VAL A 1 355 ? 46.908 12.701 -65.466 1.00 79.12 355 VAL A N 1
ATOM 2719 C CA . VAL A 1 355 ? 47.129 11.263 -65.290 1.00 79.12 355 VAL A CA 1
ATOM 2720 C C . VAL A 1 355 ? 47.175 10.895 -63.799 1.00 79.12 355 VAL A C 1
ATOM 2722 O O . VAL A 1 355 ? 46.587 9.901 -63.375 1.00 79.12 355 VAL A O 1
ATOM 2725 N N . GLN A 1 356 ? 47.817 11.723 -62.977 1.00 83.12 356 GLN A N 1
ATOM 2726 C CA . GLN A 1 356 ? 47.961 11.563 -61.528 1.00 83.12 356 GLN A CA 1
ATOM 2727 C C . GLN A 1 356 ? 46.662 11.860 -60.768 1.00 83.12 356 GLN A C 1
ATOM 2729 O O . GLN A 1 356 ? 46.416 11.294 -59.696 1.00 83.12 356 GLN A O 1
ATOM 2734 N N . LEU A 1 357 ? 45.809 12.731 -61.311 1.00 81.31 357 LEU A N 1
ATOM 2735 C CA . LEU A 1 357 ? 44.572 13.164 -60.664 1.00 81.31 357 LEU A CA 1
ATOM 2736 C C . LEU A 1 357 ? 43.557 12.024 -60.434 1.00 81.31 357 LEU A C 1
ATOM 2738 O O . LEU A 1 357 ? 43.152 11.836 -59.281 1.00 81.31 357 LEU A O 1
ATOM 2742 N N . PRO A 1 358 ? 43.177 11.208 -61.440 1.00 84.31 358 PRO A N 1
ATOM 2743 C CA . PRO A 1 358 ? 42.286 10.067 -61.221 1.00 84.31 358 PRO A CA 1
ATOM 2744 C C . PRO A 1 358 ? 42.851 9.040 -60.233 1.00 84.31 358 PRO A C 1
ATOM 2746 O O . PRO A 1 358 ? 42.119 8.551 -59.375 1.00 84.31 358 PRO A O 1
ATOM 2749 N N . VAL A 1 359 ? 44.155 8.747 -60.300 1.00 87.81 359 VAL A N 1
ATOM 2750 C CA . VAL A 1 359 ? 44.828 7.795 -59.395 1.00 87.81 359 VAL A CA 1
ATOM 2751 C C . VAL A 1 359 ? 44.755 8.273 -57.941 1.00 87.81 359 VAL A C 1
ATOM 2753 O O . VAL A 1 359 ? 44.384 7.513 -57.044 1.00 87.81 359 VAL A O 1
ATOM 2756 N N . THR A 1 360 ? 45.036 9.556 -57.704 1.00 87.19 360 THR A N 1
ATOM 2757 C CA . THR A 1 360 ? 44.981 10.159 -56.362 1.00 87.19 360 THR A CA 1
ATOM 2758 C C . THR A 1 360 ? 43.548 10.226 -55.829 1.00 87.19 360 THR A C 1
ATOM 2760 O O . THR A 1 360 ? 43.306 10.025 -54.637 1.00 87.19 360 THR A O 1
ATOM 2763 N N . LEU A 1 361 ? 42.565 10.437 -56.708 1.00 86.50 361 LEU A N 1
ATOM 2764 C CA . LEU A 1 361 ? 41.156 10.408 -56.330 1.00 86.50 361 LEU A CA 1
ATOM 2765 C C . LEU A 1 361 ? 40.726 9.007 -55.861 1.00 86.50 361 LEU A C 1
ATOM 2767 O O . LEU A 1 361 ? 39.999 8.903 -54.873 1.00 86.50 361 LEU A O 1
ATOM 2771 N N . ILE A 1 362 ? 41.195 7.933 -56.508 1.00 90.56 362 ILE A N 1
ATOM 2772 C CA . ILE A 1 362 ? 40.923 6.550 -56.069 1.00 90.56 362 ILE A CA 1
ATOM 2773 C C . ILE A 1 362 ? 41.548 6.283 -54.696 1.00 90.56 362 ILE A C 1
ATOM 2775 O O . ILE A 1 362 ? 40.881 5.715 -53.833 1.00 90.56 362 ILE A O 1
ATOM 2779 N N . PHE A 1 363 ? 42.780 6.745 -54.449 1.00 90.56 363 PHE A N 1
ATOM 2780 C CA . PHE A 1 363 ? 43.422 6.640 -53.131 1.00 90.56 363 PHE A CA 1
ATOM 2781 C C . PHE A 1 363 ? 42.579 7.281 -52.019 1.00 90.56 363 PHE A C 1
ATOM 2783 O O . PHE A 1 363 ? 42.373 6.702 -50.946 1.00 90.56 363 PHE A O 1
ATOM 2790 N N . PHE A 1 364 ? 42.043 8.470 -52.292 1.00 88.06 364 PHE A N 1
ATOM 2791 C CA . PHE A 1 364 ? 41.173 9.169 -51.356 1.00 88.06 364 PHE A CA 1
ATOM 2792 C C . PHE A 1 364 ? 39.882 8.381 -51.070 1.00 88.06 364 PHE A C 1
ATOM 2794 O O . PHE A 1 364 ? 39.505 8.202 -49.910 1.00 88.06 364 PHE A O 1
ATOM 2801 N N . HIS A 1 365 ? 39.246 7.833 -52.110 1.00 89.25 365 HIS A N 1
ATOM 2802 C CA . HIS A 1 365 ? 38.059 6.987 -51.954 1.00 89.25 365 HIS A CA 1
ATOM 2803 C C . HIS A 1 365 ? 38.369 5.689 -51.193 1.00 89.25 365 HIS A C 1
ATOM 2805 O O . HIS A 1 365 ? 37.559 5.263 -50.371 1.00 89.25 365 HIS A O 1
ATOM 2811 N N . ALA A 1 366 ? 39.555 5.099 -51.378 1.00 91.19 366 ALA A N 1
ATOM 2812 C CA . ALA A 1 366 ? 40.000 3.931 -50.618 1.00 91.19 366 ALA A CA 1
ATOM 2813 C C . ALA A 1 366 ? 40.138 4.233 -49.119 1.00 91.19 366 ALA A C 1
ATOM 2815 O O . ALA A 1 366 ? 39.698 3.442 -48.283 1.00 91.19 366 ALA A O 1
ATOM 2816 N N . THR A 1 367 ? 40.677 5.405 -48.775 1.00 90.12 367 THR A N 1
ATOM 2817 C CA . THR A 1 367 ? 40.820 5.840 -47.377 1.00 90.12 367 THR A CA 1
ATOM 2818 C C . THR A 1 367 ? 39.455 6.087 -46.737 1.00 90.12 367 THR A C 1
ATOM 2820 O O . THR A 1 367 ? 39.191 5.612 -45.633 1.00 90.12 367 THR A O 1
ATOM 2823 N N . LEU A 1 368 ? 38.542 6.760 -47.445 1.00 88.50 368 LEU A N 1
ATOM 2824 C CA . LEU A 1 368 ? 37.173 6.955 -46.966 1.00 88.50 368 LEU A CA 1
ATOM 2825 C C . LEU A 1 368 ? 36.418 5.637 -46.798 1.00 88.50 368 LEU A C 1
ATOM 2827 O O . LEU A 1 368 ? 35.730 5.465 -45.794 1.00 88.50 368 LEU A O 1
ATOM 2831 N N . ALA A 1 369 ? 36.564 4.698 -47.735 1.00 89.00 369 ALA A N 1
ATOM 2832 C CA . ALA A 1 369 ? 35.955 3.378 -47.623 1.00 89.00 369 ALA A CA 1
ATOM 2833 C C . ALA A 1 369 ? 36.491 2.613 -46.400 1.00 89.00 369 ALA A C 1
ATOM 2835 O O . ALA A 1 369 ? 35.710 1.983 -45.690 1.00 89.00 369 ALA A O 1
ATOM 2836 N N . ALA A 1 370 ? 37.787 2.723 -46.088 1.00 89.50 370 ALA A N 1
ATOM 2837 C CA . ALA A 1 370 ? 38.363 2.149 -44.871 1.00 89.50 370 ALA A CA 1
ATOM 2838 C C . ALA A 1 370 ? 37.817 2.811 -43.591 1.00 89.50 370 ALA A C 1
ATOM 2840 O O . ALA A 1 370 ? 37.465 2.116 -42.639 1.00 89.50 370 ALA A O 1
ATOM 2841 N N . CYS A 1 371 ? 37.659 4.139 -43.567 1.00 88.25 371 CYS A N 1
ATOM 2842 C CA . CYS A 1 371 ? 36.993 4.826 -42.454 1.00 88.25 371 CYS A CA 1
ATOM 2843 C C . CYS A 1 371 ? 35.522 4.401 -42.313 1.00 88.25 371 CYS A C 1
ATOM 2845 O O . CYS A 1 371 ? 35.028 4.246 -41.196 1.00 88.25 371 CYS A O 1
ATOM 2847 N N . ALA A 1 372 ? 34.827 4.174 -43.431 1.00 84.88 372 ALA A N 1
ATOM 2848 C CA . ALA A 1 372 ? 33.441 3.719 -43.454 1.00 84.88 372 ALA A CA 1
ATOM 2849 C C . ALA A 1 372 ? 33.263 2.345 -42.798 1.00 84.88 372 ALA A C 1
ATOM 2851 O O . ALA A 1 372 ? 32.293 2.145 -42.072 1.00 84.88 372 ALA A O 1
ATOM 2852 N N . VAL A 1 373 ? 34.227 1.438 -42.971 1.00 86.38 373 VAL A N 1
ATOM 2853 C CA . VAL A 1 373 ? 34.247 0.127 -42.301 1.00 86.38 373 VAL A CA 1
ATOM 2854 C C . VAL A 1 373 ? 34.249 0.269 -40.775 1.00 86.38 373 VAL A C 1
ATOM 2856 O O . VAL A 1 373 ? 33.557 -0.469 -40.082 1.00 86.38 373 VAL A O 1
ATOM 2859 N N . VAL A 1 374 ? 35.007 1.232 -40.244 1.00 85.12 374 VAL A N 1
ATOM 2860 C CA . VAL A 1 374 ? 35.131 1.454 -38.792 1.00 85.12 374 VAL A CA 1
ATOM 2861 C C . VAL A 1 374 ? 33.920 2.197 -38.224 1.00 85.12 374 VAL A C 1
ATOM 2863 O O . VAL A 1 374 ? 33.463 1.892 -37.126 1.00 85.12 374 VAL A O 1
ATOM 2866 N N . ILE A 1 375 ? 33.416 3.198 -38.951 1.00 77.56 375 ILE A N 1
ATOM 2867 C CA . ILE A 1 375 ? 32.367 4.107 -38.464 1.00 77.56 375 ILE A CA 1
ATOM 2868 C C . ILE A 1 375 ? 30.964 3.527 -38.663 1.00 77.56 375 ILE A C 1
ATOM 2870 O O . ILE A 1 375 ? 30.084 3.767 -37.836 1.00 77.56 375 ILE A O 1
ATOM 2874 N N . ILE A 1 376 ? 30.737 2.833 -39.780 1.00 78.12 376 ILE A N 1
ATOM 2875 C CA . ILE A 1 376 ? 29.428 2.289 -40.139 1.00 78.12 376 ILE A CA 1
ATOM 2876 C C . ILE A 1 376 ? 29.368 0.830 -39.714 1.00 78.12 376 ILE A C 1
ATOM 2878 O O . ILE A 1 376 ? 28.616 0.521 -38.794 1.00 78.12 376 ILE A O 1
ATOM 2882 N N . ASP A 1 377 ? 30.118 -0.051 -40.385 1.00 79.44 377 ASP A N 1
ATOM 2883 C CA . ASP A 1 377 ? 30.085 -1.493 -40.126 1.00 79.44 377 ASP A CA 1
ATOM 2884 C C . ASP A 1 377 ? 31.118 -2.263 -40.983 1.00 79.44 377 ASP A C 1
ATOM 2886 O O . ASP A 1 377 ? 31.486 -1.851 -42.090 1.00 79.44 377 ASP A O 1
ATOM 2890 N N . LEU A 1 378 ? 31.496 -3.455 -40.517 1.00 83.38 378 LEU A N 1
ATOM 2891 C CA . LEU A 1 378 ? 32.384 -4.404 -41.188 1.00 83.38 378 LEU A CA 1
ATOM 2892 C C . LEU A 1 378 ? 31.862 -4.915 -42.540 1.00 83.38 378 LEU A C 1
ATOM 2894 O O . LEU A 1 378 ? 32.659 -5.364 -43.363 1.00 83.38 378 LEU A O 1
ATOM 2898 N N . TRP A 1 379 ? 30.563 -4.828 -42.837 1.00 81.62 379 TRP A N 1
ATOM 2899 C CA . TRP A 1 379 ? 30.056 -5.246 -44.155 1.00 81.62 379 TRP A CA 1
ATOM 2900 C C . TRP A 1 379 ? 30.609 -4.417 -45.324 1.00 81.62 379 TRP A C 1
ATOM 2902 O O . TRP A 1 379 ? 30.556 -4.861 -46.470 1.00 81.62 379 TRP A O 1
ATOM 2912 N N . LEU A 1 380 ? 31.172 -3.233 -45.068 1.00 85.62 380 LEU A N 1
ATOM 2913 C CA . LEU A 1 380 ? 31.814 -2.405 -46.092 1.00 85.62 380 LEU A CA 1
ATOM 2914 C C . LEU A 1 380 ? 33.226 -2.880 -46.475 1.00 85.62 380 LEU A C 1
ATOM 2916 O O . LEU A 1 380 ? 33.825 -2.316 -47.390 1.00 85.62 380 LEU A O 1
ATOM 2920 N N . VAL A 1 381 ? 33.757 -3.931 -45.839 1.00 89.19 381 VAL A N 1
ATOM 2921 C CA . VAL A 1 381 ? 35.096 -4.475 -46.133 1.00 89.19 381 VAL A CA 1
ATOM 2922 C C . VAL A 1 381 ? 35.298 -4.814 -47.622 1.00 89.19 381 VAL A C 1
ATOM 2924 O O . VAL A 1 381 ? 36.317 -4.388 -48.165 1.00 89.19 381 VAL A O 1
ATOM 2927 N N . PRO A 1 382 ? 34.365 -5.478 -48.341 1.00 93.06 382 PRO A N 1
ATOM 2928 C CA . PRO A 1 382 ? 34.516 -5.734 -49.777 1.00 93.06 382 PRO A CA 1
ATOM 2929 C C . PRO A 1 382 ? 34.652 -4.450 -50.604 1.00 93.06 382 PRO A C 1
ATOM 2931 O O . PRO A 1 382 ? 35.437 -4.403 -51.547 1.00 93.06 382 PRO A O 1
ATOM 2934 N N . THR A 1 383 ? 33.932 -3.391 -50.220 1.00 91.81 383 THR A N 1
ATOM 2935 C CA . THR A 1 383 ? 34.042 -2.068 -50.843 1.00 91.81 383 THR A CA 1
ATOM 2936 C C . THR A 1 383 ? 35.437 -1.483 -50.629 1.00 91.81 383 THR A C 1
ATOM 2938 O O . THR A 1 383 ? 36.070 -1.039 -51.584 1.00 91.81 383 THR A O 1
ATOM 2941 N N . ALA A 1 384 ? 35.935 -1.495 -49.388 1.00 93.31 384 ALA A N 1
ATOM 2942 C CA . ALA A 1 384 ? 37.264 -0.977 -49.073 1.00 93.31 384 ALA A CA 1
ATOM 2943 C C . ALA A 1 384 ? 38.360 -1.742 -49.832 1.00 93.31 384 ALA A C 1
ATOM 2945 O O . ALA A 1 384 ? 39.228 -1.121 -50.441 1.00 93.31 384 ALA A O 1
ATOM 2946 N N . ILE A 1 385 ? 38.268 -3.076 -49.885 1.00 95.62 385 ILE A N 1
ATOM 2947 C CA . ILE A 1 385 ? 39.181 -3.925 -50.664 1.00 95.62 385 ILE A CA 1
ATOM 2948 C C . ILE A 1 385 ? 39.136 -3.553 -52.151 1.00 95.62 385 ILE A C 1
ATOM 2950 O O . ILE A 1 385 ? 40.189 -3.423 -52.771 1.00 95.62 385 ILE A O 1
ATOM 2954 N N . ALA A 1 386 ? 37.947 -3.338 -52.722 1.00 95.75 386 ALA A N 1
ATOM 2955 C CA . ALA A 1 386 ? 37.805 -2.976 -54.130 1.00 95.75 386 ALA A CA 1
ATOM 2956 C C . ALA A 1 386 ? 38.458 -1.627 -54.466 1.00 95.75 386 ALA A C 1
ATOM 2958 O O . ALA A 1 386 ? 39.149 -1.533 -55.477 1.00 95.75 386 ALA A O 1
ATOM 2959 N N . PHE A 1 387 ? 38.304 -0.603 -53.618 1.00 95.19 387 PHE A N 1
ATOM 2960 C CA . PHE A 1 387 ? 38.976 0.684 -53.831 1.00 95.19 387 PHE A CA 1
ATOM 2961 C C . PHE A 1 387 ? 40.493 0.604 -53.641 1.00 95.19 387 PHE A C 1
ATOM 2963 O O . PHE A 1 387 ? 41.231 1.218 -54.408 1.00 95.19 387 PHE A O 1
ATOM 2970 N N . VAL A 1 388 ? 40.973 -0.170 -52.663 1.00 95.44 388 VAL A N 1
ATOM 2971 C CA . VAL A 1 388 ? 42.415 -0.404 -52.477 1.00 95.44 388 VAL A CA 1
ATOM 2972 C C . VAL A 1 388 ? 43.001 -1.129 -53.693 1.00 95.44 388 VAL A C 1
ATOM 2974 O O . VAL A 1 388 ? 44.027 -0.708 -54.223 1.00 95.44 388 VAL A O 1
ATOM 2977 N N . ALA A 1 389 ? 42.334 -2.173 -54.188 1.00 95.69 389 ALA A N 1
ATOM 2978 C CA . ALA A 1 389 ? 42.753 -2.885 -55.393 1.00 95.69 389 ALA A CA 1
ATOM 2979 C C . ALA A 1 389 ? 42.731 -1.968 -56.628 1.00 95.69 389 ALA A C 1
ATOM 2981 O O . ALA A 1 389 ? 43.709 -1.918 -57.373 1.00 95.69 389 ALA A O 1
ATOM 2982 N N . ALA A 1 390 ? 41.657 -1.192 -56.807 1.00 95.31 390 ALA A N 1
ATOM 2983 C CA . ALA A 1 390 ? 41.539 -0.214 -57.885 1.00 95.31 390 ALA A CA 1
ATOM 2984 C C . ALA A 1 390 ? 42.662 0.829 -57.841 1.00 95.31 390 ALA A C 1
ATOM 2986 O O . ALA A 1 390 ? 43.174 1.197 -58.894 1.00 95.31 390 ALA A O 1
ATOM 2987 N N . PHE A 1 391 ? 43.079 1.268 -56.649 1.00 95.25 391 PHE A N 1
ATOM 2988 C CA . PHE A 1 391 ? 44.201 2.189 -56.493 1.00 95.25 391 PHE A CA 1
ATOM 2989 C C . PHE A 1 391 ? 45.510 1.577 -56.999 1.00 95.25 391 PHE A C 1
ATOM 2991 O O . PHE A 1 391 ? 46.178 2.199 -57.816 1.00 95.25 391 PHE A O 1
ATOM 2998 N N . PHE A 1 392 ? 45.871 0.361 -56.576 1.00 94.56 392 PHE A N 1
ATOM 2999 C CA . PHE A 1 392 ? 47.127 -0.269 -57.009 1.00 94.56 392 PHE A CA 1
ATOM 3000 C C . PHE A 1 392 ? 47.157 -0.574 -58.515 1.00 94.56 392 PHE A C 1
ATOM 3002 O O . PHE A 1 392 ? 48.191 -0.398 -59.167 1.00 94.56 392 PHE A O 1
ATOM 3009 N N . VAL A 1 393 ? 46.023 -0.985 -59.090 1.00 94.31 393 VAL A N 1
ATOM 3010 C CA . VAL A 1 393 ? 45.906 -1.198 -60.542 1.00 94.31 393 VAL A CA 1
ATOM 3011 C C . VAL A 1 393 ? 46.015 0.131 -61.293 1.00 94.31 393 VAL A C 1
ATOM 3013 O O . VAL A 1 393 ? 46.785 0.228 -62.243 1.00 94.31 393 VAL A O 1
ATOM 3016 N N . ALA A 1 394 ? 45.326 1.178 -60.837 1.00 92.62 394 ALA A N 1
ATOM 3017 C CA . ALA A 1 394 ? 45.396 2.502 -61.451 1.00 92.62 394 ALA A CA 1
ATOM 3018 C C . ALA A 1 394 ? 46.774 3.165 -61.284 1.00 92.62 394 ALA A C 1
ATOM 3020 O O . ALA A 1 394 ? 47.229 3.858 -62.182 1.00 92.62 394 ALA A O 1
ATOM 3021 N N . ALA A 1 395 ? 47.466 2.941 -60.166 1.00 91.50 395 ALA A N 1
ATOM 3022 C CA . ALA A 1 395 ? 48.803 3.482 -59.931 1.00 91.50 395 ALA A CA 1
ATOM 3023 C C . ALA A 1 395 ? 49.859 2.859 -60.856 1.00 91.50 395 ALA A C 1
ATOM 3025 O O . ALA A 1 395 ? 50.824 3.525 -61.220 1.00 91.50 395 ALA A O 1
ATOM 3026 N N . SER A 1 396 ? 49.671 1.592 -61.242 1.00 91.69 396 SER A N 1
ATOM 3027 C CA . SER A 1 396 ? 50.536 0.904 -62.209 1.00 91.69 396 SER A CA 1
ATOM 3028 C C . SER A 1 396 ? 50.130 1.154 -63.664 1.00 91.69 396 SER A C 1
ATOM 3030 O O . SER A 1 396 ? 50.994 1.128 -64.534 1.00 91.69 396 SER A O 1
ATOM 3032 N N . ASN A 1 397 ? 48.843 1.415 -63.919 1.00 91.94 397 ASN A N 1
ATOM 3033 C CA . ASN A 1 397 ? 48.261 1.614 -65.250 1.00 91.94 397 ASN A CA 1
ATOM 3034 C C . ASN A 1 397 ? 47.303 2.828 -65.239 1.00 91.94 397 ASN A C 1
ATOM 3036 O O . ASN A 1 397 ? 46.074 2.655 -65.215 1.00 91.94 397 ASN A O 1
ATOM 3040 N N . PRO A 1 398 ? 47.830 4.068 -65.195 1.00 87.94 398 PRO A N 1
ATOM 3041 C CA . PRO A 1 398 ? 47.021 5.273 -64.992 1.00 87.94 398 PRO A CA 1
ATOM 3042 C C . PRO A 1 398 ? 45.965 5.533 -66.070 1.00 87.94 398 PRO A C 1
ATOM 3044 O O . PRO A 1 398 ? 44.906 6.093 -65.786 1.00 87.94 398 PRO A O 1
ATOM 3047 N N . GLU A 1 399 ? 46.196 5.075 -67.297 1.00 85.06 399 GLU A N 1
ATOM 3048 C CA . GLU A 1 399 ? 45.248 5.173 -68.407 1.00 85.06 399 GLU A CA 1
ATOM 3049 C C . GLU A 1 399 ? 43.938 4.409 -68.148 1.00 85.06 399 GLU A C 1
ATOM 3051 O O . GLU A 1 399 ? 42.890 4.771 -68.683 1.00 85.06 399 GLU A O 1
ATOM 3056 N N . HIS A 1 400 ? 43.963 3.413 -67.256 1.00 87.75 400 HIS A N 1
ATOM 3057 C CA . HIS A 1 400 ? 42.796 2.636 -66.844 1.00 87.75 400 HIS A CA 1
ATOM 3058 C C . HIS A 1 400 ? 42.160 3.133 -65.533 1.00 87.75 400 HIS A C 1
ATOM 3060 O O . HIS A 1 400 ? 41.197 2.527 -65.051 1.00 87.75 400 HIS A O 1
ATOM 3066 N N . ALA A 1 401 ? 42.639 4.234 -64.942 1.00 88.38 401 ALA A N 1
ATOM 3067 C CA . ALA A 1 401 ? 42.190 4.699 -63.626 1.00 88.38 401 ALA A CA 1
ATOM 3068 C C . ALA A 1 401 ? 40.671 4.940 -63.553 1.00 88.38 401 ALA A C 1
ATOM 3070 O O . ALA A 1 401 ? 40.009 4.506 -62.613 1.00 88.38 401 ALA A O 1
ATOM 3071 N N . ASN A 1 402 ? 40.081 5.549 -64.582 1.00 87.56 402 ASN A N 1
ATOM 3072 C CA . ASN A 1 402 ? 38.635 5.787 -64.653 1.00 87.56 402 ASN A CA 1
ATOM 3073 C C . ASN A 1 402 ? 37.809 4.486 -64.674 1.00 87.56 402 ASN A C 1
ATOM 3075 O O . ASN A 1 402 ? 36.751 4.405 -64.044 1.00 87.56 402 ASN A O 1
ATOM 3079 N N . PHE A 1 403 ? 38.309 3.448 -65.350 1.00 90.31 403 PHE A N 1
ATOM 3080 C CA . PHE A 1 403 ? 37.686 2.124 -65.358 1.00 90.31 403 PHE A CA 1
ATOM 3081 C C . PHE A 1 403 ? 37.830 1.428 -63.997 1.00 90.31 403 PHE A C 1
ATOM 3083 O O . PHE A 1 403 ? 36.871 0.836 -63.497 1.00 90.31 403 PHE A O 1
ATOM 3090 N N . CYS A 1 404 ? 38.994 1.561 -63.354 1.00 92.56 404 CYS A N 1
ATOM 3091 C CA . CYS A 1 404 ? 39.237 1.054 -62.002 1.00 92.56 404 CYS A CA 1
ATOM 3092 C C . CYS A 1 404 ? 38.304 1.720 -60.976 1.00 92.56 404 CYS A C 1
ATOM 3094 O O . CYS A 1 404 ? 37.687 1.029 -60.167 1.00 92.56 404 CYS A O 1
ATOM 3096 N N . MET A 1 405 ? 38.131 3.045 -61.060 1.00 91.44 405 MET A N 1
ATOM 3097 C CA . MET A 1 405 ? 37.191 3.807 -60.233 1.00 91.44 405 MET A CA 1
ATOM 3098 C C . MET A 1 405 ? 35.746 3.332 -60.438 1.00 91.44 405 MET A C 1
ATOM 3100 O O . MET A 1 405 ? 35.040 3.059 -59.470 1.00 91.44 405 MET A O 1
ATOM 3104 N N . SER A 1 406 ? 35.308 3.187 -61.694 1.00 92.44 406 SER A N 1
ATOM 3105 C CA . SER A 1 406 ? 33.965 2.689 -62.023 1.00 92.44 406 SER A CA 1
ATOM 3106 C C . SER A 1 406 ? 33.729 1.271 -61.487 1.00 92.44 406 SER A C 1
ATOM 3108 O O . SER A 1 406 ? 32.684 0.993 -60.900 1.00 92.44 406 SER A O 1
ATOM 3110 N N . SER A 1 407 ? 34.735 0.398 -61.594 1.00 93.88 407 SER A N 1
ATOM 3111 C CA . SER A 1 407 ? 34.684 -0.974 -61.077 1.00 93.88 407 SER A CA 1
ATOM 3112 C C . SER A 1 407 ? 34.565 -1.011 -59.549 1.00 93.88 407 SER A C 1
ATOM 3114 O O . SER A 1 407 ? 33.734 -1.743 -59.013 1.00 93.88 407 SER A O 1
ATOM 3116 N N . ALA A 1 408 ? 35.331 -0.182 -58.831 1.00 93.44 408 ALA A N 1
ATOM 3117 C CA . ALA A 1 408 ? 35.216 -0.067 -57.376 1.00 93.44 408 ALA A CA 1
ATOM 3118 C C . ALA A 1 408 ? 33.862 0.529 -56.945 1.00 93.44 408 ALA A C 1
ATOM 3120 O O . ALA A 1 408 ? 33.225 0.017 -56.022 1.00 93.44 408 ALA A O 1
ATOM 3121 N N . ASN A 1 409 ? 33.365 1.541 -57.666 1.00 93.31 409 ASN A N 1
ATOM 3122 C CA . ASN A 1 409 ? 32.027 2.102 -57.458 1.00 93.31 409 ASN A CA 1
ATOM 3123 C C . ASN A 1 409 ? 30.922 1.066 -57.711 1.00 93.31 409 ASN A C 1
ATOM 3125 O O . ASN A 1 409 ? 29.896 1.079 -57.030 1.00 93.31 409 ASN A O 1
ATOM 3129 N N . PHE A 1 410 ? 31.123 0.138 -58.649 1.00 94.69 410 PHE A N 1
ATOM 3130 C CA . PHE A 1 410 ? 30.169 -0.937 -58.908 1.00 94.69 410 PHE A CA 1
ATOM 3131 C C . PHE A 1 410 ? 30.113 -1.916 -57.735 1.00 94.69 410 PHE A C 1
ATOM 3133 O O . PHE A 1 410 ? 29.024 -2.278 -57.290 1.00 94.69 410 PHE A O 1
ATOM 3140 N N . VAL A 1 411 ? 31.268 -2.272 -57.161 1.00 93.00 411 VAL A N 1
ATOM 3141 C CA . VAL A 1 411 ? 31.319 -3.072 -55.929 1.00 93.00 411 VAL A CA 1
ATOM 3142 C C . VAL A 1 411 ? 30.629 -2.341 -54.775 1.00 93.00 411 VAL A C 1
ATOM 3144 O O . VAL A 1 411 ? 29.834 -2.961 -54.073 1.00 93.00 411 VAL A O 1
ATOM 3147 N N . LEU A 1 412 ? 30.849 -1.030 -54.610 1.00 91.00 412 LEU A N 1
ATOM 3148 C CA . LEU A 1 412 ? 30.139 -0.213 -53.617 1.00 91.00 412 LEU A CA 1
ATOM 3149 C C . LEU A 1 412 ? 28.615 -0.276 -53.800 1.00 91.00 412 LEU A C 1
ATOM 3151 O O . LEU A 1 412 ? 27.896 -0.508 -52.829 1.00 91.00 412 LEU A O 1
ATOM 3155 N N . LEU A 1 413 ? 28.128 -0.092 -55.031 1.00 91.88 413 LEU A N 1
ATOM 3156 C CA . LEU A 1 413 ? 26.704 -0.142 -55.375 1.00 91.88 413 LEU A CA 1
ATOM 3157 C C . LEU A 1 413 ? 26.099 -1.512 -55.044 1.00 91.88 413 LEU A C 1
ATOM 3159 O O . LEU A 1 413 ? 25.082 -1.586 -54.353 1.00 91.88 413 LEU A O 1
ATOM 3163 N N . VAL A 1 414 ? 26.731 -2.594 -55.505 1.00 90.62 414 VAL A N 1
ATOM 3164 C CA . VAL A 1 414 ? 26.264 -3.961 -55.240 1.00 90.62 414 VAL A CA 1
ATOM 3165 C C . VAL A 1 414 ? 26.264 -4.234 -53.741 1.00 90.62 414 VAL A C 1
ATOM 3167 O O . VAL A 1 414 ? 25.258 -4.703 -53.215 1.00 90.62 414 VAL A O 1
ATOM 3170 N N . ASN A 1 415 ? 27.338 -3.880 -53.033 1.00 87.50 415 ASN A N 1
ATOM 3171 C CA . ASN A 1 415 ? 27.437 -4.094 -51.595 1.00 87.50 415 ASN A CA 1
ATOM 3172 C C . ASN A 1 415 ? 26.337 -3.322 -50.838 1.00 87.50 415 ASN A C 1
ATOM 3174 O O . ASN A 1 415 ? 25.632 -3.888 -50.003 1.00 87.50 415 ASN A O 1
ATOM 3178 N N . ALA A 1 416 ? 26.093 -2.056 -51.195 1.00 84.50 416 ALA A N 1
ATOM 3179 C CA . ALA A 1 416 ? 25.041 -1.236 -50.591 1.00 84.50 416 ALA A CA 1
ATOM 3180 C C . ALA A 1 416 ? 23.618 -1.773 -50.852 1.00 84.50 416 ALA A C 1
ATOM 3182 O O . ALA A 1 416 ? 22.741 -1.665 -49.988 1.00 84.50 416 ALA A O 1
ATOM 3183 N N . LEU A 1 417 ? 23.361 -2.366 -52.022 1.00 84.50 417 LEU A N 1
ATOM 3184 C CA . LEU A 1 417 ? 22.071 -2.988 -52.340 1.00 84.50 417 LEU A CA 1
ATOM 3185 C C . LEU A 1 417 ? 21.897 -4.353 -51.658 1.00 84.50 417 LEU A C 1
ATOM 3187 O O . LEU A 1 417 ? 20.828 -4.629 -51.109 1.00 84.50 417 LEU A O 1
ATOM 3191 N N . VAL A 1 418 ? 22.945 -5.180 -51.637 1.00 80.56 418 VAL A N 1
ATOM 3192 C CA . VAL A 1 418 ? 22.938 -6.515 -51.018 1.00 80.56 418 VAL A CA 1
ATOM 3193 C C . VAL A 1 418 ? 22.769 -6.421 -49.506 1.00 80.56 418 VAL A C 1
ATOM 3195 O O . VAL A 1 418 ? 22.005 -7.195 -48.939 1.00 80.56 418 VAL A O 1
ATOM 3198 N N . VAL A 1 419 ? 23.386 -5.449 -48.836 1.00 70.06 419 VAL A N 1
ATOM 3199 C CA . VAL A 1 419 ? 23.225 -5.288 -47.381 1.00 70.06 419 VAL A CA 1
ATOM 3200 C C . VAL A 1 419 ? 21.846 -4.774 -46.983 1.00 70.06 419 VAL A C 1
ATOM 3202 O O . VAL A 1 419 ? 21.289 -5.197 -45.968 1.00 70.06 419 VAL A O 1
ATOM 3205 N N . ASN A 1 420 ? 21.209 -3.959 -47.827 1.00 65.75 420 ASN A N 1
ATOM 3206 C CA . ASN A 1 420 ? 19.788 -3.653 -47.645 1.00 65.75 420 ASN A CA 1
ATOM 3207 C C . ASN A 1 420 ? 18.896 -4.909 -47.765 1.00 65.75 420 ASN A C 1
ATOM 3209 O O . ASN A 1 420 ? 17.782 -4.909 -47.238 1.00 65.75 420 ASN A O 1
ATOM 3213 N N . TYR A 1 421 ? 19.382 -5.976 -48.411 1.00 57.03 421 TYR A N 1
ATOM 3214 C CA . TYR A 1 421 ? 18.692 -7.256 -48.570 1.00 57.03 421 TYR A CA 1
ATOM 3215 C C . TYR A 1 421 ? 19.066 -8.298 -47.496 1.00 57.03 421 TYR A C 1
ATOM 3217 O O . TYR A 1 421 ? 18.182 -9.000 -47.013 1.00 57.03 421 TYR A O 1
ATOM 3225 N N . SER A 1 422 ? 20.329 -8.397 -47.060 1.00 56.38 422 SER A N 1
ATOM 3226 C CA . SER A 1 422 ? 20.779 -9.396 -46.070 1.00 56.38 422 SER A CA 1
ATOM 3227 C C . SER A 1 422 ? 20.239 -9.129 -44.660 1.00 56.38 422 SER A C 1
ATOM 3229 O O . SER A 1 422 ? 19.863 -10.071 -43.959 1.00 56.38 422 SER A O 1
ATOM 3231 N N . ASN A 1 423 ? 20.061 -7.855 -44.289 1.00 58.12 423 ASN A N 1
ATOM 3232 C CA . ASN A 1 423 ? 19.375 -7.459 -43.053 1.00 58.12 423 ASN A CA 1
ATOM 3233 C C . ASN A 1 423 ? 17.925 -7.985 -42.985 1.00 58.12 423 ASN A C 1
ATOM 3235 O O . ASN A 1 423 ? 17.387 -8.184 -41.901 1.00 58.12 423 ASN A O 1
ATOM 3239 N N . ARG A 1 424 ? 17.304 -8.299 -44.134 1.00 50.22 424 ARG A N 1
ATOM 3240 C CA . ARG A 1 424 ? 15.978 -8.932 -44.218 1.00 50.22 424 ARG A CA 1
ATOM 3241 C C . ARG A 1 424 ? 15.992 -10.392 -43.750 1.00 50.22 424 ARG A C 1
ATOM 3243 O O . ARG A 1 424 ? 15.006 -10.856 -43.194 1.00 50.22 424 ARG A O 1
ATOM 3250 N N . LEU A 1 425 ? 17.086 -11.125 -43.974 1.00 47.12 425 LEU A N 1
ATOM 3251 C CA . LEU A 1 425 ? 17.205 -12.545 -43.614 1.00 47.12 425 LEU A CA 1
ATOM 3252 C C . LEU A 1 425 ? 17.580 -12.736 -42.139 1.00 47.12 425 LEU A C 1
ATOM 3254 O O . LEU A 1 425 ? 17.059 -13.644 -41.490 1.00 47.12 425 LEU A O 1
ATOM 3258 N N . SER A 1 426 ? 18.427 -11.860 -41.587 1.00 53.72 426 SER A N 1
ATOM 3259 C CA . SER A 1 426 ? 18.781 -11.895 -40.162 1.00 53.72 426 SER A CA 1
ATOM 3260 C C . SER A 1 426 ? 17.595 -11.525 -39.258 1.00 53.72 426 SER A C 1
ATOM 3262 O O . SER A 1 426 ? 17.427 -12.132 -38.201 1.00 53.72 426 SER A O 1
ATOM 3264 N N . GLU A 1 427 ? 16.716 -10.611 -39.686 1.00 53.88 427 GLU A N 1
ATOM 3265 C CA . GLU A 1 427 ? 15.465 -10.298 -38.980 1.00 53.88 427 GLU A CA 1
ATOM 3266 C C . GLU A 1 427 ? 14.423 -11.414 -39.059 1.00 53.88 427 GLU A C 1
ATOM 3268 O O . GLU A 1 427 ? 13.780 -11.705 -38.051 1.00 53.88 427 GLU A O 1
ATOM 3273 N N . ILE A 1 428 ? 14.262 -12.064 -40.219 1.00 50.12 428 ILE A N 1
ATOM 3274 C CA . ILE A 1 428 ? 13.380 -13.235 -40.344 1.00 50.12 428 ILE A CA 1
ATOM 3275 C C . ILE A 1 428 ? 13.868 -14.344 -39.403 1.00 50.12 428 ILE A C 1
ATOM 3277 O O . ILE A 1 428 ? 13.066 -14.911 -38.669 1.00 50.12 428 ILE A O 1
ATOM 3281 N N . SER A 1 429 ? 15.181 -14.579 -39.338 1.00 43.31 429 SER A N 1
ATOM 3282 C CA . SER A 1 429 ? 15.786 -15.543 -38.412 1.00 43.31 429 SER A CA 1
ATOM 3283 C C . SER A 1 429 ? 15.558 -15.173 -36.935 1.00 43.31 429 SER A C 1
ATOM 3285 O O . SER A 1 429 ? 15.082 -16.001 -36.159 1.00 43.31 429 SER A O 1
ATOM 3287 N N . LYS A 1 430 ? 15.779 -13.907 -36.542 1.00 50.19 430 LYS A N 1
ATOM 3288 C CA . LYS A 1 430 ? 15.532 -13.435 -35.164 1.00 50.19 430 LYS A CA 1
ATOM 3289 C C . LYS A 1 430 ? 14.051 -13.465 -34.765 1.00 50.19 430 LYS A C 1
ATOM 3291 O O . LYS A 1 430 ? 13.758 -13.776 -33.616 1.00 50.19 430 LYS A O 1
ATOM 3296 N N . LYS A 1 431 ? 13.115 -13.164 -35.676 1.00 51.09 431 LYS A N 1
ATOM 3297 C CA . LYS A 1 431 ? 11.662 -13.286 -35.424 1.00 51.09 431 LYS A CA 1
ATOM 3298 C C . LYS A 1 431 ? 11.218 -14.741 -35.292 1.00 51.09 431 LYS A C 1
ATOM 3300 O O . LYS A 1 431 ? 10.378 -15.024 -34.447 1.00 51.09 431 LYS A O 1
ATOM 3305 N N . VAL A 1 432 ? 11.791 -15.650 -36.082 1.00 48.00 432 VAL A N 1
ATOM 3306 C CA . VAL A 1 432 ? 11.526 -17.092 -35.969 1.00 48.00 432 VAL A CA 1
ATOM 3307 C C . VAL A 1 432 ? 12.038 -17.637 -34.631 1.00 48.00 432 VAL A C 1
ATOM 3309 O O . VAL A 1 432 ? 11.309 -18.372 -33.985 1.00 48.00 432 VAL A O 1
ATOM 3312 N N . HIS A 1 433 ? 13.211 -17.198 -34.158 1.00 45.81 433 HIS A N 1
ATOM 3313 C CA . HIS A 1 433 ? 13.767 -17.603 -32.856 1.00 45.81 433 HIS A CA 1
ATOM 3314 C C . HIS A 1 433 ? 13.082 -16.983 -31.627 1.00 45.81 433 HIS A C 1
ATOM 3316 O O . HIS A 1 433 ? 13.234 -17.496 -30.528 1.00 45.81 433 HIS A O 1
ATOM 3322 N N . ARG A 1 434 ? 12.369 -15.859 -31.775 1.00 45.81 434 ARG A N 1
ATOM 3323 C CA . ARG A 1 434 ? 11.611 -15.232 -30.671 1.00 45.81 434 ARG A CA 1
ATOM 3324 C C . ARG A 1 434 ? 10.203 -15.814 -30.502 1.00 45.81 434 ARG A C 1
ATOM 3326 O O . ARG A 1 434 ? 9.588 -15.574 -29.470 1.00 45.81 434 ARG A O 1
ATOM 3333 N N . ASN A 1 435 ? 9.703 -16.516 -31.520 1.00 45.03 435 ASN A N 1
ATOM 3334 C CA . ASN A 1 435 ? 8.377 -17.142 -31.555 1.00 45.03 435 ASN A CA 1
ATOM 3335 C C . ASN A 1 435 ? 8.431 -18.683 -31.463 1.00 45.03 435 ASN A C 1
ATOM 3337 O O . ASN A 1 435 ? 7.377 -19.317 -31.508 1.00 45.03 435 ASN A O 1
ATOM 3341 N N . SER A 1 436 ? 9.629 -19.269 -31.370 1.00 39.81 436 SER A N 1
ATOM 3342 C CA . SER A 1 436 ? 9.896 -20.671 -31.013 1.00 39.81 436 SER A CA 1
ATOM 3343 C C . SER A 1 436 ? 10.396 -20.741 -29.582 1.00 39.81 436 SER A C 1
ATOM 3345 O O . SER A 1 436 ? 9.966 -21.655 -28.852 1.00 39.81 436 SER A O 1
#

pLDDT: mean 87.06, std 11.05, range [39.81, 98.56]

Radius of gyration: 51.31 Å; chains: 1; bounding box: 108×50×138 Å

Foldseek 3Di:
DVQWDADPVGDIDGHDCPPPADCDCPVPPPHHHLLQPQDLDDDLLQFALQSVVHNGRPDDLLRVLSSVLQVLQCVQPVDGQFDDPDSVRSNVSLQPGRDHDPPDPPQSVVLSSQSSPNDSVSHDPHVVSSVVSVVLVVLLVQLVVLQVVLLVLLVQLLVCLVVVVVVSNVVSLVSSLVSLVSSCVSPVPPVSSLVSNLVSLQSVLQSCVVVVVLVSNVVSQVPHPDDPPVSVVSSVVSVVVVVVVVVVVVLVVQQPDPVQLLVVLLVCLQVVLVCQLCVLCVCVVVVHLVCLALVNQLVVLVVVLVVLVVSCVVCVCRQVRHPLSVLVSVLSNVLSVVSNVVSVCCVPPVVDDSLVRLLVNLVSQLVSLVVCCVRRHVLSVQLSVLSVVLNVVCVVPSVCSSVSSSRSSVSSSVSSNVVSVVVVVVVVVVVVVVVD

Sequence (436 aa):
PENVMVGAFGEVYVLDWGIAVALEDDGSGRLPLAKDATSVAGTPAYMAPEQLGGDDPRITPRTDVYLLGGMLFELLTGRPPHVGECLRDILASLFAPPPLDEGVPDELARIVRRAMDVDPEGRFENVDQLRLSVEGFLRHTDARRLAAKADALGAKLVAAQREGAEELAETHFAEARFAYRTALDAWPGGEEAREGLDALVLSRATHLLEIRDLAGCARLLASARDVPKELSERLAAAQREAKAAKERAEARDRDEDLEKGRRTRAFFAAVLGTLWVVFPLTPHLLGRRDMTNPTTIALVATFFLAVVSGLVLWARDSMLGTRLNRSIVGMLFAMLVMQLVFAIGFGSFLQLDEVQLPVTLIFFHATLAACAVVIIDLWLVPTAIAFVAAFFVAASNPEHANFCMSSANFVLLVNALVVNYSNRLSEISKKVHRNS

Secondary structure (DSSP, 8-state):
-TTEEE-TTS-EEE---TT--BSS--SS-SS-BGGG--S--S-TTT--GGGG-TT-----HHHHHHHHHHHHHHHHHSS-S---SSHHHHHHHTTSPPPPPTTS-HHHHHHHHHHT-SSGGGS-SSHHHHHHHHHHHHHHHHHHHHHHHHHHHHHHHHHHHHHT-HHHHHHHHHHHHHHHHHHHHH-TT-HHHHHHHHHHHHHHHHHHHHTT-HHHHHHHHTT-SS--HHHHHHHHHHHHHHHHHHHHHHHHHHHH-SSTTHHHHHHHHHHHHHHHHHGGGHHHHTT-GGGGSHHHHHHHHHHHHHHHHHHHHHTHHHHSSSHHHHHHHHHHHHHHHHHHHHHHHIIIII---TTHHHHHHHHHHHHHHHHHHHHT-GGGHHHHHHHHHHHHHHHH-GGGHHHHHHHHHHHHHHHHHHHHHHHHHHHHHHHHHH--